Protein AF-A0A2V7W7G0-F1 (afdb_monomer)

Secondary structure (DSSP, 8-state):
--------------------EEEESSS-BTTSPEEEEEEEEEESSPPEEEEEEEETTEEEEEEE--SSS-----EEEEEEEEEEE---SEEEEEEEEEEETTEEEEEEEEEEEEBPSS-SSEEESSEEETTBEEEEEE-GGG-GGGT--EEEEEETTEEEEEEE-SSEEEEEEPP--SEEEEEEEEETTEEEEEEEEEEEE-TTSPPPTTTEEEEEE--B-EEE-GGG-EEEEEEEEEE-SSS-B--SS-SS-SSS-SSS--SB-TT-EEEGGGG--BTT-EEEEEETTTGGGEEEEEEEEESS--SS---EE---EEGGG-B-SEEEEEEEEE-TTEEEEEEEEETT-B-EEEEEEEEETTEEEEEEEEEBSBSSSSP--SSPEEEEEEHHHH-TTSPTTEEEEEEEE--TTS-EEEEEEEEETTT--EEEE---

Structure (mmCIF, N/CA/C/O backbone):
data_AF-A0A2V7W7G0-F1
#
_entry.id   AF-A0A2V7W7G0-F1
#
loop_
_atom_site.group_PDB
_atom_site.id
_atom_site.type_symbol
_atom_site.label_atom_id
_atom_site.label_alt_id
_atom_site.label_comp_id
_atom_site.label_asym_id
_atom_site.label_entity_id
_atom_site.label_seq_id
_atom_site.pdbx_PDB_ins_code
_atom_site.Cartn_x
_atom_site.Cartn_y
_atom_site.Cartn_z
_atom_site.occupancy
_atom_site.B_iso_or_equiv
_atom_site.auth_seq_id
_atom_site.auth_comp_id
_atom_site.auth_asym_id
_atom_site.auth_atom_id
_atom_site.pdbx_PDB_model_num
ATOM 1 N N . MET A 1 1 ? 55.079 32.647 17.439 1.00 38.50 1 MET A N 1
ATOM 2 C CA . MET A 1 1 ? 54.467 31.323 17.182 1.00 38.50 1 MET A CA 1
ATOM 3 C C . MET A 1 1 ? 52.983 31.401 17.526 1.00 38.50 1 MET A C 1
ATOM 5 O O . MET A 1 1 ? 52.641 31.461 18.699 1.00 38.50 1 MET A O 1
ATOM 9 N N . ARG A 1 2 ? 52.110 31.523 16.517 1.00 31.14 2 ARG A N 1
ATOM 10 C CA . ARG A 1 2 ? 50.647 31.595 16.681 1.00 31.14 2 ARG A CA 1
ATOM 11 C C . ARG A 1 2 ? 50.096 30.170 16.798 1.00 31.14 2 ARG A C 1
ATOM 13 O O . ARG A 1 2 ? 50.265 29.386 15.872 1.00 31.14 2 ARG A O 1
ATOM 20 N N . ARG A 1 3 ? 49.473 29.836 17.931 1.00 30.95 3 ARG A N 1
ATOM 21 C CA . ARG A 1 3 ? 48.762 28.565 18.133 1.00 30.95 3 ARG A CA 1
ATOM 22 C C . ARG A 1 3 ? 47.400 28.648 17.444 1.00 30.95 3 ARG A C 1
ATOM 24 O O . ARG A 1 3 ? 46.551 29.426 17.863 1.00 30.95 3 ARG A O 1
ATOM 31 N N . ILE A 1 4 ? 47.225 27.867 16.383 1.00 33.62 4 ILE A N 1
ATOM 32 C CA . ILE A 1 4 ? 45.930 27.620 15.745 1.00 33.62 4 ILE A CA 1
ATOM 33 C C . ILE A 1 4 ? 45.250 26.515 16.554 1.00 33.62 4 ILE A C 1
ATOM 35 O O . ILE A 1 4 ? 45.747 25.392 16.616 1.00 33.62 4 ILE A O 1
ATOM 39 N N . VAL A 1 5 ? 44.150 26.856 17.220 1.00 32.59 5 VAL A N 1
ATOM 40 C CA . VAL A 1 5 ? 43.263 25.898 17.888 1.00 32.59 5 VAL A CA 1
ATOM 41 C C . VAL A 1 5 ? 42.301 25.373 16.825 1.00 32.59 5 VAL A C 1
ATOM 43 O O . VAL A 1 5 ? 41.437 26.108 16.357 1.00 32.59 5 VAL A O 1
ATOM 46 N N . PHE A 1 6 ? 42.475 24.117 16.413 1.00 31.56 6 PHE A N 1
ATOM 47 C CA . PHE A 1 6 ? 41.486 23.405 15.606 1.00 31.56 6 PHE A CA 1
ATOM 48 C C . PHE A 1 6 ? 40.332 22.983 16.520 1.00 31.56 6 PHE A C 1
ATOM 50 O O . PHE A 1 6 ? 40.460 22.048 17.309 1.00 31.56 6 PHE A O 1
ATOM 57 N N . LEU A 1 7 ? 39.212 23.699 16.429 1.00 32.50 7 LEU A N 1
ATOM 58 C CA . LEU A 1 7 ? 37.943 23.274 17.007 1.00 32.50 7 LEU A CA 1
ATOM 59 C C . LEU A 1 7 ? 37.385 22.150 16.116 1.00 32.50 7 LEU A C 1
ATOM 61 O O . LEU A 1 7 ? 36.916 22.406 15.008 1.00 32.50 7 LEU A O 1
ATOM 65 N N . PHE A 1 8 ? 37.468 20.902 16.574 1.00 30.00 8 PHE A N 1
ATOM 66 C CA . PHE A 1 8 ? 36.739 19.792 15.962 1.00 30.00 8 PHE A CA 1
ATOM 67 C C . PHE A 1 8 ? 35.247 19.968 16.270 1.00 30.00 8 PHE A C 1
ATOM 69 O O . PHE A 1 8 ? 34.786 19.644 17.364 1.00 30.00 8 PHE A O 1
ATOM 76 N N . LEU A 1 9 ? 34.489 20.503 15.310 1.00 30.80 9 LEU A N 1
ATOM 77 C CA . LEU A 1 9 ? 33.036 20.362 15.297 1.00 30.80 9 LEU A CA 1
ATOM 78 C C . LEU A 1 9 ? 32.722 18.882 15.045 1.00 30.80 9 LEU A C 1
ATOM 80 O O . LEU A 1 9 ? 32.871 18.380 13.932 1.00 30.80 9 LEU A O 1
ATOM 84 N N . VAL A 1 10 ? 32.305 18.180 16.094 1.00 31.09 10 VAL A N 1
ATOM 85 C CA . VAL A 1 10 ? 31.677 16.864 15.979 1.00 31.09 10 VAL A CA 1
ATOM 86 C C . VAL A 1 10 ? 30.317 17.085 15.317 1.00 31.09 10 VAL A C 1
ATOM 88 O O . VAL A 1 10 ? 29.359 17.485 15.975 1.00 31.09 10 VAL A O 1
ATOM 91 N N . LEU A 1 11 ? 30.233 16.864 14.002 1.00 31.89 11 LEU A N 1
ATOM 92 C CA . LEU A 1 11 ? 28.949 16.629 13.349 1.00 31.89 11 LEU A CA 1
ATOM 93 C C . LEU A 1 11 ? 28.388 15.326 13.929 1.00 31.89 11 LEU A C 1
ATOM 95 O O . LEU A 1 11 ? 28.813 14.235 13.553 1.00 31.89 11 LEU A O 1
ATOM 99 N N . ALA A 1 12 ? 27.432 15.439 14.847 1.00 30.94 12 ALA A N 1
ATOM 100 C CA . ALA A 1 12 ? 26.504 14.356 15.118 1.00 30.94 12 ALA A CA 1
ATOM 101 C C . ALA A 1 12 ? 25.674 14.161 13.844 1.00 30.94 12 ALA A C 1
ATOM 103 O O . ALA A 1 12 ? 24.690 14.860 13.611 1.00 30.94 12 ALA A O 1
ATOM 104 N N . ALA A 1 13 ? 26.122 13.256 12.973 1.00 30.23 13 ALA A N 1
ATOM 105 C CA . ALA A 1 13 ? 25.287 12.745 11.905 1.00 30.23 13 ALA A CA 1
ATOM 106 C C . ALA A 1 13 ? 24.082 12.084 12.580 1.00 30.23 13 ALA A C 1
ATOM 108 O O . ALA A 1 13 ? 24.214 11.033 13.208 1.00 30.23 13 ALA A O 1
ATOM 109 N N . ALA A 1 14 ? 22.914 12.722 12.496 1.00 29.91 14 ALA A N 1
ATOM 110 C CA . ALA A 1 14 ? 21.660 12.019 12.676 1.00 29.91 14 ALA A CA 1
ATOM 111 C C . ALA A 1 14 ? 21.649 10.934 11.597 1.00 29.91 14 ALA A C 1
ATOM 113 O O . ALA A 1 14 ? 21.429 11.226 10.422 1.00 29.91 14 ALA A O 1
ATOM 114 N N . ALA A 1 15 ? 22.007 9.707 11.976 1.00 31.14 15 ALA A N 1
ATOM 115 C CA . ALA A 1 15 ? 21.819 8.558 11.119 1.00 31.14 15 ALA A CA 1
ATOM 116 C C . ALA A 1 15 ? 20.330 8.539 10.781 1.00 31.14 15 ALA A C 1
ATOM 118 O O . ALA A 1 15 ? 19.487 8.382 11.666 1.00 31.14 15 ALA A O 1
ATOM 119 N N . SER A 1 16 ? 20.009 8.788 9.516 1.00 35.06 16 SER A N 1
ATOM 120 C CA . SER A 1 16 ? 18.706 8.478 8.961 1.00 35.06 16 SER A CA 1
ATOM 121 C C . SER A 1 16 ? 18.456 7.009 9.282 1.00 35.06 16 SER A C 1
ATOM 123 O O . SER A 1 16 ? 19.148 6.129 8.771 1.00 35.06 16 SER A O 1
ATOM 125 N N . TYR A 1 17 ? 17.543 6.743 10.217 1.00 41.12 17 TYR A N 1
ATOM 126 C CA . TYR A 1 17 ? 17.147 5.382 10.540 1.00 41.12 17 TYR A CA 1
ATOM 127 C C . TYR A 1 17 ? 16.478 4.825 9.286 1.00 41.12 17 TYR A C 1
ATOM 129 O O . TYR A 1 17 ? 15.318 5.113 9.002 1.00 41.12 17 TYR A O 1
ATOM 137 N N . ALA A 1 18 ? 17.233 4.064 8.496 1.00 56.03 18 ALA A N 1
ATOM 138 C CA . ALA A 1 18 ? 16.622 3.076 7.633 1.00 56.03 18 ALA A CA 1
ATOM 139 C C . ALA A 1 18 ? 15.778 2.174 8.540 1.00 56.03 18 ALA A C 1
ATOM 141 O O . ALA A 1 18 ? 16.247 1.778 9.614 1.00 56.03 18 ALA A O 1
ATOM 142 N N . ASP A 1 19 ? 14.541 1.883 8.137 1.00 71.19 19 ASP A N 1
ATOM 143 C CA . ASP A 1 19 ? 13.752 0.866 8.822 1.00 71.19 19 ASP A CA 1
ATOM 144 C C . ASP A 1 19 ? 14.605 -0.399 8.909 1.00 71.19 19 ASP A C 1
ATOM 146 O O . ASP A 1 19 ? 15.112 -0.879 7.901 1.00 71.19 19 ASP A O 1
ATOM 150 N N . VAL A 1 20 ? 14.818 -0.890 10.127 1.00 84.06 20 VAL A N 1
ATOM 151 C CA . VAL A 1 20 ? 15.585 -2.114 10.425 1.00 84.06 20 VAL A CA 1
ATOM 152 C C . VAL A 1 20 ? 14.692 -3.350 10.514 1.00 84.06 20 VAL A C 1
ATOM 154 O O . VAL A 1 20 ? 15.179 -4.481 10.554 1.00 84.06 20 VAL A O 1
ATOM 157 N N . PHE A 1 21 ? 13.373 -3.147 10.558 1.00 91.69 21 PHE A N 1
ATOM 158 C CA . PHE A 1 21 ? 12.394 -4.220 10.529 1.00 91.69 21 PHE A CA 1
ATOM 159 C C . PHE A 1 21 ? 11.052 -3.753 9.968 1.00 91.69 21 PHE A C 1
ATOM 161 O O . PHE A 1 21 ? 10.730 -2.565 9.975 1.00 91.69 21 PHE A O 1
ATOM 168 N N . ARG A 1 22 ? 10.235 -4.719 9.550 1.00 90.75 22 ARG A N 1
ATOM 169 C CA . ARG A 1 22 ? 8.821 -4.519 9.217 1.00 90.75 22 ARG A CA 1
ATOM 170 C C . ARG A 1 22 ? 7.925 -5.481 9.988 1.00 90.75 22 ARG A C 1
ATOM 172 O O . ARG A 1 22 ? 8.392 -6.468 10.558 1.00 90.75 22 ARG A O 1
ATOM 179 N N . ILE A 1 23 ? 6.631 -5.191 9.959 1.00 92.81 23 ILE A N 1
ATOM 180 C CA . ILE A 1 23 ? 5.585 -5.992 10.593 1.00 92.81 23 ILE A CA 1
ATOM 181 C C . ILE A 1 23 ? 4.785 -6.696 9.501 1.00 92.81 23 ILE A C 1
ATOM 183 O O . ILE A 1 23 ? 4.487 -6.102 8.466 1.00 92.81 23 ILE A O 1
ATOM 187 N N . GLU A 1 24 ? 4.477 -7.970 9.721 1.00 93.31 24 GLU A N 1
ATOM 188 C CA . GLU A 1 24 ? 3.710 -8.808 8.803 1.00 93.31 24 GLU A CA 1
ATOM 189 C C . GLU A 1 24 ? 2.512 -9.433 9.551 1.00 93.31 24 GLU A C 1
ATOM 191 O O . GLU A 1 24 ? 2.734 -10.081 10.576 1.00 93.31 24 GLU A O 1
ATOM 196 N N . PRO A 1 25 ? 1.265 -9.297 9.059 1.00 93.19 25 PRO A N 1
ATOM 197 C CA . PRO A 1 25 ? 0.854 -8.445 7.936 1.00 93.19 25 PRO A CA 1
ATOM 198 C C . PRO A 1 25 ? 0.934 -6.946 8.289 1.00 93.19 25 PRO A C 1
ATOM 200 O O . PRO A 1 25 ? 1.017 -6.586 9.459 1.00 93.19 25 PRO A O 1
ATOM 203 N N . VAL A 1 26 ? 0.887 -6.071 7.277 1.00 89.75 26 VAL A N 1
ATOM 204 C CA . VAL A 1 26 ? 0.975 -4.603 7.451 1.00 89.75 26 VAL A CA 1
ATOM 205 C C . VAL A 1 26 ? -0.196 -4.042 8.273 1.00 89.75 26 VAL A C 1
ATOM 207 O O . VAL A 1 26 ? -0.009 -3.126 9.069 1.00 89.75 26 VAL A O 1
ATOM 210 N N . ALA A 1 27 ? -1.385 -4.632 8.125 1.00 91.31 27 ALA A N 1
ATOM 211 C CA . ALA A 1 27 ? -2.588 -4.306 8.888 1.00 91.31 27 ALA A CA 1
ATOM 212 C C . ALA A 1 27 ? -3.045 -5.531 9.701 1.00 91.31 27 ALA A C 1
ATOM 214 O O . ALA A 1 27 ? -3.914 -6.280 9.250 1.00 91.31 27 ALA A O 1
ATOM 215 N N . PRO A 1 28 ? -2.424 -5.807 10.860 1.00 94.31 28 PRO A N 1
ATOM 216 C CA . PRO A 1 28 ? -2.793 -6.959 11.665 1.00 94.31 28 PRO A CA 1
ATOM 217 C C . PRO A 1 28 ? -4.175 -6.781 12.300 1.00 94.31 28 PRO A C 1
ATOM 219 O O . PRO A 1 28 ? -4.559 -5.694 12.733 1.00 94.31 28 PRO A O 1
ATOM 222 N N . THR A 1 29 ? -4.901 -7.888 12.405 1.00 94.56 29 THR A N 1
ATOM 223 C CA . THR A 1 29 ? -6.132 -8.002 13.194 1.00 94.56 29 THR A CA 1
ATOM 224 C C . THR A 1 29 ? -5.942 -8.981 14.347 1.00 94.56 29 THR A C 1
ATOM 226 O O . THR A 1 29 ? -4.999 -9.781 14.340 1.00 94.56 29 THR A O 1
ATOM 229 N N . SER A 1 30 ? -6.867 -8.977 15.307 1.00 95.38 30 SER A N 1
ATOM 230 C CA . SER A 1 30 ? -6.875 -9.919 16.433 1.00 95.38 30 SER A CA 1
ATOM 231 C C . SER A 1 30 ? -6.982 -11.391 16.017 1.00 95.38 30 SER A C 1
ATOM 233 O O . SER A 1 30 ? -6.621 -12.278 16.790 1.00 95.38 30 SER A O 1
ATOM 235 N N . ALA A 1 31 ? -7.412 -11.660 14.780 1.00 94.44 31 ALA A N 1
ATOM 236 C CA . ALA A 1 31 ? -7.457 -12.995 14.188 1.00 94.44 31 ALA A CA 1
ATOM 237 C C . ALA A 1 31 ? -6.160 -13.390 13.452 1.00 94.44 31 ALA A C 1
ATOM 239 O O . ALA A 1 31 ? -5.959 -14.563 13.137 1.00 94.44 31 ALA A O 1
ATOM 240 N N . SER A 1 32 ? -5.281 -12.430 13.152 1.00 93.69 32 SER A N 1
ATOM 241 C CA . SER A 1 32 ? -4.050 -12.665 12.393 1.00 93.69 32 SER A CA 1
ATOM 242 C C . SER A 1 32 ? -2.856 -12.980 13.299 1.00 93.69 32 SER A C 1
ATOM 244 O O . SER A 1 32 ? -2.718 -12.438 14.396 1.00 93.69 32 SER A O 1
ATOM 246 N N . GLY A 1 33 ? -1.951 -13.842 12.827 1.00 95.50 33 GLY A N 1
ATOM 247 C CA . GLY A 1 33 ? -0.626 -13.975 13.432 1.00 95.50 33 GLY A CA 1
ATOM 248 C C . GLY A 1 33 ? 0.253 -12.786 13.045 1.00 95.50 33 GLY A C 1
ATOM 249 O O . GLY A 1 33 ? 0.382 -12.492 11.858 1.00 95.50 33 GLY A O 1
ATOM 250 N N . VAL A 1 34 ? 0.867 -12.131 14.031 1.00 97.19 34 VAL A N 1
ATOM 251 C CA . VAL A 1 34 ? 1.758 -10.984 13.823 1.00 97.19 34 VAL A CA 1
ATOM 252 C C . VAL A 1 34 ? 3.210 -11.447 13.847 1.00 97.19 34 VAL A C 1
ATOM 254 O O . VAL A 1 34 ? 3.614 -12.210 14.724 1.00 97.19 34 VAL A O 1
ATOM 257 N N . PHE A 1 35 ? 4.014 -10.976 12.899 1.00 97.12 35 PHE A N 1
ATOM 258 C CA . PHE A 1 35 ? 5.433 -11.297 12.787 1.00 97.12 35 PHE A CA 1
ATOM 259 C C . PHE A 1 35 ? 6.269 -10.031 12.626 1.00 97.12 35 PHE A C 1
ATOM 261 O O . PHE A 1 35 ? 5.858 -9.071 11.978 1.00 97.12 35 PHE A O 1
ATOM 268 N N . VAL A 1 36 ? 7.476 -10.061 13.180 1.00 96.19 36 VAL A N 1
ATOM 269 C CA . VAL A 1 36 ? 8.528 -9.073 12.940 1.00 96.19 36 VAL A CA 1
ATOM 270 C C . VAL A 1 36 ? 9.516 -9.679 11.955 1.00 96.19 36 VAL A C 1
ATOM 272 O O . VAL A 1 36 ? 10.065 -10.750 12.217 1.00 96.19 36 VAL A O 1
ATOM 275 N N . ARG A 1 37 ? 9.763 -8.995 10.837 1.00 95.00 37 ARG A N 1
ATOM 276 C CA . ARG A 1 37 ? 10.826 -9.343 9.889 1.00 95.00 37 ARG A CA 1
ATOM 277 C C . ARG A 1 37 ? 11.961 -8.342 10.030 1.00 95.00 37 ARG A C 1
ATOM 279 O O . ARG A 1 37 ? 11.772 -7.171 9.715 1.00 95.00 37 ARG A O 1
ATOM 286 N N . VAL A 1 38 ? 13.117 -8.813 10.479 1.00 94.00 38 VAL A N 1
ATOM 287 C CA . VAL A 1 38 ? 14.355 -8.032 10.572 1.00 94.00 38 VAL A CA 1
ATOM 288 C C . VAL A 1 38 ? 15.195 -8.290 9.335 1.00 94.00 38 VAL A C 1
ATOM 290 O O . VAL A 1 38 ? 15.273 -9.427 8.858 1.00 94.00 38 VAL A O 1
ATOM 293 N N . ASP A 1 39 ? 15.820 -7.240 8.818 1.00 90.38 39 ASP A N 1
ATOM 294 C CA . ASP A 1 39 ? 16.812 -7.354 7.757 1.00 90.38 39 ASP A CA 1
ATOM 295 C C . ASP A 1 39 ? 17.767 -6.156 7.830 1.00 90.38 39 ASP A C 1
ATOM 297 O O . ASP A 1 39 ? 17.383 -5.014 7.586 1.00 90.38 39 ASP A O 1
ATOM 301 N N . THR A 1 40 ? 18.991 -6.396 8.289 1.00 89.12 40 THR A N 1
ATOM 302 C CA . THR A 1 40 ? 19.976 -5.337 8.532 1.00 89.12 40 THR A CA 1
ATOM 303 C C . THR A 1 40 ? 21.402 -5.882 8.465 1.00 89.12 40 THR A C 1
ATOM 305 O O . THR A 1 40 ? 21.625 -7.088 8.353 1.00 89.12 40 THR A O 1
ATOM 308 N N . LEU A 1 41 ? 22.393 -4.997 8.538 1.00 88.00 41 LEU A N 1
ATOM 309 C CA . LEU A 1 41 ? 23.788 -5.380 8.723 1.00 88.00 41 LEU A CA 1
ATOM 310 C C . LEU A 1 41 ? 24.108 -5.451 10.215 1.00 88.00 41 LEU A C 1
ATOM 312 O O . LEU A 1 41 ? 23.782 -4.545 10.980 1.00 88.00 41 LEU A O 1
ATOM 316 N N . TRP A 1 42 ? 24.803 -6.507 10.620 1.00 89.19 42 TRP A N 1
ATOM 317 C CA . TRP A 1 42 ? 25.252 -6.694 11.992 1.00 89.19 42 TRP A CA 1
ATOM 318 C C . TRP A 1 42 ? 26.770 -6.818 12.055 1.00 89.19 42 TRP A C 1
ATOM 320 O O . TRP A 1 42 ? 27.365 -7.508 11.233 1.00 89.19 42 TRP A O 1
ATOM 330 N N . ASN A 1 43 ? 27.405 -6.164 13.028 1.00 87.94 43 ASN A N 1
ATOM 331 C CA . ASN A 1 43 ? 28.849 -6.262 13.225 1.00 87.94 43 ASN A CA 1
ATOM 332 C C . ASN A 1 43 ? 29.184 -7.362 14.241 1.00 87.94 43 ASN A C 1
ATOM 334 O O . ASN A 1 43 ? 28.862 -7.241 15.423 1.00 87.94 43 ASN A O 1
ATOM 338 N N . GLY A 1 44 ? 29.872 -8.409 13.789 1.00 85.69 44 GLY A N 1
ATOM 339 C CA . GLY A 1 44 ? 30.305 -9.520 14.637 1.00 85.69 44 GLY A CA 1
ATOM 340 C C . GLY A 1 44 ? 29.393 -10.739 14.528 1.00 85.69 44 GLY A C 1
ATOM 341 O O . GLY A 1 44 ? 28.817 -11.005 13.479 1.00 85.69 44 GLY A O 1
ATOM 342 N N . CYS A 1 45 ? 29.284 -11.531 15.598 1.00 88.38 45 CYS A N 1
ATOM 343 C CA . CYS A 1 45 ? 28.468 -12.744 15.567 1.00 88.38 45 CYS A CA 1
ATOM 344 C C . CYS A 1 45 ? 26.976 -12.424 15.424 1.00 88.38 45 CYS A C 1
ATOM 346 O O . CYS A 1 45 ? 26.456 -11.563 16.132 1.00 88.38 45 CYS A O 1
ATOM 348 N N . LEU A 1 46 ? 26.300 -13.158 14.532 1.00 91.06 46 LEU A N 1
ATOM 349 C CA . LEU A 1 46 ? 24.873 -12.978 14.269 1.00 91.06 46 LEU A CA 1
ATOM 350 C C . LEU A 1 46 ? 24.045 -13.157 15.551 1.00 91.06 46 LEU A C 1
ATOM 352 O O . LEU A 1 46 ? 24.254 -14.155 16.251 1.00 91.06 46 LEU A O 1
ATOM 356 N N . PRO A 1 47 ? 23.090 -12.252 15.829 1.00 93.56 47 PRO A N 1
ATOM 357 C CA . PRO A 1 47 ? 22.109 -12.443 16.887 1.00 93.56 47 PRO A CA 1
ATOM 358 C C . PRO A 1 47 ? 21.258 -13.692 16.623 1.00 93.56 47 PRO A C 1
ATOM 360 O O . PRO A 1 47 ? 20.913 -13.996 15.479 1.00 93.56 47 PRO A O 1
ATOM 363 N N . ARG A 1 48 ? 20.939 -14.437 17.684 1.00 92.81 48 ARG A N 1
ATOM 364 C CA . ARG A 1 48 ? 20.154 -15.682 17.641 1.00 92.81 48 ARG A CA 1
ATOM 365 C C . ARG A 1 48 ? 19.182 -15.745 18.817 1.00 92.81 48 ARG A C 1
ATOM 367 O O . ARG A 1 48 ? 19.179 -14.860 19.672 1.00 92.81 48 ARG A O 1
ATOM 374 N N . ASP A 1 49 ? 18.381 -16.808 18.842 1.00 93.19 49 ASP A N 1
ATOM 375 C CA . ASP A 1 49 ? 17.537 -17.192 19.977 1.00 93.19 49 ASP A CA 1
ATOM 376 C C . ASP A 1 49 ? 16.569 -16.084 20.409 1.00 93.19 49 ASP A C 1
ATOM 378 O O . ASP A 1 49 ? 16.512 -15.703 21.579 1.00 93.19 49 ASP A O 1
ATOM 382 N N . ALA A 1 50 ? 15.813 -15.556 19.441 1.00 96.69 50 ALA A N 1
ATOM 383 C CA . ALA A 1 50 ? 14.833 -14.506 19.675 1.00 96.69 50 ALA A CA 1
ATOM 384 C C . ALA A 1 50 ? 13.839 -14.892 20.781 1.00 96.69 50 ALA A C 1
ATOM 386 O O . ALA A 1 50 ? 13.186 -15.938 20.719 1.00 96.69 50 ALA A O 1
ATOM 387 N N . LYS A 1 51 ? 13.674 -14.014 21.768 1.00 97.50 51 LYS A N 1
ATOM 388 C CA . LYS A 1 51 ? 12.681 -14.136 22.835 1.00 97.50 51 LYS A CA 1
ATOM 389 C C . LYS A 1 51 ? 11.727 -12.959 22.780 1.00 97.50 51 LYS A C 1
ATOM 391 O O . LYS A 1 51 ? 12.154 -11.809 22.800 1.00 97.50 51 LYS A O 1
ATOM 396 N N . VAL A 1 52 ? 10.434 -13.260 22.747 1.00 97.94 52 VAL A N 1
ATOM 397 C CA . VAL A 1 52 ? 9.376 -12.249 22.790 1.00 97.94 52 VAL A CA 1
ATOM 398 C C . VAL A 1 52 ? 8.858 -12.145 24.216 1.00 97.94 52 VAL A C 1
ATOM 400 O O . VAL A 1 52 ? 8.409 -13.136 24.789 1.00 97.94 52 VAL A O 1
ATOM 403 N N . THR A 1 53 ? 8.889 -10.942 24.779 1.00 97.31 53 THR A N 1
ATOM 404 C CA . THR A 1 53 ? 8.234 -10.629 26.052 1.00 97.31 53 THR A CA 1
ATOM 405 C C . THR A 1 53 ? 7.153 -9.583 25.826 1.00 97.31 53 THR A C 1
ATOM 407 O O . THR A 1 53 ? 7.283 -8.713 24.966 1.00 97.31 53 THR A O 1
ATOM 410 N N . ARG A 1 54 ? 6.047 -9.701 26.561 1.00 95.62 54 ARG A N 1
ATOM 411 C CA . ARG A 1 54 ? 4.911 -8.782 26.458 1.00 95.62 54 ARG A CA 1
ATOM 412 C C . ARG A 1 54 ? 4.574 -8.248 27.837 1.00 95.62 54 ARG A C 1
ATOM 414 O O . ARG A 1 54 ? 4.411 -9.033 28.769 1.00 95.62 54 ARG A O 1
ATOM 421 N N . ASN A 1 55 ? 4.435 -6.935 27.942 1.00 94.31 55 ASN A N 1
ATOM 422 C CA . ASN A 1 55 ? 3.967 -6.259 29.139 1.00 94.31 55 ASN A CA 1
ATOM 423 C C . ASN A 1 55 ? 2.889 -5.244 28.743 1.00 94.31 55 ASN A C 1
ATOM 425 O O . ASN A 1 55 ? 3.187 -4.116 28.358 1.00 94.31 55 ASN A O 1
ATOM 429 N N . GLY A 1 56 ? 1.627 -5.675 28.765 1.00 92.94 56 GLY A N 1
ATOM 430 C CA . GLY A 1 56 ? 0.517 -4.864 28.266 1.00 92.94 56 GLY A CA 1
ATOM 431 C C . GLY A 1 56 ? 0.677 -4.534 26.778 1.00 92.94 56 GLY A C 1
ATOM 432 O O . GLY A 1 56 ? 0.654 -5.435 25.939 1.00 92.94 56 GLY A O 1
ATOM 433 N N . GLN A 1 57 ? 0.821 -3.244 26.469 1.00 95.69 57 GLN A N 1
ATOM 434 C CA . GLN A 1 57 ? 1.000 -2.721 25.108 1.00 95.69 57 GLN A CA 1
ATOM 435 C C . GLN A 1 57 ? 2.472 -2.662 24.662 1.00 95.69 57 GLN A C 1
ATOM 437 O O . GLN A 1 57 ? 2.745 -2.387 23.495 1.00 95.69 57 GLN A O 1
ATOM 442 N N . ASP A 1 58 ? 3.426 -2.957 25.546 1.00 97.44 58 ASP A N 1
ATOM 443 C CA . ASP A 1 58 ? 4.839 -3.053 25.187 1.00 97.44 58 ASP A CA 1
ATOM 444 C C . ASP A 1 58 ? 5.194 -4.492 24.792 1.00 97.44 58 ASP A C 1
ATOM 446 O O . ASP A 1 58 ? 4.985 -5.444 25.551 1.00 97.44 58 ASP A O 1
ATOM 450 N N . VAL A 1 59 ? 5.760 -4.651 23.596 1.00 97.81 59 VAL A N 1
ATOM 451 C CA . VAL A 1 59 ? 6.283 -5.921 23.084 1.00 97.81 59 VAL A CA 1
ATOM 452 C C . VAL A 1 59 ? 7.778 -5.763 22.854 1.00 97.81 59 VAL A C 1
ATOM 454 O O . VAL A 1 59 ? 8.197 -4.923 22.061 1.00 97.81 59 VAL A O 1
ATOM 457 N N . ASP A 1 60 ? 8.585 -6.576 23.526 1.00 97.88 60 ASP A N 1
ATOM 458 C CA . ASP A 1 60 ? 10.034 -6.587 23.347 1.00 97.88 60 ASP A CA 1
ATOM 459 C C . ASP A 1 60 ? 10.477 -7.882 22.673 1.00 97.88 60 ASP A C 1
ATOM 461 O O . ASP A 1 60 ? 10.116 -8.976 23.116 1.00 97.88 60 ASP A O 1
ATOM 465 N N . VAL A 1 61 ? 11.262 -7.751 21.607 1.00 98.12 61 VAL A N 1
ATOM 466 C CA . VAL A 1 61 ? 11.902 -8.869 20.914 1.00 98.12 61 VAL A CA 1
ATOM 467 C C . VAL A 1 61 ? 13.397 -8.786 21.173 1.00 98.12 61 VAL A C 1
ATOM 469 O O . VAL A 1 61 ? 14.068 -7.882 20.679 1.00 98.12 61 VAL A O 1
ATOM 472 N N . LEU A 1 62 ? 13.905 -9.725 21.964 1.00 98.00 62 LEU A N 1
ATOM 473 C CA . LEU A 1 62 ? 15.293 -9.770 22.395 1.00 98.00 62 LEU A CA 1
ATOM 474 C C . LEU A 1 62 ? 16.026 -10.925 21.718 1.00 98.00 62 LEU A C 1
ATOM 476 O O . LEU A 1 62 ? 15.689 -12.085 21.943 1.00 98.00 62 LEU A O 1
ATOM 480 N N . TRP A 1 63 ? 17.069 -10.616 20.958 1.00 97.31 63 TRP A N 1
ATOM 481 C CA . TRP A 1 63 ? 18.053 -11.602 20.514 1.00 97.31 63 TRP A CA 1
ATOM 482 C C . TRP A 1 63 ? 19.279 -11.576 21.416 1.00 97.31 63 TRP A C 1
ATOM 484 O O . TRP A 1 63 ? 19.599 -10.555 22.024 1.00 97.31 63 TRP A O 1
ATOM 494 N N . THR A 1 64 ? 20.010 -12.686 21.452 1.00 95.44 64 THR A N 1
ATOM 495 C CA . THR A 1 64 ? 21.295 -12.778 22.150 1.00 95.44 64 THR A CA 1
ATOM 496 C C . THR A 1 64 ? 22.418 -13.089 21.174 1.00 95.44 64 THR A C 1
ATOM 498 O O . THR A 1 64 ? 22.257 -13.904 20.264 1.00 95.44 64 THR A O 1
ATOM 501 N N . VAL A 1 65 ? 23.574 -12.459 21.369 1.00 91.69 65 VAL A N 1
ATOM 502 C CA . VA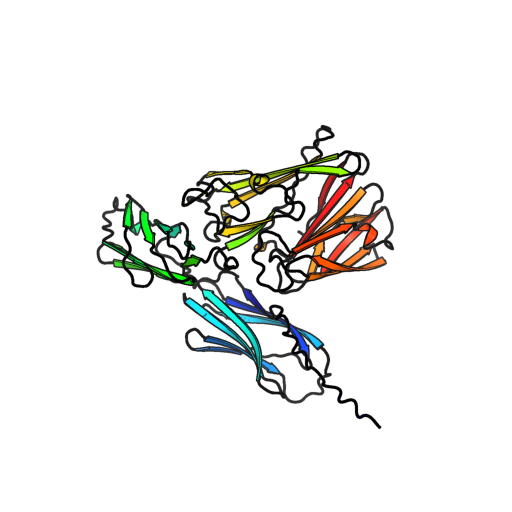L A 1 65 ? 24.815 -12.829 20.681 1.00 91.69 65 VAL A CA 1
ATOM 503 C C . VAL A 1 65 ? 25.610 -13.775 21.591 1.00 91.69 65 VAL A C 1
ATOM 505 O O . VAL A 1 65 ? 25.847 -13.428 22.753 1.00 91.69 65 VAL A O 1
ATOM 508 N N . PRO A 1 66 ? 26.048 -14.953 21.104 1.00 84.25 66 PRO A N 1
ATOM 509 C CA . PRO A 1 66 ? 26.833 -15.891 21.902 1.00 84.25 66 PRO A CA 1
ATOM 510 C C . PRO A 1 66 ? 28.071 -15.239 22.536 1.00 84.25 66 PRO A C 1
ATOM 512 O O . PRO A 1 66 ? 28.844 -14.553 21.863 1.00 84.25 66 PRO A O 1
ATOM 515 N N . ARG A 1 67 ? 28.274 -15.468 23.840 1.00 82.25 67 ARG A N 1
ATOM 516 C CA . ARG A 1 67 ? 29.473 -15.025 24.566 1.00 82.25 67 ARG A CA 1
ATOM 517 C C . ARG A 1 67 ? 30.541 -16.115 24.460 1.00 82.25 67 ARG A C 1
ATOM 519 O O . ARG A 1 67 ? 30.362 -17.199 25.002 1.00 82.25 67 ARG A O 1
ATOM 526 N N . GLY A 1 68 ? 31.646 -15.813 23.784 1.00 67.12 68 GLY A N 1
ATOM 527 C CA . GLY A 1 68 ? 32.743 -16.758 23.559 1.00 67.12 68 GLY A CA 1
ATOM 528 C C . GLY A 1 68 ? 32.698 -17.376 22.160 1.00 67.12 68 GLY A C 1
ATOM 529 O O . GLY A 1 68 ? 31.718 -17.994 21.761 1.00 67.12 68 GLY A O 1
ATOM 530 N N . GLY A 1 69 ? 33.778 -17.167 21.411 1.00 63.12 69 GLY A N 1
ATOM 531 C CA . GLY A 1 69 ? 33.900 -17.492 19.991 1.00 63.12 69 GLY A CA 1
ATOM 532 C C . GLY A 1 69 ? 34.601 -16.339 19.277 1.00 63.12 69 GLY A C 1
ATOM 533 O O . GLY A 1 69 ? 34.247 -15.183 19.489 1.00 63.12 69 GLY A O 1
ATOM 534 N N . GLY A 1 70 ? 35.639 -16.631 18.492 1.00 65.06 70 GLY A N 1
ATOM 535 C CA . GLY A 1 70 ? 36.416 -15.633 17.749 1.00 65.06 70 GLY A CA 1
ATOM 536 C C . GLY A 1 70 ? 35.612 -15.035 16.597 1.00 65.06 70 GLY A C 1
ATOM 537 O O . GLY A 1 70 ? 35.881 -15.331 15.437 1.00 65.06 70 GLY A O 1
ATOM 538 N N . CYS A 1 71 ? 34.589 -14.242 16.914 1.00 70.06 71 CYS A N 1
ATOM 539 C CA . CYS A 1 71 ? 33.791 -13.546 15.918 1.00 70.06 71 CYS A CA 1
ATOM 540 C C . CYS A 1 71 ? 34.703 -12.591 15.150 1.00 70.06 71 CYS A C 1
ATOM 542 O O . CYS A 1 71 ? 35.370 -11.743 15.746 1.00 70.06 71 CYS A O 1
ATOM 544 N N . VAL A 1 72 ? 34.709 -12.702 13.826 1.00 70.12 72 VAL A N 1
ATOM 545 C CA . VAL A 1 72 ? 35.345 -11.691 12.986 1.00 70.12 72 VAL A CA 1
ATOM 546 C C . VAL A 1 72 ? 34.485 -10.433 13.062 1.00 70.12 72 VAL A C 1
ATOM 548 O O . VAL A 1 72 ? 33.278 -10.491 12.827 1.00 70.12 72 VAL A O 1
ATOM 551 N N . THR A 1 73 ? 35.089 -9.299 13.412 1.00 76.75 73 THR A N 1
ATOM 552 C CA . THR A 1 73 ? 34.432 -7.989 13.362 1.00 76.75 73 THR A CA 1
ATOM 553 C C . THR A 1 73 ? 34.261 -7.582 11.904 1.00 76.75 73 THR A C 1
ATOM 555 O O . THR A 1 73 ? 35.134 -6.951 11.307 1.00 76.75 73 THR A O 1
ATOM 558 N N . ALA A 1 74 ? 33.156 -8.015 11.314 1.00 81.31 74 ALA A N 1
ATOM 559 C CA . ALA A 1 74 ? 32.738 -7.664 9.973 1.00 81.31 74 ALA A CA 1
ATOM 560 C C . ALA A 1 74 ? 31.231 -7.415 9.979 1.00 81.31 74 ALA A C 1
ATOM 562 O O . ALA A 1 74 ? 30.487 -8.099 10.685 1.00 81.31 74 ALA A O 1
ATOM 563 N N . PHE A 1 75 ? 30.793 -6.445 9.177 1.00 83.50 75 PHE A N 1
ATOM 564 C CA . PHE A 1 75 ? 29.377 -6.247 8.905 1.00 83.50 75 PHE A CA 1
ATOM 565 C C . PHE A 1 75 ? 28.882 -7.374 8.006 1.00 83.50 75 PHE A C 1
ATOM 567 O O . PHE A 1 75 ? 29.280 -7.477 6.846 1.00 83.50 75 PHE A O 1
ATOM 574 N N . ILE A 1 76 ? 28.025 -8.221 8.560 1.00 86.06 76 ILE A N 1
ATOM 575 C CA . ILE A 1 76 ? 27.408 -9.346 7.869 1.00 86.06 76 ILE A CA 1
ATOM 576 C C . ILE A 1 76 ? 25.890 -9.143 7.800 1.00 86.06 76 ILE A C 1
ATOM 578 O O . ILE A 1 76 ? 25.298 -8.663 8.770 1.00 86.06 76 ILE A O 1
ATOM 582 N N . PRO A 1 77 ? 25.240 -9.485 6.673 1.00 87.81 77 PRO A N 1
ATOM 583 C CA . PRO A 1 77 ? 23.788 -9.458 6.580 1.00 87.81 77 PRO A CA 1
ATOM 584 C C . PRO A 1 77 ? 23.146 -10.378 7.618 1.00 87.81 77 PRO A C 1
ATOM 586 O O . PRO A 1 77 ? 23.525 -11.543 7.757 1.00 87.81 77 PRO A O 1
ATOM 589 N N . TRP A 1 78 ? 22.151 -9.852 8.319 1.00 90.81 78 TRP A N 1
ATOM 590 C CA . TRP A 1 78 ? 21.349 -10.566 9.294 1.00 90.81 78 TRP A CA 1
ATOM 591 C C . TRP A 1 78 ? 19.871 -10.381 8.963 1.00 90.81 78 TRP A C 1
ATOM 593 O O . TRP A 1 78 ? 19.379 -9.257 8.882 1.00 90.81 78 TRP A O 1
ATOM 603 N N . SER A 1 79 ? 19.160 -11.494 8.793 1.00 92.06 79 SER A N 1
ATOM 604 C CA . SER A 1 79 ? 17.706 -11.501 8.666 1.00 92.06 79 SER A CA 1
ATOM 605 C C . SER A 1 79 ? 17.113 -12.556 9.583 1.00 92.06 79 SER A C 1
ATOM 607 O O . SER A 1 79 ? 17.662 -13.651 9.715 1.00 92.06 79 SER A O 1
ATOM 609 N N . ASP A 1 80 ? 15.984 -12.219 10.198 1.00 95.25 80 ASP A N 1
ATOM 610 C CA . ASP A 1 80 ? 15.203 -13.138 11.015 1.00 95.25 80 ASP A CA 1
ATOM 611 C C . ASP A 1 80 ? 13.708 -12.807 10.909 1.00 95.25 80 ASP A C 1
ATOM 613 O O . ASP A 1 80 ? 13.325 -11.675 10.590 1.00 95.25 80 ASP A O 1
ATOM 617 N N . ARG A 1 81 ? 12.851 -13.797 11.160 1.00 95.94 81 ARG A N 1
ATOM 618 C CA . ARG A 1 81 ? 11.393 -13.651 11.178 1.00 95.94 81 ARG A CA 1
ATOM 619 C C . ARG A 1 81 ? 10.840 -14.228 12.472 1.00 95.94 81 ARG A C 1
ATOM 621 O O . ARG A 1 81 ? 10.723 -15.441 12.621 1.00 95.94 81 ARG A O 1
ATOM 628 N N . VAL A 1 82 ? 10.437 -13.349 13.382 1.00 97.62 82 VAL A N 1
ATOM 629 C CA . VAL A 1 82 ? 10.003 -13.721 14.731 1.00 97.62 82 VAL A CA 1
ATOM 630 C C . VAL A 1 82 ? 8.495 -13.579 14.856 1.00 97.62 82 VAL A C 1
ATOM 632 O O . VAL A 1 82 ? 7.930 -12.536 14.534 1.00 97.62 82 VAL A O 1
ATOM 635 N N . SER A 1 83 ? 7.832 -14.633 15.331 1.00 97.56 83 SER A N 1
ATOM 636 C CA . SER A 1 83 ? 6.397 -14.596 15.613 1.00 97.56 83 SER A CA 1
ATOM 637 C C . SER A 1 83 ? 6.129 -13.834 16.905 1.00 97.56 83 SER A C 1
ATOM 639 O O . SER A 1 83 ? 6.598 -14.221 17.974 1.00 97.56 83 SER A O 1
ATOM 641 N N . LEU A 1 84 ? 5.320 -12.784 16.807 1.00 97.12 84 LEU A N 1
ATOM 642 C CA . LEU A 1 84 ? 4.687 -12.140 17.948 1.00 97.12 84 LEU A CA 1
ATOM 643 C C . LEU A 1 84 ? 3.367 -12.817 18.314 1.00 97.12 84 LEU A C 1
ATOM 645 O O . LEU A 1 84 ? 2.748 -12.368 19.264 1.00 97.12 84 LEU A O 1
ATOM 649 N N . GLY A 1 85 ? 2.926 -13.869 17.613 1.00 95.12 85 GLY A N 1
ATOM 650 C CA . GLY A 1 85 ? 1.632 -14.530 17.822 1.00 95.12 85 GLY A CA 1
ATOM 651 C C . GLY A 1 85 ? 0.427 -13.627 17.522 1.00 95.12 85 GLY A C 1
ATOM 652 O O . GLY A 1 85 ? 0.564 -12.580 16.895 1.00 95.12 85 GLY A O 1
ATOM 653 N N . ALA A 1 86 ? -0.762 -14.036 17.967 1.00 94.19 86 ALA A N 1
ATOM 654 C CA . ALA A 1 86 ? -1.936 -13.166 17.941 1.00 94.19 86 ALA A CA 1
ATOM 655 C C . ALA A 1 86 ? -1.837 -12.106 19.050 1.00 94.19 86 ALA A C 1
ATOM 657 O O . ALA A 1 86 ? -1.353 -12.376 20.163 1.00 94.19 86 ALA A O 1
ATOM 658 N N . LEU A 1 87 ? -2.307 -10.904 18.733 1.00 95.56 87 LEU A N 1
ATOM 659 C CA . LEU A 1 87 ? -2.390 -9.767 19.640 1.00 95.56 87 LEU A CA 1
ATOM 660 C C . LEU A 1 87 ? -3.861 -9.344 19.754 1.00 95.56 87 LEU A C 1
ATOM 662 O O . LEU A 1 87 ? -4.549 -9.310 18.737 1.00 95.56 87 LEU A O 1
ATOM 666 N N . PRO A 1 88 ? -4.374 -9.043 20.958 1.00 95.31 88 PRO A N 1
ATOM 667 C CA . PRO A 1 88 ? -5.675 -8.399 21.095 1.00 95.31 88 PRO A CA 1
ATOM 668 C C . PRO A 1 88 ? -5.749 -7.073 20.316 1.00 95.31 88 PRO A C 1
ATOM 670 O O . PRO A 1 88 ? -4.708 -6.489 20.011 1.00 95.31 88 PRO A O 1
ATOM 673 N N . PRO A 1 89 ? -6.956 -6.565 20.016 1.00 95.19 89 PRO A N 1
ATOM 674 C CA . PRO A 1 89 ? -7.101 -5.244 19.424 1.00 95.19 89 PRO A CA 1
ATOM 675 C C . PRO A 1 89 ? -6.488 -4.167 20.324 1.00 95.19 89 PRO A C 1
ATOM 677 O O . PRO A 1 89 ? -6.683 -4.184 21.543 1.00 95.19 89 PRO A O 1
ATOM 680 N N . GLY A 1 90 ? -5.759 -3.233 19.723 1.00 93.62 90 GLY A N 1
ATOM 681 C CA . GLY A 1 90 ? -5.103 -2.142 20.434 1.00 93.62 90 GLY A CA 1
ATOM 682 C C . GLY A 1 90 ? -3.845 -1.638 19.738 1.00 93.62 90 GLY A C 1
ATOM 683 O O . GLY A 1 90 ? -3.429 -2.142 18.695 1.00 93.62 90 GLY A O 1
ATOM 684 N N . THR A 1 91 ? -3.216 -0.635 20.342 1.00 93.56 91 THR A N 1
ATOM 685 C CA . THR A 1 91 ? -1.950 -0.066 19.871 1.00 93.56 91 THR A CA 1
ATOM 686 C C . THR A 1 91 ? -0.797 -0.606 20.709 1.00 93.56 91 THR A C 1
ATOM 688 O O . THR A 1 91 ? -0.857 -0.567 21.934 1.00 93.56 91 THR A O 1
ATOM 691 N N . TYR A 1 92 ? 0.251 -1.103 20.052 1.00 95.25 92 TYR A N 1
ATOM 692 C CA . TYR A 1 92 ? 1.411 -1.728 20.681 1.00 95.25 92 TYR A CA 1
ATOM 693 C C . TYR A 1 92 ? 2.702 -1.036 20.269 1.00 95.25 92 TYR A C 1
ATOM 695 O O . TYR A 1 92 ? 2.908 -0.734 19.093 1.00 95.25 92 TYR A O 1
ATOM 703 N N . LYS A 1 93 ? 3.613 -0.860 21.224 1.00 96.62 93 LYS A N 1
ATOM 704 C CA . LYS A 1 93 ? 4.990 -0.449 20.964 1.00 96.62 93 LYS A CA 1
ATOM 705 C C . LYS A 1 93 ? 5.864 -1.694 20.861 1.00 96.62 93 LYS A C 1
ATOM 707 O O . LYS A 1 93 ? 6.101 -2.379 21.852 1.00 96.62 93 LYS A O 1
ATOM 712 N N . VAL A 1 94 ? 6.363 -1.975 19.663 1.00 96.94 94 VAL A N 1
ATOM 713 C CA . VAL A 1 94 ? 7.270 -3.095 19.400 1.00 96.94 94 VAL A CA 1
ATOM 714 C C . VAL A 1 94 ? 8.703 -2.582 19.426 1.00 96.94 94 VAL A C 1
ATOM 716 O O . VAL A 1 94 ? 9.077 -1.741 18.609 1.00 96.94 94 VAL A O 1
ATOM 719 N N . THR A 1 95 ? 9.504 -3.080 20.364 1.00 97.12 95 THR A N 1
ATOM 720 C CA . THR A 1 95 ? 10.924 -2.746 20.507 1.00 97.12 95 THR A CA 1
ATOM 721 C C . THR A 1 95 ? 11.770 -3.970 20.183 1.00 97.12 95 THR A C 1
ATOM 723 O O . THR A 1 95 ? 11.486 -5.070 20.646 1.00 97.12 95 THR A O 1
ATOM 726 N N . LEU A 1 96 ? 12.798 -3.793 19.356 1.00 96.94 96 LEU A N 1
ATOM 727 C CA . LEU A 1 96 ? 13.747 -4.846 19.008 1.00 96.94 96 LEU A CA 1
ATOM 728 C C . LEU A 1 96 ? 15.078 -4.552 19.685 1.00 96.94 96 LEU A C 1
ATOM 730 O O . LEU A 1 96 ? 15.620 -3.447 19.550 1.00 96.94 96 LEU A O 1
ATOM 734 N N . ARG A 1 97 ? 15.625 -5.548 20.378 1.00 96.56 97 ARG A N 1
ATOM 735 C CA . ARG A 1 97 ? 16.870 -5.428 21.131 1.00 96.56 97 ARG A CA 1
ATOM 736 C C . ARG A 1 97 ? 17.798 -6.603 20.898 1.00 96.56 97 ARG A C 1
ATOM 738 O O . ARG A 1 97 ? 17.364 -7.730 20.698 1.00 96.56 97 ARG A O 1
ATOM 745 N N . VAL A 1 98 ? 19.091 -6.339 20.992 1.00 96.00 98 VAL A N 1
ATOM 746 C CA . VAL A 1 98 ? 20.129 -7.364 20.965 1.00 96.00 98 VAL A CA 1
ATOM 747 C C . VAL A 1 98 ? 20.963 -7.243 22.232 1.00 96.00 98 VAL A C 1
ATOM 749 O O . VAL A 1 98 ? 21.562 -6.196 22.477 1.00 96.00 98 VAL A O 1
ATOM 752 N N . ASP A 1 99 ? 21.004 -8.302 23.040 1.00 95.06 99 ASP A N 1
ATOM 753 C CA . ASP A 1 99 ? 21.972 -8.441 24.130 1.00 95.06 99 ASP A CA 1
ATOM 754 C C . ASP A 1 99 ? 23.271 -9.023 23.571 1.00 95.06 99 ASP A C 1
ATOM 756 O O . ASP A 1 99 ? 23.325 -10.155 23.079 1.00 95.06 99 ASP A O 1
ATOM 760 N N . SER A 1 100 ? 24.323 -8.216 23.618 1.00 90.88 100 SER A N 1
ATOM 761 C CA . SER A 1 100 ? 25.641 -8.537 23.085 1.00 90.88 100 SER A CA 1
ATOM 762 C C . SER A 1 100 ? 26.706 -8.439 24.182 1.00 90.88 100 SER A C 1
ATOM 764 O O . SER A 1 100 ? 26.465 -7.833 25.226 1.00 90.88 100 SER A O 1
ATOM 766 N N . PRO A 1 101 ? 27.928 -8.961 23.967 1.00 86.75 101 PRO A N 1
ATOM 767 C CA . PRO A 1 101 ? 29.038 -8.733 24.895 1.00 86.75 101 PRO A CA 1
ATOM 768 C C . PRO A 1 101 ? 29.332 -7.248 25.172 1.00 86.75 101 PRO A C 1
ATOM 770 O O . PRO A 1 101 ? 29.863 -6.922 26.229 1.00 86.75 101 PRO A O 1
ATOM 773 N N . THR A 1 102 ? 28.979 -6.350 24.245 1.00 85.56 102 THR A N 1
ATOM 774 C CA . THR A 1 102 ? 29.115 -4.892 24.396 1.00 85.56 102 THR A CA 1
ATOM 775 C C . THR A 1 102 ? 27.938 -4.232 25.123 1.00 85.56 102 THR A C 1
ATOM 777 O O . THR A 1 102 ? 27.974 -3.031 25.370 1.00 85.56 102 THR A O 1
ATOM 780 N N . GLY A 1 103 ? 26.911 -5.004 25.485 1.00 90.44 103 GLY A N 1
ATOM 781 C CA . GLY A 1 103 ? 25.715 -4.549 26.186 1.00 90.44 103 GLY A CA 1
ATOM 782 C C . GLY A 1 103 ? 24.430 -4.725 25.378 1.00 90.44 103 GLY A C 1
ATOM 783 O O . GLY A 1 103 ? 24.428 -5.235 24.253 1.00 90.44 103 GLY A O 1
ATOM 784 N N . LEU A 1 104 ? 23.329 -4.285 25.986 1.00 94.88 104 LEU A N 1
ATOM 785 C CA . LEU A 1 104 ? 21.997 -4.301 25.394 1.00 94.88 104 LEU A CA 1
ATOM 786 C C . LEU A 1 104 ? 21.829 -3.116 24.437 1.00 94.88 104 LEU A C 1
ATOM 788 O O . LEU A 1 104 ? 21.877 -1.960 24.855 1.00 94.88 104 LEU A O 1
ATOM 792 N N . GLN A 1 105 ? 21.582 -3.404 23.165 1.00 93.50 105 GLN A N 1
ATOM 793 C CA . GLN A 1 105 ? 21.351 -2.402 22.131 1.00 93.50 105 GLN A CA 1
ATOM 794 C C . GLN A 1 105 ? 19.901 -2.463 21.654 1.00 93.50 105 GLN A C 1
ATOM 796 O O . GLN A 1 105 ? 19.411 -3.532 21.304 1.00 93.50 105 GLN A O 1
ATOM 801 N N . THR A 1 106 ? 19.222 -1.316 21.585 1.00 94.75 106 THR A N 1
ATOM 802 C CA . THR A 1 106 ? 17.955 -1.209 20.844 1.00 94.75 106 THR A CA 1
ATOM 803 C C . THR A 1 106 ? 18.278 -0.978 19.376 1.00 94.75 106 THR A C 1
ATOM 805 O O . THR A 1 106 ? 18.973 -0.020 19.048 1.00 94.75 106 THR A O 1
ATOM 808 N N . ILE A 1 107 ? 17.796 -1.863 18.507 1.00 93.00 107 ILE A N 1
ATOM 809 C CA . ILE A 1 107 ? 18.035 -1.767 17.062 1.00 93.00 107 ILE A CA 1
ATOM 810 C C . ILE A 1 107 ? 16.877 -1.086 16.338 1.00 93.00 107 ILE A C 1
ATOM 812 O O . ILE A 1 107 ? 17.097 -0.485 15.296 1.00 93.00 107 ILE A O 1
ATOM 816 N N . GLY A 1 108 ? 15.663 -1.129 16.897 1.00 91.69 108 GLY A N 1
ATOM 817 C CA . GLY A 1 108 ? 14.504 -0.466 16.311 1.00 91.69 108 GLY A CA 1
ATOM 818 C C . GLY A 1 108 ? 13.311 -0.397 17.255 1.00 91.69 108 GLY A C 1
ATOM 819 O O . GLY A 1 108 ? 13.200 -1.153 18.221 1.00 91.69 108 GLY A O 1
ATOM 820 N N . THR A 1 109 ? 12.401 0.531 16.977 1.00 93.75 109 THR A N 1
ATOM 821 C CA . THR A 1 109 ? 11.115 0.653 17.670 1.00 93.75 109 THR A CA 1
ATOM 822 C C . THR A 1 109 ? 10.052 1.100 16.676 1.00 93.75 109 THR A C 1
ATOM 824 O O . THR A 1 109 ? 10.282 2.050 15.935 1.00 93.75 109 THR A O 1
ATOM 827 N N . LYS A 1 110 ? 8.891 0.438 16.665 1.00 90.44 110 LYS A N 1
ATOM 828 C CA . LYS A 1 110 ? 7.743 0.804 15.823 1.00 90.44 110 LYS A CA 1
ATOM 829 C C . LYS A 1 110 ? 6.454 0.646 16.619 1.00 90.44 110 LYS A C 1
ATOM 831 O O . LYS A 1 110 ? 6.305 -0.307 17.382 1.00 90.44 110 LYS A O 1
ATOM 836 N N . THR A 1 111 ? 5.527 1.574 16.429 1.00 91.38 111 THR A N 1
ATOM 837 C CA . THR A 1 111 ? 4.159 1.438 16.931 1.00 91.38 111 THR A CA 1
ATOM 838 C C . THR A 1 111 ? 3.320 0.718 15.884 1.00 91.38 111 THR A C 1
ATOM 840 O O . THR A 1 111 ? 3.388 1.054 14.703 1.00 91.38 111 THR A O 1
ATOM 843 N N . ILE A 1 112 ? 2.535 -0.267 16.310 1.00 92.31 112 ILE A N 1
ATOM 844 C CA . ILE A 1 112 ? 1.564 -0.965 15.467 1.00 92.31 112 ILE A CA 1
ATOM 845 C C . ILE A 1 112 ? 0.177 -0.852 16.072 1.00 92.31 112 ILE A C 1
ATOM 847 O O . ILE A 1 112 ? 0.032 -0.801 17.290 1.00 92.31 112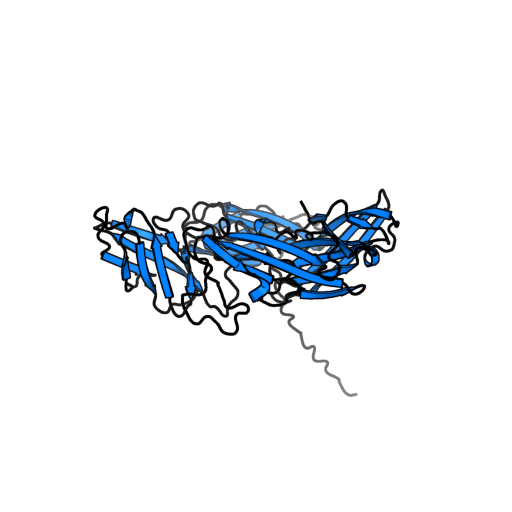 ILE A O 1
ATOM 851 N N . THR A 1 113 ? -0.845 -0.883 15.230 1.00 92.75 113 THR A N 1
ATOM 852 C CA . THR A 1 113 ? -2.224 -1.038 15.683 1.00 92.75 113 THR A CA 1
ATOM 853 C C . THR A 1 113 ? -2.768 -2.354 15.172 1.00 92.75 113 THR A C 1
ATOM 855 O O . THR A 1 113 ? -2.668 -2.647 13.983 1.00 92.75 113 THR A O 1
ATOM 858 N N . VAL A 1 114 ? -3.381 -3.106 16.073 1.00 95.00 114 VAL A N 1
ATOM 859 C CA . VAL A 1 114 ? -4.085 -4.347 15.794 1.00 95.00 114 VAL A CA 1
ATOM 860 C C . VAL A 1 114 ? -5.578 -4.048 15.839 1.00 95.00 114 VAL A C 1
ATOM 862 O O . VAL A 1 114 ? -6.083 -3.586 16.861 1.00 95.00 114 VAL A O 1
ATOM 865 N N . ALA A 1 115 ? -6.275 -4.258 14.725 1.00 93.69 115 ALA A N 1
ATOM 866 C CA . ALA A 1 115 ? -7.720 -4.046 14.638 1.00 93.69 115 ALA A CA 1
ATOM 867 C C . ALA A 1 115 ? -8.505 -5.278 15.122 1.00 93.69 115 ALA A C 1
ATOM 869 O O . ALA A 1 115 ? -7.954 -6.371 15.273 1.00 93.69 115 ALA A O 1
ATOM 870 N N . GLU A 1 116 ? -9.809 -5.123 15.340 1.00 94.12 116 GLU A N 1
ATOM 871 C CA . GLU A 1 116 ? -10.696 -6.256 15.603 1.00 94.12 116 GLU A CA 1
ATOM 872 C C . GLU A 1 116 ? -10.795 -7.166 14.367 1.00 94.12 116 GLU A C 1
ATOM 874 O O . GLU A 1 116 ? -11.021 -6.702 13.253 1.00 94.12 116 GLU A O 1
ATOM 879 N N . GLY A 1 117 ? -10.602 -8.474 14.552 1.00 89.31 117 GLY A N 1
ATOM 880 C CA . GLY A 1 117 ? -10.683 -9.462 13.474 1.00 89.31 117 GLY A CA 1
ATOM 881 C C . GLY A 1 117 ? -12.100 -9.961 13.189 1.00 89.31 117 GLY A C 1
ATOM 882 O O . GLY A 1 117 ? -12.355 -10.457 12.095 1.00 89.31 117 GLY A O 1
ATOM 883 N N . ALA A 1 118 ? -13.015 -9.834 14.153 1.00 88.00 118 ALA A N 1
ATOM 884 C CA . ALA A 1 118 ? -14.404 -10.272 14.043 1.00 88.00 118 ALA A CA 1
ATOM 885 C C . ALA A 1 118 ? -15.355 -9.181 14.556 1.00 88.00 118 ALA A C 1
ATOM 887 O O . ALA A 1 118 ? -15.814 -9.203 15.697 1.00 88.00 118 ALA A O 1
ATOM 888 N N . SER A 1 119 ? -15.632 -8.200 13.703 1.00 87.50 119 SER A N 1
ATOM 889 C CA . SER A 1 119 ? -16.491 -7.065 14.037 1.00 87.50 119 SER A CA 1
ATOM 890 C C . SER A 1 119 ? -17.975 -7.437 13.971 1.00 87.50 119 SER A C 1
ATOM 892 O O . SER A 1 119 ? -18.432 -8.056 13.012 1.00 87.50 119 SER A O 1
ATOM 894 N N . ALA A 1 120 ? -18.755 -7.007 14.968 1.00 88.12 120 ALA A N 1
ATOM 895 C CA . ALA A 1 120 ? -20.212 -7.188 14.985 1.00 88.12 120 ALA A CA 1
ATOM 896 C C . ALA A 1 120 ? -20.944 -6.336 13.928 1.00 88.12 120 ALA A C 1
ATOM 898 O O . ALA A 1 120 ? -22.079 -6.635 13.555 1.00 88.12 120 ALA A O 1
ATOM 899 N N . PHE A 1 121 ? -20.296 -5.269 13.461 1.00 91.12 121 PHE A N 1
ATOM 900 C CA . PHE A 1 121 ? -20.770 -4.393 12.399 1.00 91.12 121 PHE A CA 1
ATOM 901 C C . PHE A 1 121 ? -19.598 -3.841 11.592 1.00 91.12 121 PHE A C 1
ATOM 903 O O . PHE A 1 121 ? -18.470 -3.763 12.082 1.00 91.12 121 PHE A O 1
ATOM 910 N N . GLN A 1 122 ? -19.875 -3.477 10.345 1.00 90.19 122 GLN A N 1
ATOM 911 C CA . GLN A 1 122 ? -18.918 -2.823 9.461 1.00 90.19 122 GLN A CA 1
ATOM 912 C C . GLN A 1 122 ? -18.969 -1.308 9.655 1.00 90.19 122 GLN A C 1
ATOM 914 O O . GLN A 1 122 ? -20.016 -0.755 9.984 1.00 90.19 122 GLN A O 1
ATOM 919 N N . LEU A 1 123 ? -17.830 -0.657 9.437 1.00 91.56 123 LEU A N 1
ATOM 920 C CA . LEU A 1 123 ? -17.676 0.794 9.462 1.00 91.56 123 LEU A CA 1
ATOM 921 C C . LEU A 1 123 ? -17.351 1.265 8.050 1.00 91.56 123 LEU A C 1
ATOM 923 O O . LEU A 1 123 ? -16.391 0.777 7.446 1.00 91.56 123 LEU A O 1
ATOM 927 N N . ASN A 1 124 ? -18.133 2.205 7.535 1.00 88.19 124 ASN A N 1
ATOM 928 C CA . ASN A 1 124 ? -17.955 2.727 6.193 1.00 88.19 124 ASN A CA 1
ATOM 929 C C . ASN A 1 124 ? -18.074 4.264 6.148 1.00 88.19 124 ASN A C 1
ATOM 931 O O . ASN A 1 124 ? -19.162 4.793 6.366 1.00 88.19 124 ASN A O 1
ATOM 935 N N . PRO A 1 125 ? -16.987 4.989 5.833 1.00 87.31 125 PRO A N 1
ATOM 936 C CA . PRO A 1 125 ? -15.599 4.511 5.834 1.00 87.31 125 PRO A CA 1
ATOM 937 C C . PRO A 1 125 ? -15.159 4.022 7.229 1.00 87.31 125 PRO A C 1
ATOM 939 O O . PRO A 1 125 ? -15.697 4.439 8.251 1.00 87.31 125 PRO A O 1
ATOM 942 N N . ALA A 1 126 ? -14.108 3.201 7.303 1.00 90.19 126 ALA A N 1
ATOM 943 C CA . ALA A 1 126 ? -13.459 2.851 8.576 1.00 90.19 126 ALA A CA 1
ATOM 944 C C . ALA A 1 126 ? -12.461 3.926 9.063 1.00 90.19 126 ALA A C 1
ATOM 946 O O . ALA A 1 126 ? -11.579 3.656 9.878 1.00 90.19 126 ALA A O 1
ATOM 947 N N . PHE A 1 127 ? -12.575 5.158 8.564 1.00 90.56 127 PHE A N 1
ATOM 948 C CA . PHE A 1 127 ? -11.733 6.282 8.955 1.00 90.56 127 PHE A CA 1
ATOM 949 C C . PHE A 1 127 ? -12.447 7.621 8.755 1.00 90.56 127 PHE A C 1
ATOM 951 O O . PHE A 1 127 ? -13.324 7.743 7.909 1.00 90.56 127 PHE A O 1
ATOM 958 N N . VAL A 1 128 ? -12.021 8.646 9.487 1.00 89.56 128 VAL A N 1
ATOM 959 C CA . VAL A 1 128 ? -12.453 10.044 9.328 1.00 89.56 128 VAL A CA 1
ATOM 960 C C . VAL A 1 128 ? -11.263 10.989 9.489 1.00 89.56 128 VAL A C 1
ATOM 962 O O . VAL A 1 128 ? -10.182 10.577 9.905 1.00 89.56 128 VAL A O 1
ATOM 965 N N . SER A 1 129 ? -11.433 12.269 9.152 1.00 87.94 129 SER A N 1
ATOM 966 C CA . SER A 1 129 ? -10.410 13.279 9.444 1.00 87.94 129 SER A CA 1
ATOM 967 C C . SER A 1 129 ? -10.397 13.622 10.936 1.00 87.94 129 SER A C 1
ATOM 969 O O . SER A 1 129 ? -11.422 13.507 11.601 1.00 87.94 129 SER A O 1
ATOM 971 N N . THR A 1 130 ? -9.272 14.111 11.463 1.00 90.69 130 THR A N 1
ATOM 972 C CA . THR A 1 130 ? -9.171 14.688 12.820 1.00 90.69 130 THR A CA 1
ATOM 973 C C . THR A 1 130 ? -10.150 15.835 13.091 1.00 90.69 130 THR A C 1
ATOM 975 O O . THR A 1 130 ? -10.438 16.134 14.246 1.00 90.69 130 THR A O 1
ATOM 978 N N . THR A 1 131 ? -10.715 16.458 12.054 1.00 90.19 131 THR A N 1
ATOM 979 C CA . THR A 1 131 ? -11.786 17.462 12.175 1.00 90.19 131 THR A CA 1
ATOM 980 C C . THR A 1 131 ? -13.187 16.860 12.335 1.00 90.19 131 THR A C 1
ATOM 982 O O . THR A 1 131 ? -14.151 17.607 12.493 1.00 90.19 131 THR A O 1
ATOM 985 N N . GLY A 1 132 ? -13.312 15.532 12.322 1.00 90.12 132 GLY A N 1
ATOM 986 C CA . GLY A 1 132 ? -14.580 14.814 12.374 1.00 90.12 132 GLY A CA 1
ATOM 987 C C . GLY A 1 132 ? -15.040 14.311 11.006 1.00 90.12 132 GLY A C 1
ATOM 988 O O . GLY A 1 132 ? -14.316 14.356 10.006 1.00 90.12 132 GLY A O 1
ATOM 989 N N . GLY A 1 133 ? -16.263 13.789 10.966 1.00 89.06 133 GLY A N 1
ATOM 990 C CA . GLY A 1 133 ? -16.844 13.239 9.746 1.00 89.06 133 GLY A CA 1
ATOM 991 C C . GLY A 1 133 ? -18.115 12.439 9.992 1.00 89.06 133 GLY A C 1
ATOM 992 O O . GLY A 1 133 ? -18.714 12.502 11.064 1.00 89.06 133 GLY A O 1
ATOM 993 N N . MET A 1 134 ? -18.526 11.684 8.981 1.00 90.62 134 MET A N 1
ATOM 994 C CA . MET A 1 134 ? -19.650 10.757 9.075 1.00 90.62 134 MET A CA 1
ATOM 995 C C . MET A 1 134 ? -19.150 9.342 8.829 1.00 90.62 134 MET A C 1
ATOM 997 O O . MET A 1 134 ? -18.323 9.128 7.943 1.00 90.62 134 MET A O 1
ATOM 1001 N N . VAL A 1 135 ? -19.657 8.397 9.613 1.00 91.62 135 VAL A N 1
ATOM 1002 C CA . VAL A 1 135 ? -19.399 6.969 9.432 1.00 91.62 135 VAL A CA 1
ATOM 1003 C C . VAL A 1 135 ? -20.721 6.235 9.477 1.00 91.62 135 VAL A C 1
ATOM 1005 O O . VAL A 1 135 ? -21.506 6.410 10.406 1.00 91.62 135 VAL A O 1
ATOM 1008 N N . GLU A 1 136 ? -20.951 5.395 8.482 1.00 91.88 136 GLU A N 1
ATOM 1009 C CA . GLU A 1 136 ? -22.067 4.471 8.461 1.00 91.88 136 GLU A CA 1
ATOM 1010 C C . GLU A 1 136 ? -21.677 3.165 9.164 1.00 91.88 136 GLU A C 1
ATOM 1012 O O . GLU A 1 136 ? -20.654 2.547 8.856 1.00 91.88 136 GLU A O 1
ATOM 1017 N N . LEU A 1 137 ? -22.497 2.747 10.125 1.00 93.88 137 LEU A N 1
ATOM 1018 C CA . LEU A 1 137 ? -22.420 1.448 10.778 1.00 93.88 137 LEU A CA 1
ATOM 1019 C C . LEU A 1 137 ? -23.408 0.511 10.085 1.00 93.88 137 LEU A C 1
ATOM 1021 O O . LEU A 1 137 ? -24.611 0.779 10.075 1.00 93.88 137 LEU A O 1
ATOM 1025 N N . ILE A 1 138 ? -22.913 -0.599 9.540 1.00 90.12 138 ILE A N 1
ATOM 1026 C CA . ILE A 1 138 ? -23.709 -1.526 8.727 1.00 90.12 138 ILE A CA 1
ATOM 1027 C C . ILE A 1 138 ? -23.693 -2.913 9.370 1.00 90.12 138 ILE A C 1
ATOM 1029 O O . ILE A 1 138 ? -22.639 -3.542 9.494 1.00 90.12 138 ILE A O 1
ATOM 1033 N N . ALA A 1 139 ? -24.865 -3.412 9.773 1.00 86.88 139 ALA A N 1
ATOM 1034 C CA . ALA A 1 139 ? -25.041 -4.788 10.234 1.00 86.88 139 ALA A CA 1
ATOM 1035 C C . ALA A 1 139 ? -26.508 -5.210 10.282 1.00 86.88 139 ALA A C 1
ATOM 1037 O O . ALA A 1 139 ? -27.397 -4.406 10.546 1.00 86.88 139 ALA A O 1
ATOM 1038 N N . ARG A 1 140 ? -26.753 -6.524 10.183 1.00 82.00 140 ARG A N 1
ATOM 1039 C CA . ARG A 1 140 ? -28.096 -7.100 10.384 1.00 82.00 140 ARG A CA 1
ATOM 1040 C C . ARG A 1 140 ? -28.691 -6.784 11.755 1.00 82.00 140 ARG A C 1
ATOM 1042 O O . ARG A 1 140 ? -29.902 -6.626 11.860 1.00 82.00 140 ARG A O 1
ATOM 1049 N N . VAL A 1 141 ? -27.855 -6.701 12.792 1.00 82.62 141 VAL A N 1
ATOM 1050 C CA . VAL A 1 141 ? -28.300 -6.384 14.159 1.00 82.62 141 VAL A CA 1
ATOM 1051 C C . VAL A 1 141 ? -28.797 -4.944 14.296 1.00 82.62 141 VAL A C 1
ATOM 1053 O O . VAL A 1 141 ? -29.564 -4.652 15.204 1.00 82.62 141 VAL A O 1
ATOM 1056 N N . LEU A 1 142 ? -28.422 -4.058 13.370 1.00 83.81 142 LEU A N 1
ATOM 1057 C CA . LEU A 1 142 ? -28.868 -2.664 13.333 1.00 83.81 142 LEU A CA 1
ATOM 1058 C C . LEU A 1 142 ? -30.175 -2.482 12.549 1.00 83.81 142 LEU A C 1
ATOM 1060 O O . LEU A 1 142 ? -30.704 -1.379 12.502 1.00 83.81 142 LEU A O 1
ATOM 1064 N N . CYS A 1 143 ? -30.715 -3.545 11.944 1.00 84.75 143 CYS A N 1
ATOM 1065 C CA . CYS A 1 143 ? -31.929 -3.448 11.145 1.00 84.75 143 CYS A CA 1
ATOM 1066 C C . CYS A 1 143 ? -33.182 -3.250 12.001 1.00 84.75 143 CYS A C 1
ATOM 1068 O O . CYS A 1 143 ? -33.690 -4.199 12.599 1.00 84.75 143 CYS A O 1
ATOM 1070 N N . VAL A 1 144 ? -33.742 -2.040 11.973 1.00 77.56 144 VAL A N 1
ATOM 1071 C CA . VAL A 1 144 ? -34.991 -1.678 12.666 1.00 77.56 144 VAL A CA 1
ATOM 1072 C C . VAL A 1 144 ? -36.167 -2.526 12.176 1.00 77.56 144 VAL A C 1
ATOM 1074 O O . VAL A 1 144 ? -37.032 -2.906 12.962 1.00 77.56 144 VAL A O 1
ATOM 1077 N N . ALA A 1 145 ? -36.160 -2.928 10.899 1.00 74.69 145 ALA A N 1
ATOM 1078 C CA . ALA A 1 145 ? -37.146 -3.859 10.343 1.00 74.69 145 ALA A CA 1
ATOM 1079 C C . ALA A 1 145 ? -37.176 -5.228 11.060 1.00 74.69 145 ALA A C 1
ATOM 1081 O O . ALA A 1 145 ? -38.181 -5.931 10.991 1.00 74.69 145 ALA A O 1
ATOM 1082 N N . ASN A 1 146 ? -36.107 -5.588 11.780 1.00 76.50 146 ASN A N 1
ATOM 1083 C CA . ASN A 1 146 ? -36.018 -6.800 12.598 1.00 76.50 146 ASN A CA 1
ATOM 1084 C C . ASN A 1 146 ? -36.369 -6.555 14.082 1.00 76.50 146 ASN A C 1
ATOM 1086 O O . ASN A 1 146 ? -36.118 -7.424 14.914 1.00 76.50 146 ASN A O 1
ATOM 1090 N N . GLY A 1 147 ? -36.926 -5.388 14.430 1.00 77.25 147 GLY A N 1
A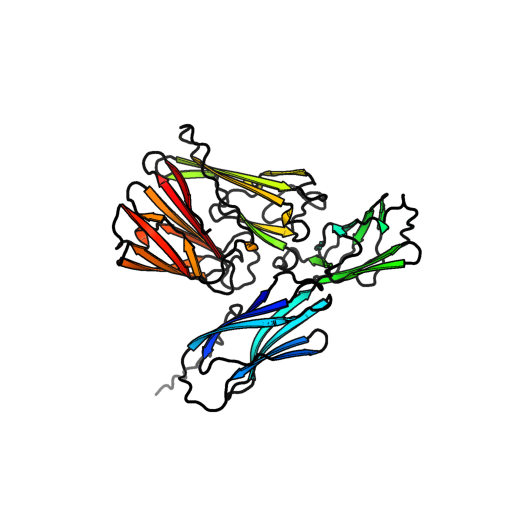TOM 1091 C CA . GLY A 1 147 ? -37.269 -5.019 15.808 1.00 77.25 147 GLY A CA 1
ATOM 1092 C C . GLY A 1 147 ? -36.096 -4.478 16.633 1.00 77.25 147 GLY A C 1
ATOM 1093 O O . GLY A 1 147 ? -36.172 -4.471 17.859 1.00 77.25 147 GLY A O 1
ATOM 1094 N N . SER A 1 148 ? -35.006 -4.056 15.986 1.00 84.56 148 SER A N 1
ATOM 1095 C CA . SER A 1 148 ? -33.869 -3.419 16.656 1.00 84.56 148 SER A CA 1
ATOM 1096 C C . SER A 1 148 ? -34.163 -1.959 17.013 1.00 84.56 148 SER A C 1
ATOM 1098 O O . SER A 1 148 ? -34.502 -1.169 16.135 1.00 84.56 148 SER A O 1
ATOM 1100 N N . ASP A 1 149 ? -33.958 -1.591 18.277 1.00 89.62 149 ASP A N 1
ATOM 1101 C CA . ASP A 1 149 ? -33.981 -0.210 18.770 1.00 89.62 149 ASP A CA 1
ATOM 1102 C C . ASP A 1 149 ? -32.549 0.271 19.051 1.00 89.62 149 ASP A C 1
ATOM 1104 O O . ASP A 1 149 ? -31.919 -0.133 20.034 1.00 89.62 149 ASP A O 1
ATOM 1108 N N . VAL A 1 150 ? -31.994 1.091 18.155 1.00 92.00 150 VAL A N 1
ATOM 1109 C CA . VAL A 1 150 ? -30.654 1.674 18.324 1.00 92.00 150 VAL A CA 1
ATOM 1110 C C . VAL A 1 150 ? -30.756 2.864 19.273 1.00 92.00 150 VAL A C 1
ATOM 1112 O O . VAL A 1 150 ? -31.220 3.935 18.889 1.00 92.00 150 VAL A O 1
ATOM 1115 N N . LYS A 1 151 ? -30.276 2.694 20.507 1.00 92.31 151 LYS A N 1
ATOM 1116 C CA . LYS A 1 151 ? -30.401 3.712 21.561 1.00 92.31 151 LYS A CA 1
ATOM 1117 C C . LYS A 1 151 ? -29.332 4.795 21.461 1.00 92.31 151 LYS A C 1
ATOM 1119 O O . LYS A 1 151 ? -29.635 5.969 21.638 1.00 92.31 151 LYS A O 1
ATOM 1124 N N . LYS A 1 152 ? -28.076 4.401 21.219 1.00 95.12 152 LYS A N 1
ATOM 1125 C CA . LYS A 1 152 ? -26.940 5.328 21.099 1.00 95.12 152 LYS A CA 1
ATOM 1126 C C . LYS A 1 152 ? -25.712 4.697 20.455 1.00 95.12 152 LYS A C 1
ATOM 1128 O O . LYS A 1 152 ? -25.537 3.476 20.487 1.00 95.12 152 LYS A O 1
ATOM 1133 N N . VAL A 1 153 ? -24.827 5.557 19.958 1.00 97.00 153 VAL A N 1
ATOM 1134 C CA . VAL A 1 153 ? -23.469 5.211 19.527 1.00 97.00 153 VAL A CA 1
ATOM 1135 C C . VAL A 1 153 ? -22.467 5.993 20.370 1.00 97.00 153 VAL A C 1
ATOM 1137 O O . VAL A 1 153 ? -22.647 7.181 20.629 1.00 97.00 153 VAL A O 1
ATOM 1140 N N . VAL A 1 154 ? -21.415 5.308 20.808 1.00 97.06 154 VAL A N 1
ATOM 1141 C CA . VAL A 1 154 ? -20.319 5.853 21.608 1.00 97.06 154 VAL A CA 1
ATOM 1142 C C . VAL A 1 154 ? -19.013 5.644 20.850 1.00 97.06 154 VAL A C 1
ATOM 1144 O O . VAL A 1 154 ? -18.712 4.522 20.441 1.00 97.06 154 VAL A O 1
ATOM 1147 N N . VAL A 1 155 ? -18.234 6.708 20.682 1.00 96.69 155 VAL A N 1
ATOM 1148 C CA . VAL A 1 155 ? -16.907 6.694 20.058 1.00 96.69 155 VAL A CA 1
ATOM 1149 C C . VAL A 1 155 ? -15.896 7.163 21.095 1.00 96.69 155 VAL A C 1
ATOM 1151 O O . VAL A 1 155 ? -16.034 8.257 21.633 1.00 96.69 155 VAL A O 1
ATOM 1154 N N . ASP A 1 156 ? -14.927 6.306 21.416 1.00 92.56 156 ASP A N 1
ATOM 1155 C CA . ASP A 1 156 ? -13.910 6.538 22.457 1.00 92.56 156 ASP A CA 1
ATOM 1156 C C . ASP A 1 156 ? -14.480 7.047 23.801 1.00 92.56 156 ASP A C 1
ATOM 1158 O O . ASP A 1 156 ? -13.980 7.967 24.441 1.00 92.56 156 ASP A O 1
ATOM 1162 N N . GLY A 1 157 ? -15.612 6.472 24.218 1.00 91.94 157 GLY A N 1
ATOM 1163 C CA . GLY A 1 157 ? -16.292 6.832 25.466 1.00 91.94 157 GLY A CA 1
ATOM 1164 C C . GLY A 1 157 ? -17.225 8.049 25.389 1.00 91.94 157 GLY A C 1
ATOM 1165 O O . GLY A 1 157 ? -17.986 8.265 26.332 1.00 91.94 157 GLY A O 1
ATOM 1166 N N . ALA A 1 158 ? -17.250 8.793 24.279 1.00 94.94 158 ALA A N 1
ATOM 1167 C CA . ALA A 1 158 ? -18.164 9.915 24.065 1.00 94.94 158 ALA A CA 1
ATOM 1168 C C . ALA A 1 158 ? -19.377 9.519 23.208 1.00 94.94 158 ALA A C 1
ATOM 1170 O O . ALA A 1 158 ? -19.237 8.900 22.155 1.00 94.94 158 ALA A O 1
ATOM 1171 N N . GLU A 1 159 ? -20.584 9.885 23.644 1.00 97.25 159 GLU A N 1
ATOM 1172 C CA . GLU A 1 159 ? -21.798 9.699 22.843 1.00 97.25 159 GLU A CA 1
ATOM 1173 C C . GLU A 1 159 ? -21.807 10.658 21.648 1.00 97.25 159 GLU A C 1
ATOM 1175 O O . GLU A 1 159 ? -21.486 11.841 21.784 1.00 97.25 159 GLU A O 1
ATOM 1180 N N . VAL A 1 160 ? -22.172 10.145 20.474 1.00 97.56 160 VAL A N 1
ATOM 1181 C CA . VAL A 1 160 ? -22.214 10.917 19.227 1.00 97.56 160 VAL A CA 1
ATOM 1182 C C . VAL A 1 160 ? -23.637 11.041 18.706 1.00 97.56 160 VAL A C 1
ATOM 1184 O O . VAL A 1 160 ? -24.495 10.196 18.963 1.00 97.56 160 VAL A O 1
ATOM 1187 N N . ARG A 1 161 ? -23.891 12.093 17.922 1.00 96.94 161 ARG A N 1
ATOM 1188 C CA . ARG A 1 161 ? -25.168 12.235 17.219 1.00 96.94 161 ARG A CA 1
ATOM 1189 C C . ARG A 1 161 ? -25.298 11.122 16.180 1.00 96.94 161 ARG A C 1
ATOM 1191 O O . ARG A 1 161 ? -24.326 10.817 15.488 1.00 96.94 161 ARG A O 1
ATOM 1198 N N . ILE A 1 162 ? -26.502 10.573 16.038 1.00 96.38 162 ILE A N 1
ATOM 1199 C CA . ILE A 1 162 ? -26.811 9.530 15.058 1.00 96.38 162 ILE A CA 1
ATOM 1200 C C . ILE A 1 162 ? -28.062 9.859 14.249 1.00 96.38 162 ILE A C 1
ATOM 1202 O O . ILE A 1 162 ? -28.977 10.508 14.753 1.00 96.38 162 ILE A O 1
ATOM 1206 N N . ASN A 1 163 ? -28.099 9.364 13.017 1.00 94.44 163 ASN A N 1
ATOM 1207 C CA . ASN A 1 163 ? -29.323 9.138 12.259 1.00 94.44 163 ASN A CA 1
ATOM 1208 C C . ASN A 1 163 ? -29.467 7.625 12.063 1.00 94.44 163 ASN A C 1
ATOM 1210 O O . ASN A 1 163 ? -28.496 6.958 11.706 1.00 94.44 163 ASN A O 1
ATOM 1214 N N . VAL A 1 164 ? -30.655 7.083 12.317 1.00 91.50 164 VAL A N 1
ATOM 1215 C CA . VAL A 1 164 ? -30.928 5.649 12.169 1.00 91.50 164 VAL A CA 1
ATOM 1216 C C . VAL A 1 164 ? -31.685 5.428 10.868 1.00 91.50 164 VAL A C 1
ATOM 1218 O O . VAL A 1 164 ? -32.783 5.954 10.695 1.00 91.50 164 VAL A O 1
ATOM 1221 N N . ASP A 1 165 ? -31.097 4.629 9.987 1.00 87.81 165 ASP A N 1
ATOM 1222 C CA . ASP A 1 165 ? -31.706 4.146 8.755 1.00 87.81 165 ASP A CA 1
ATOM 1223 C C . ASP A 1 165 ? -32.221 2.707 8.956 1.00 87.81 165 ASP A C 1
ATOM 1225 O O . ASP A 1 165 ? -31.877 2.048 9.942 1.00 87.81 165 ASP A O 1
ATOM 1229 N N . PRO A 1 166 ? -33.059 2.159 8.052 1.00 86.62 166 PRO A N 1
ATOM 1230 C CA . PRO A 1 166 ? -33.707 0.865 8.278 1.00 86.62 166 PRO A CA 1
ATOM 1231 C C . PRO A 1 166 ? -32.765 -0.311 8.570 1.00 86.62 166 PRO A C 1
ATOM 1233 O O . PRO A 1 166 ? -33.203 -1.264 9.213 1.00 86.62 166 PRO A O 1
ATOM 1236 N N . CYS A 1 167 ? -31.516 -0.263 8.092 1.00 86.56 167 CYS A N 1
ATOM 1237 C CA . CYS A 1 167 ? -30.488 -1.298 8.277 1.00 86.56 167 CYS A CA 1
ATOM 1238 C C . CYS A 1 167 ? -29.065 -0.755 8.488 1.00 86.56 167 CYS A C 1
ATOM 1240 O O . CYS A 1 167 ? -28.096 -1.514 8.395 1.00 86.56 167 CYS A O 1
ATOM 1242 N N . SER A 1 168 ? -28.932 0.532 8.796 1.00 91.06 168 SER A N 1
ATOM 1243 C CA . SER A 1 168 ? -27.649 1.160 9.101 1.00 91.06 168 SER A CA 1
ATOM 1244 C C . SER A 1 168 ? -27.825 2.337 10.055 1.00 91.06 168 SER A C 1
ATOM 1246 O O . SER A 1 168 ? -28.935 2.789 10.329 1.00 91.06 168 SER A O 1
ATOM 1248 N N . VAL A 1 169 ? -26.719 2.800 10.631 1.00 93.62 169 VAL A N 1
ATOM 1249 C CA . VAL A 1 169 ? -26.701 3.965 11.520 1.00 93.62 169 VAL A CA 1
ATOM 1250 C C . VAL A 1 169 ? -25.622 4.913 11.036 1.00 93.62 169 VAL A C 1
ATOM 1252 O O . VAL A 1 169 ? -24.451 4.547 11.002 1.00 93.62 169 VAL A O 1
ATOM 1255 N N . ILE A 1 170 ? -25.997 6.141 10.700 1.00 93.69 170 ILE A N 1
ATOM 1256 C CA . ILE A 1 170 ? -25.052 7.198 10.350 1.00 93.69 170 ILE A CA 1
ATOM 1257 C C . ILE A 1 170 ? -24.650 7.913 11.636 1.00 93.69 170 ILE A C 1
ATOM 1259 O O . ILE A 1 170 ? -25.457 8.614 12.246 1.00 93.69 170 ILE A O 1
ATOM 1263 N N . ALA A 1 171 ? -23.398 7.748 12.048 1.00 95.69 171 ALA A N 1
ATOM 1264 C CA . ALA A 1 171 ? -22.811 8.431 13.192 1.00 95.69 171 ALA A CA 1
ATOM 1265 C C . ALA A 1 171 ? -22.068 9.701 12.751 1.00 95.69 171 ALA A C 1
ATOM 1267 O O . ALA A 1 171 ? -21.288 9.679 11.798 1.00 95.69 171 ALA A O 1
ATOM 1268 N N . PHE A 1 172 ? -22.283 10.804 13.470 1.00 95.19 172 PHE A N 1
ATOM 1269 C CA . PHE A 1 172 ? -21.635 12.093 13.222 1.00 95.19 172 PHE A CA 1
ATOM 1270 C C . PHE A 1 172 ? -20.527 12.318 14.245 1.00 95.19 172 PHE A C 1
ATOM 1272 O O . PHE A 1 172 ? -20.778 12.635 15.409 1.00 95.19 172 PHE A O 1
ATOM 1279 N N . LEU A 1 173 ? -19.297 12.130 13.790 1.00 95.12 173 LEU A N 1
ATOM 1280 C CA . LEU A 1 173 ? -18.103 12.100 14.614 1.00 95.12 173 LEU A CA 1
ATOM 1281 C C . LEU A 1 173 ? -17.555 13.523 14.801 1.00 95.12 173 LEU A C 1
ATOM 1283 O O . LEU A 1 173 ? -17.307 14.202 13.799 1.00 95.12 173 LEU A O 1
ATOM 1287 N N . PRO A 1 174 ? -17.369 13.990 16.050 1.00 94.31 174 PRO A N 1
ATOM 1288 C CA . PRO A 1 174 ? -16.762 15.288 16.326 1.00 94.31 174 PRO A CA 1
ATOM 1289 C C . PRO A 1 174 ? -15.247 15.272 16.045 1.00 94.31 174 PRO A C 1
ATOM 1291 O O . PRO A 1 174 ? -14.673 14.207 15.818 1.00 94.31 174 PRO A O 1
ATOM 1294 N N . PRO A 1 175 ? -14.569 16.434 16.082 1.00 94.62 175 PRO A N 1
ATOM 1295 C CA . PRO A 1 175 ? -13.112 16.483 16.053 1.00 94.62 175 PRO A CA 1
ATOM 1296 C C . PRO A 1 175 ? -12.477 15.617 17.146 1.00 94.62 175 PRO A C 1
ATOM 1298 O O . PRO A 1 175 ? -12.933 15.613 18.290 1.00 94.62 175 PRO A O 1
ATOM 1301 N N . HIS A 1 176 ? -11.396 14.923 16.800 1.00 94.75 176 HIS A N 1
ATOM 1302 C CA . HIS A 1 176 ? -10.666 14.032 17.698 1.00 94.75 176 HIS A CA 1
ATOM 1303 C C . HIS A 1 176 ? -9.189 13.952 17.292 1.00 94.75 176 HIS A C 1
ATOM 1305 O O . HIS A 1 176 ? -8.830 14.173 16.132 1.00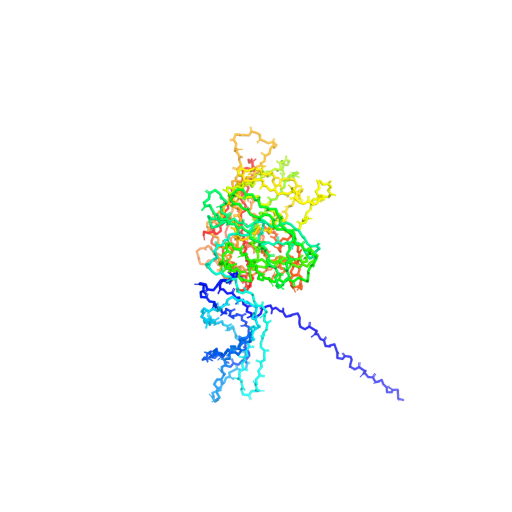 94.75 176 HIS A O 1
ATOM 1311 N N . ALA A 1 177 ? -8.318 13.620 18.247 1.00 94.00 177 ALA A N 1
ATOM 1312 C CA . ALA A 1 177 ? -6.904 13.387 17.969 1.00 94.00 177 ALA A CA 1
ATOM 1313 C C . ALA A 1 177 ? -6.709 12.210 16.995 1.00 94.00 177 ALA A C 1
ATOM 1315 O O . ALA A 1 177 ? -7.516 11.279 16.959 1.00 94.00 177 ALA A O 1
ATOM 1316 N N . ALA A 1 178 ? -5.630 12.241 16.210 1.00 91.06 178 ALA A N 1
ATOM 1317 C CA . ALA A 1 178 ? -5.325 11.160 15.278 1.00 91.06 178 ALA A CA 1
ATOM 1318 C C . ALA A 1 178 ? -5.055 9.843 16.022 1.00 91.06 178 ALA A C 1
ATOM 1320 O O . ALA A 1 178 ? -4.382 9.830 17.054 1.00 91.06 178 ALA A O 1
ATOM 1321 N N . GLY A 1 179 ? -5.546 8.736 15.469 1.00 91.75 179 GLY A N 1
ATOM 1322 C CA . GLY A 1 179 ? -5.351 7.404 16.029 1.00 91.75 179 GLY A CA 1
ATOM 1323 C C . GLY A 1 179 ? -6.570 6.491 15.901 1.00 91.75 179 GLY A C 1
ATOM 1324 O O . GLY A 1 179 ? -7.636 6.914 15.442 1.00 91.75 179 GLY A O 1
ATOM 1325 N N . PRO A 1 180 ? -6.404 5.213 16.273 1.00 93.19 180 PRO A N 1
ATOM 1326 C CA . PRO A 1 180 ? -7.499 4.258 16.327 1.00 93.19 180 PRO A CA 1
ATOM 1327 C C . PRO A 1 180 ? -8.415 4.541 17.521 1.00 93.19 180 PRO A C 1
ATOM 1329 O O . PRO A 1 180 ? -7.943 4.928 18.588 1.00 93.19 180 PRO A O 1
ATOM 1332 N N . VAL A 1 181 ? -9.710 4.290 17.347 1.00 95.25 181 VAL A N 1
ATOM 1333 C CA . VAL A 1 181 ? -10.724 4.426 18.397 1.00 95.25 181 VAL A CA 1
ATOM 1334 C C . VAL A 1 181 ? -11.655 3.217 18.423 1.00 95.25 181 VAL A C 1
ATOM 1336 O O . VAL A 1 181 ? -11.829 2.507 17.423 1.00 95.25 181 VAL A O 1
ATOM 1339 N N . ASP A 1 182 ? -12.276 3.006 19.578 1.00 95.56 182 ASP A N 1
ATOM 1340 C CA . ASP A 1 182 ? -13.322 2.008 19.756 1.00 95.56 182 ASP A CA 1
ATOM 1341 C C . ASP A 1 182 ? -14.691 2.626 19.443 1.00 95.56 182 ASP A C 1
ATOM 1343 O O . ASP A 1 182 ? -14.994 3.754 19.842 1.00 95.56 182 ASP A O 1
ATOM 1347 N N . VAL A 1 183 ? -15.534 1.865 18.745 1.00 96.69 183 VAL A N 1
ATOM 1348 C CA . VAL A 1 183 ? -16.915 2.248 18.430 1.00 96.69 183 VAL A CA 1
ATOM 1349 C C . VAL A 1 183 ? -17.847 1.256 19.093 1.00 96.69 183 VAL A C 1
ATOM 1351 O O . VAL A 1 183 ? -17.726 0.051 18.880 1.00 96.69 183 VAL A O 1
ATOM 1354 N N . SER A 1 184 ? -18.787 1.751 19.888 1.00 96.38 184 SER A N 1
ATOM 1355 C CA . SER A 1 184 ? -19.814 0.935 20.529 1.00 96.38 184 SER A CA 1
ATOM 1356 C C . SER A 1 184 ? -21.202 1.396 20.120 1.00 96.38 184 SER A C 1
ATOM 1358 O O . SER A 1 184 ? -21.481 2.590 20.108 1.00 96.38 184 SER A O 1
ATOM 1360 N N . VAL A 1 185 ? -22.087 0.451 19.829 1.00 95.62 185 VAL A N 1
ATOM 1361 C CA . VAL A 1 185 ? -23.501 0.705 19.550 1.00 95.62 185 VAL A CA 1
ATOM 1362 C C . VAL A 1 185 ? -24.357 -0.065 20.542 1.00 95.62 185 VAL A C 1
ATOM 1364 O O . VAL A 1 185 ? -24.158 -1.263 20.757 1.00 95.62 185 VAL A O 1
ATOM 1367 N N . GLN A 1 186 ? -25.296 0.637 21.169 1.00 95.31 186 GLN A N 1
ATOM 1368 C CA . GLN A 1 186 ? -26.290 0.030 22.040 1.00 95.31 186 GLN A CA 1
ATOM 1369 C C . GLN A 1 186 ? -27.558 -0.238 21.232 1.00 95.31 186 GLN A C 1
ATOM 1371 O O . GLN A 1 186 ? -28.188 0.696 20.734 1.00 95.31 186 GLN A O 1
ATOM 1376 N N . VAL A 1 187 ? -27.925 -1.512 21.122 1.00 93.00 187 VAL A N 1
ATOM 1377 C CA . VAL A 1 187 ? -29.134 -1.972 20.434 1.00 93.00 187 VAL A CA 1
ATOM 1378 C C . VAL A 1 187 ? -29.967 -2.767 21.423 1.00 93.00 187 VAL A C 1
ATOM 1380 O O . VAL A 1 187 ? -29.497 -3.771 21.964 1.00 93.00 187 VAL A O 1
ATOM 1383 N N . ASN A 1 188 ? -31.201 -2.333 21.663 1.00 91.06 188 ASN A N 1
ATOM 1384 C CA . ASN A 1 188 ? -32.041 -2.847 22.740 1.00 91.06 188 ASN A CA 1
ATOM 1385 C C . ASN A 1 188 ? -31.275 -2.762 24.079 1.00 91.06 188 ASN A C 1
ATOM 1387 O O . ASN A 1 188 ? -30.910 -1.668 24.518 1.00 91.06 188 ASN A O 1
ATOM 1391 N N . ASP A 1 189 ? -30.987 -3.900 24.712 1.00 90.50 189 ASP A N 1
ATOM 1392 C CA . ASP A 1 189 ? -30.226 -3.981 25.967 1.00 90.50 189 ASP A CA 1
ATOM 1393 C C . ASP A 1 189 ? -28.814 -4.565 25.782 1.00 90.50 189 ASP A C 1
ATOM 1395 O O . ASP A 1 189 ? -28.096 -4.786 26.756 1.00 90.50 189 ASP A O 1
ATOM 1399 N N . ALA A 1 190 ? -28.394 -4.792 24.533 1.00 93.31 190 ALA A N 1
ATOM 1400 C CA . ALA A 1 190 ? -27.071 -5.299 24.191 1.00 93.31 190 ALA A CA 1
ATOM 1401 C C . ALA A 1 190 ? -26.155 -4.177 23.682 1.00 93.31 190 ALA A C 1
ATOM 1403 O O . ALA A 1 190 ? -26.582 -3.279 22.954 1.00 93.31 190 ALA A O 1
ATOM 1404 N N . THR A 1 191 ? -24.870 -4.271 24.020 1.00 94.94 191 THR A N 1
ATOM 1405 C CA . THR A 1 191 ? -23.824 -3.389 23.491 1.00 94.94 191 THR A CA 1
ATOM 1406 C C . THR A 1 191 ? -22.903 -4.193 22.593 1.00 94.94 191 THR A C 1
ATOM 1408 O O . THR A 1 191 ? -22.351 -5.210 23.010 1.00 94.94 191 THR A O 1
ATOM 1411 N N . TYR A 1 192 ? -22.710 -3.706 21.373 1.00 94.56 192 TYR A N 1
ATOM 1412 C CA . TYR A 1 192 ? -21.761 -4.258 20.418 1.00 94.56 192 TYR A CA 1
ATOM 1413 C C . TYR A 1 192 ? -20.609 -3.278 20.269 1.00 94.56 192 TYR A C 1
ATOM 1415 O O . TYR A 1 192 ? -20.842 -2.102 19.998 1.00 94.56 192 TYR A O 1
ATOM 1423 N N . THR A 1 193 ? -19.377 -3.754 20.425 1.00 94.62 193 THR A N 1
ATOM 1424 C CA . THR A 1 193 ? -18.174 -2.923 20.323 1.00 94.62 193 THR A CA 1
ATOM 1425 C C . THR A 1 193 ? -17.266 -3.462 19.233 1.00 94.62 193 THR A C 1
ATOM 1427 O O . THR A 1 193 ? -17.008 -4.662 19.168 1.00 94.62 193 THR A O 1
ATOM 1430 N N . VAL A 1 194 ? -16.755 -2.561 18.405 1.00 94.19 194 VAL A N 1
ATOM 1431 C CA . VAL A 1 194 ? -15.682 -2.820 17.451 1.00 94.19 194 VAL A CA 1
ATOM 1432 C C . VAL A 1 194 ? -14.469 -2.024 17.904 1.00 94.19 194 VAL A C 1
ATOM 1434 O O . VAL A 1 194 ? -14.536 -0.801 18.036 1.00 94.19 194 VAL A O 1
ATOM 1437 N N . LYS A 1 195 ? -13.366 -2.726 18.169 1.00 94.50 195 LYS A N 1
ATOM 1438 C CA . LYS A 1 195 ? -12.173 -2.133 18.771 1.00 94.50 195 LYS A CA 1
ATOM 1439 C C . LYS A 1 195 ? -11.122 -1.756 17.743 1.00 94.50 195 LYS A C 1
ATOM 1441 O O . LYS A 1 195 ? -10.884 -2.508 16.796 1.00 94.50 195 LYS A O 1
ATOM 1446 N N . SER A 1 196 ? -10.480 -0.606 17.945 1.00 92.50 196 SER A N 1
ATOM 1447 C CA . SER A 1 196 ? -9.300 -0.146 17.191 1.00 92.50 196 SER A CA 1
ATOM 1448 C C . SER A 1 196 ? -9.413 -0.281 15.661 1.00 92.50 196 SER A C 1
ATOM 1450 O O . SER A 1 196 ? -8.424 -0.530 14.971 1.00 92.50 196 SER A O 1
ATOM 1452 N N . THR A 1 197 ? -10.633 -0.160 15.130 1.00 91.81 197 THR A N 1
ATOM 1453 C CA . THR A 1 197 ? -10.935 -0.356 13.701 1.00 91.81 197 THR A CA 1
ATOM 1454 C C . THR A 1 197 ? -11.220 0.974 13.019 1.00 91.81 197 THR A C 1
ATOM 1456 O O . THR A 1 197 ? -10.681 1.226 11.946 1.00 91.81 197 THR A O 1
ATOM 1459 N N . LEU A 1 198 ? -12.018 1.841 13.652 1.00 93.69 198 LEU A N 1
ATOM 1460 C CA . LEU A 1 198 ? -12.209 3.213 13.193 1.00 93.69 198 LEU A CA 1
ATOM 1461 C C . LEU A 1 198 ? -10.946 4.031 13.478 1.00 93.69 198 LEU A C 1
ATOM 1463 O O . LEU A 1 198 ? -10.389 3.928 14.573 1.00 93.69 198 LEU A O 1
ATOM 1467 N N . ARG A 1 199 ? -10.530 4.882 12.534 1.00 92.25 199 ARG A N 1
ATOM 1468 C CA . ARG A 1 199 ? -9.376 5.774 12.727 1.00 92.25 199 ARG A CA 1
ATOM 1469 C C . ARG A 1 199 ? -9.668 7.235 12.444 1.00 92.25 199 ARG A C 1
ATOM 1471 O O . ARG A 1 199 ? -10.226 7.570 11.405 1.00 92.25 199 ARG A O 1
ATOM 1478 N N . TYR A 1 200 ? -9.186 8.105 13.321 1.00 91.94 200 TYR A N 1
ATOM 1479 C CA . TYR A 1 200 ? -9.026 9.521 13.020 1.00 91.94 200 TYR A CA 1
ATOM 1480 C C . TYR A 1 200 ? -7.675 9.748 12.358 1.00 91.94 200 TYR A C 1
ATOM 1482 O O . TYR A 1 200 ? -6.636 9.337 12.876 1.00 91.94 200 TYR A O 1
ATOM 1490 N N . LEU A 1 201 ? -7.692 10.405 11.206 1.00 87.62 201 LEU A N 1
ATOM 1491 C CA . LEU A 1 201 ? -6.526 10.589 10.361 1.00 87.62 201 LEU A CA 1
ATOM 1492 C C . LEU A 1 201 ? -6.212 12.069 10.182 1.00 87.62 201 LEU A C 1
ATOM 1494 O O . LEU A 1 201 ? -7.078 12.878 9.831 1.00 87.62 201 LEU A O 1
ATOM 1498 N N . ASP A 1 202 ? -4.946 12.413 10.385 1.00 83.94 202 ASP A N 1
ATOM 1499 C CA . ASP A 1 202 ? -4.411 13.699 9.963 1.00 83.94 202 ASP A CA 1
ATOM 1500 C C . ASP A 1 202 ? -4.107 13.629 8.460 1.00 83.94 202 ASP A C 1
ATOM 1502 O O . ASP A 1 202 ? -3.227 12.888 8.025 1.00 83.94 202 ASP A O 1
ATOM 1506 N N . ARG A 1 203 ? -4.848 14.400 7.657 1.00 77.69 203 ARG A N 1
ATOM 1507 C CA . ARG A 1 203 ? -4.697 14.425 6.192 1.00 77.69 203 ARG A CA 1
ATOM 1508 C C . ARG A 1 203 ? -3.378 15.042 5.724 1.00 77.69 203 ARG A C 1
ATOM 1510 O O . ARG A 1 203 ? -3.035 14.894 4.555 1.00 77.69 203 ARG A O 1
ATOM 1517 N N . SER A 1 204 ? -2.677 15.752 6.606 1.00 76.50 204 SER A N 1
ATOM 1518 C CA . SER A 1 204 ? -1.350 16.310 6.341 1.00 76.50 204 SER A CA 1
ATOM 1519 C C . SER A 1 204 ? -0.214 15.356 6.726 1.00 76.50 204 SER A C 1
ATOM 1521 O O . SER A 1 204 ? 0.923 15.542 6.287 1.00 76.50 204 SER A O 1
ATOM 1523 N N . ALA A 1 205 ? -0.517 14.315 7.507 1.00 78.56 205 ALA A N 1
ATOM 1524 C CA . ALA A 1 205 ? 0.436 13.289 7.890 1.00 78.56 205 ALA A CA 1
ATOM 1525 C C . ALA A 1 205 ? 0.571 12.209 6.808 1.00 78.56 205 ALA A C 1
ATOM 1527 O O . ALA A 1 205 ? -0.245 12.086 5.890 1.00 78.56 205 ALA A O 1
ATOM 1528 N N . THR A 1 206 ? 1.612 11.388 6.932 1.00 77.88 206 THR A N 1
ATOM 1529 C CA . THR A 1 206 ? 1.763 10.191 6.104 1.00 77.88 206 THR A CA 1
ATOM 1530 C C . THR A 1 206 ? 0.535 9.282 6.257 1.00 77.88 206 THR A C 1
ATOM 1532 O O . THR A 1 206 ? 0.131 9.012 7.391 1.00 77.88 206 THR A O 1
ATOM 1535 N N . PRO A 1 207 ? -0.023 8.762 5.146 1.00 80.00 207 PRO A N 1
ATOM 1536 C CA . PRO A 1 207 ? -1.071 7.749 5.184 1.00 80.00 207 PRO A CA 1
ATOM 1537 C C . PRO A 1 207 ? -0.705 6.562 6.083 1.00 80.00 207 PRO A C 1
ATOM 1539 O O . PRO A 1 207 ? 0.369 5.973 5.945 1.00 80.00 207 PRO A O 1
ATOM 1542 N N . ASP A 1 208 ? -1.618 6.199 6.985 1.00 81.62 208 ASP A N 1
ATOM 1543 C CA . ASP A 1 208 ? -1.459 5.043 7.868 1.00 81.62 208 ASP A CA 1
ATOM 1544 C C . ASP A 1 208 ? -1.494 3.742 7.057 1.00 81.62 208 ASP A C 1
ATOM 1546 O O . ASP A 1 208 ? -2.514 3.388 6.457 1.00 81.62 208 ASP A O 1
ATOM 1550 N N . GLU A 1 209 ? -0.386 3.004 7.075 1.00 83.12 209 GLU A N 1
ATOM 1551 C CA . GLU A 1 209 ? -0.236 1.745 6.342 1.00 83.12 209 GLU A CA 1
ATOM 1552 C C . GLU A 1 209 ? -1.227 0.684 6.820 1.00 83.12 209 GLU A C 1
ATOM 1554 O O . GLU A 1 209 ? -1.615 -0.177 6.037 1.00 83.12 209 GLU A O 1
ATOM 1559 N N . ALA A 1 210 ? -1.675 0.742 8.078 1.00 84.38 210 ALA A N 1
ATOM 1560 C CA . ALA A 1 210 ? -2.677 -0.188 8.588 1.00 84.38 210 ALA A CA 1
ATOM 1561 C C . ALA A 1 210 ? -4.086 0.105 8.038 1.00 84.38 210 ALA A C 1
ATOM 1563 O O . ALA A 1 210 ? -4.936 -0.783 8.034 1.00 84.38 210 ALA A O 1
ATOM 1564 N N . THR A 1 211 ? -4.334 1.326 7.557 1.00 87.56 211 THR A N 1
ATOM 1565 C CA . THR A 1 211 ? -5.644 1.753 7.039 1.00 87.56 211 THR A CA 1
ATOM 1566 C C . THR A 1 211 ? -5.719 1.667 5.522 1.00 87.56 211 THR A C 1
ATOM 1568 O O . THR A 1 211 ? -6.746 1.252 4.983 1.00 87.56 211 THR A O 1
ATOM 1571 N N . PHE A 1 212 ? -4.635 2.023 4.828 1.00 89.25 212 PHE A N 1
ATOM 1572 C CA . PHE A 1 212 ? -4.601 2.071 3.368 1.00 89.25 212 PHE A CA 1
ATOM 1573 C C . PHE A 1 212 ? -3.651 1.033 2.789 1.00 89.25 212 PHE A C 1
ATOM 1575 O O . PHE A 1 212 ? -2.512 0.883 3.227 1.00 89.25 212 PHE A O 1
ATOM 1582 N N . GLU A 1 213 ? -4.125 0.342 1.760 1.00 91.81 213 GLU A N 1
ATOM 1583 C CA . GLU A 1 213 ? -3.280 -0.361 0.812 1.00 91.81 213 GLU A CA 1
ATOM 1584 C C . GLU A 1 213 ? -2.678 0.663 -0.150 1.00 91.81 213 GLU A C 1
ATOM 1586 O O . GLU A 1 213 ? -3.380 1.542 -0.664 1.00 91.81 213 GLU A O 1
ATOM 1591 N N . ARG A 1 214 ? -1.381 0.527 -0.428 1.00 91.06 214 ARG A N 1
ATOM 1592 C CA . ARG A 1 214 ? -0.746 1.259 -1.523 1.00 91.06 214 ARG A CA 1
ATOM 1593 C C . ARG A 1 214 ? -0.949 0.516 -2.835 1.00 91.06 214 ARG A C 1
ATOM 1595 O O . ARG A 1 214 ? -0.555 -0.642 -2.966 1.00 91.06 214 ARG A O 1
ATOM 1602 N N . VAL A 1 215 ? -1.515 1.205 -3.819 1.00 94.25 215 VAL A N 1
ATOM 1603 C CA . VAL A 1 215 ? -1.701 0.691 -5.177 1.00 94.25 215 VAL A CA 1
ATOM 1604 C C . VAL A 1 215 ? -0.939 1.578 -6.151 1.00 94.25 215 VAL A C 1
ATOM 1606 O O . VAL A 1 215 ? -1.265 2.749 -6.325 1.00 94.25 215 VAL A O 1
ATOM 1609 N N . LEU A 1 216 ? 0.085 1.025 -6.793 1.00 95.50 216 LEU A N 1
ATOM 1610 C CA . LEU A 1 216 ? 0.882 1.718 -7.795 1.00 95.50 216 LEU A CA 1
ATOM 1611 C C . LEU A 1 216 ? 0.222 1.598 -9.174 1.00 95.50 216 LEU A C 1
ATOM 1613 O O . LEU A 1 216 ? 0.075 0.508 -9.727 1.00 95.50 216 LEU A O 1
ATOM 1617 N N . ILE A 1 217 ? -0.082 2.753 -9.755 1.00 96.44 217 ILE A N 1
ATOM 1618 C CA . ILE A 1 217 ? -0.373 2.967 -11.169 1.00 96.44 217 ILE A CA 1
ATOM 1619 C C . ILE A 1 217 ? 0.960 3.331 -11.844 1.00 96.44 217 ILE A C 1
ATOM 1621 O O . ILE A 1 217 ? 1.442 4.451 -11.663 1.00 96.44 217 ILE A O 1
ATOM 1625 N N . PRO A 1 218 ? 1.614 2.420 -12.589 1.00 96.31 218 PRO A N 1
ATOM 1626 C CA . PRO A 1 218 ? 3.010 2.625 -12.990 1.00 96.31 218 PRO A CA 1
ATOM 1627 C C . PRO A 1 218 ? 3.232 3.815 -13.928 1.00 96.31 218 PRO A C 1
ATOM 1629 O O . PRO A 1 218 ? 4.320 4.394 -13.964 1.00 96.31 218 PRO A O 1
ATOM 1632 N N . VAL A 1 219 ? 2.225 4.178 -14.717 1.00 95.50 219 VAL A N 1
ATOM 1633 C CA . VAL A 1 219 ? 2.313 5.281 -15.669 1.00 95.50 219 VAL A CA 1
ATOM 1634 C C . VAL A 1 219 ? 0.926 5.855 -15.934 1.00 95.50 219 VAL A C 1
ATOM 1636 O O . VAL A 1 219 ? 0.003 5.116 -16.259 1.00 95.50 219 VAL A O 1
ATOM 1639 N N . LEU A 1 220 ? 0.799 7.175 -15.812 1.00 94.38 220 LEU A N 1
ATOM 1640 C CA . LEU A 1 220 ? -0.287 7.944 -16.414 1.00 94.38 220 LEU A CA 1
ATOM 1641 C C . LEU A 1 220 ? 0.378 8.964 -17.323 1.00 94.38 220 LEU A C 1
ATOM 1643 O O . LEU A 1 220 ? 1.056 9.864 -16.837 1.00 94.38 220 LEU A O 1
ATOM 1647 N N . TYR A 1 221 ? 0.285 8.787 -18.632 1.00 94.50 221 TYR A N 1
ATOM 1648 C CA . TYR A 1 221 ? 0.996 9.632 -19.573 1.00 94.50 221 TYR A CA 1
ATOM 1649 C C . TYR A 1 221 ? 0.135 9.995 -20.768 1.00 94.50 221 TYR A C 1
ATOM 1651 O O . TYR A 1 221 ? -0.494 9.134 -21.375 1.00 94.50 221 TYR A O 1
ATOM 1659 N N . PHE A 1 222 ? 0.157 11.275 -21.114 1.00 93.12 222 PHE A N 1
ATOM 1660 C CA . PHE A 1 222 ? -0.361 11.794 -22.369 1.00 93.12 222 PHE A CA 1
ATOM 1661 C C . PHE A 1 222 ? 0.660 12.787 -22.922 1.00 93.12 222 PHE A C 1
ATOM 1663 O O . PHE A 1 222 ? 0.977 13.779 -22.257 1.00 93.12 222 PHE A O 1
ATOM 1670 N N . GLY A 1 223 ? 1.218 12.509 -24.098 1.00 93.94 223 GLY A N 1
ATOM 1671 C CA . GLY A 1 223 ? 2.193 13.404 -24.713 1.00 93.94 223 GLY A CA 1
ATOM 1672 C C . GLY A 1 223 ? 3.093 12.770 -25.775 1.00 93.94 223 GLY A C 1
ATOM 1673 O O . GLY A 1 223 ? 2.951 11.594 -26.112 1.00 93.94 223 GLY A O 1
ATOM 1674 N N . PRO A 1 224 ? 4.043 13.555 -26.310 1.00 94.06 224 PRO A N 1
ATOM 1675 C CA . PRO A 1 224 ? 4.902 13.123 -27.403 1.00 94.06 224 PRO A CA 1
ATOM 1676 C C . PRO A 1 224 ? 5.921 12.067 -26.963 1.00 94.06 224 PRO A C 1
ATOM 1678 O O . PRO A 1 224 ? 6.511 12.146 -25.887 1.00 94.06 224 PRO A O 1
ATOM 1681 N N . GLY A 1 225 ? 6.194 11.110 -27.846 1.00 89.56 225 GLY A N 1
ATOM 1682 C CA . GLY A 1 225 ? 7.277 10.143 -27.709 1.00 89.56 225 GLY A CA 1
ATOM 1683 C C . GLY A 1 225 ? 8.339 10.267 -28.798 1.00 89.56 225 GLY A C 1
ATOM 1684 O O . GLY A 1 225 ? 8.351 11.181 -29.624 1.00 89.56 225 GLY A O 1
ATOM 1685 N N . ALA A 1 226 ? 9.259 9.303 -28.813 1.00 87.25 226 ALA A N 1
ATOM 1686 C CA . ALA A 1 226 ? 10.294 9.220 -29.838 1.00 87.25 226 ALA A CA 1
ATOM 1687 C C . ALA A 1 226 ? 9.695 8.955 -31.234 1.00 87.25 226 ALA A C 1
ATOM 1689 O O . ALA A 1 226 ? 8.596 8.414 -31.364 1.00 87.25 226 ALA A O 1
ATOM 1690 N N . PHE A 1 227 ? 10.436 9.309 -32.288 1.00 88.31 227 PHE A N 1
ATOM 1691 C CA . PHE A 1 227 ? 10.049 9.061 -33.686 1.00 88.31 227 PHE A CA 1
ATOM 1692 C C . PHE A 1 227 ? 8.668 9.631 -34.062 1.00 88.31 227 PHE A C 1
ATOM 1694 O O . PHE A 1 227 ? 7.978 9.078 -34.913 1.00 88.31 227 PHE A O 1
ATOM 1701 N N . GLY A 1 228 ? 8.238 10.718 -33.415 1.00 87.44 228 GLY A N 1
ATOM 1702 C CA . GLY A 1 228 ? 6.940 11.348 -33.672 1.00 87.44 228 GLY A CA 1
ATOM 1703 C C . GLY A 1 228 ? 5.735 10.556 -33.154 1.00 87.44 228 GLY A C 1
ATOM 1704 O O . GLY A 1 228 ? 4.622 10.827 -33.588 1.00 87.44 228 GLY A O 1
ATOM 1705 N N . SER A 1 229 ? 5.941 9.571 -32.268 1.00 89.50 229 SER A N 1
ATOM 1706 C CA . SER A 1 229 ? 4.838 8.908 -31.554 1.00 89.50 229 SER A CA 1
ATOM 1707 C C . SER A 1 229 ? 4.071 9.870 -30.644 1.00 89.50 229 SER A C 1
ATOM 1709 O O . SER A 1 229 ? 4.625 10.867 -30.177 1.00 89.50 229 SER A O 1
ATOM 1711 N N . GLN A 1 230 ? 2.803 9.562 -30.380 1.00 92.12 230 GLN A N 1
ATOM 1712 C CA . GLN A 1 230 ? 1.974 10.240 -29.385 1.00 92.12 230 GLN A CA 1
ATOM 1713 C C . GLN A 1 230 ? 1.470 9.188 -28.413 1.00 92.12 230 GLN A C 1
ATOM 1715 O O . GLN A 1 230 ? 0.688 8.328 -28.785 1.00 92.12 230 GLN A O 1
ATOM 1720 N N . TRP A 1 231 ? 1.941 9.215 -27.176 1.00 92.12 231 TRP A N 1
ATOM 1721 C CA . TRP A 1 231 ? 1.582 8.207 -26.190 1.00 92.12 231 TRP A CA 1
ATOM 1722 C C . TRP A 1 231 ? 0.395 8.658 -25.363 1.00 92.12 231 TRP A C 1
ATOM 1724 O O . TRP A 1 231 ? 0.342 9.800 -24.906 1.00 92.12 231 TRP A O 1
ATOM 1734 N N . GLN A 1 232 ? -0.508 7.719 -25.119 1.00 93.00 232 GLN A N 1
ATOM 1735 C CA . GLN A 1 232 ? -1.613 7.862 -24.190 1.00 93.00 232 GLN A CA 1
ATOM 1736 C C . GLN A 1 232 ? -1.725 6.611 -23.324 1.00 93.00 232 GLN A C 1
ATOM 1738 O O . GLN A 1 232 ? -1.573 5.484 -23.802 1.00 93.00 232 GLN A O 1
ATOM 1743 N N . THR A 1 233 ? -2.022 6.817 -22.045 1.00 94.44 233 THR A N 1
ATOM 1744 C CA . THR A 1 233 ? -2.476 5.764 -21.143 1.00 94.44 233 THR A CA 1
ATOM 1745 C C . THR A 1 233 ? -3.960 5.911 -20.859 1.00 94.44 233 THR A C 1
ATOM 1747 O O . THR A 1 233 ? -4.393 6.968 -20.401 1.00 94.44 233 THR A O 1
ATOM 1750 N N . ASP A 1 234 ? -4.711 4.835 -21.045 1.00 93.56 234 ASP A N 1
ATOM 1751 C CA . ASP A 1 234 ? -6.110 4.738 -20.654 1.00 93.56 234 ASP A CA 1
ATOM 1752 C C . ASP A 1 234 ? -6.183 3.956 -19.340 1.00 93.56 234 ASP A C 1
ATOM 1754 O O . ASP A 1 234 ? -5.828 2.777 -19.281 1.00 93.56 234 ASP A O 1
ATOM 1758 N N . ALA A 1 235 ? -6.580 4.639 -18.266 1.00 94.62 235 ALA A N 1
ATOM 1759 C CA . ALA A 1 235 ? -6.495 4.131 -16.903 1.00 94.62 235 ALA A CA 1
ATOM 1760 C C . ALA A 1 235 ? -7.832 4.295 -16.177 1.00 94.62 235 ALA A C 1
ATOM 1762 O O . ALA A 1 235 ? -8.390 5.393 -16.123 1.00 94.62 235 ALA A O 1
ATOM 1763 N N . THR A 1 236 ? -8.340 3.207 -15.607 1.00 94.94 236 THR A N 1
ATOM 1764 C CA . THR A 1 236 ? -9.647 3.171 -14.943 1.00 94.94 236 THR A CA 1
ATOM 1765 C C . THR A 1 236 ? -9.570 2.463 -13.602 1.00 94.94 236 THR A C 1
ATOM 1767 O O . THR A 1 236 ? -8.763 1.555 -13.396 1.00 94.94 236 THR A O 1
ATOM 1770 N N . LEU A 1 237 ? -10.445 2.888 -12.700 1.00 94.50 237 LEU A N 1
ATOM 1771 C CA . LEU A 1 237 ? -10.727 2.261 -11.422 1.00 94.50 237 LEU A CA 1
ATOM 1772 C C . LEU A 1 237 ? -12.226 1.975 -11.364 1.00 94.50 237 LEU A C 1
ATOM 1774 O O . LEU A 1 237 ? -13.032 2.865 -11.622 1.00 94.50 237 LEU A O 1
ATOM 1778 N N . ARG A 1 238 ? -12.612 0.754 -11.009 1.00 95.94 238 ARG A N 1
ATOM 1779 C CA . ARG A 1 238 ? -14.004 0.370 -10.774 1.00 95.94 238 ARG A CA 1
ATOM 1780 C C . ARG A 1 238 ? -14.191 -0.088 -9.338 1.00 95.94 238 ARG A C 1
ATOM 1782 O O . ARG A 1 238 ? -13.480 -0.973 -8.879 1.00 95.94 238 ARG A O 1
ATOM 1789 N N . ASN A 1 239 ? -15.158 0.498 -8.649 1.00 95.12 239 ASN A N 1
ATOM 1790 C CA . ASN A 1 239 ? -15.516 0.105 -7.297 1.00 95.12 239 ASN A CA 1
ATOM 1791 C C . ASN A 1 239 ? -16.633 -0.948 -7.347 1.00 95.12 239 ASN A C 1
ATOM 1793 O O . ASN A 1 239 ? -17.753 -0.630 -7.741 1.00 95.12 239 ASN A O 1
ATOM 1797 N N . LEU A 1 240 ? -16.335 -2.195 -6.979 1.00 96.50 240 LEU A N 1
ATOM 1798 C CA . LEU A 1 240 ? -17.333 -3.263 -6.843 1.00 96.50 240 LEU A CA 1
ATOM 1799 C C . LEU A 1 240 ? -17.765 -3.492 -5.391 1.00 96.50 240 LEU A C 1
ATOM 1801 O O . LEU A 1 240 ? -18.634 -4.331 -5.154 1.00 96.50 240 LEU A O 1
ATOM 1805 N N . ALA A 1 241 ? -17.211 -2.742 -4.435 1.00 92.06 241 ALA A N 1
ATOM 1806 C CA . ALA A 1 241 ? -17.632 -2.823 -3.047 1.00 92.06 241 ALA A CA 1
ATOM 1807 C C . ALA A 1 241 ? -19.096 -2.392 -2.921 1.00 92.06 241 ALA A C 1
ATOM 1809 O O . ALA A 1 241 ? -19.597 -1.578 -3.703 1.00 92.06 241 ALA A O 1
ATOM 1810 N N . SER A 1 242 ? -19.782 -2.875 -1.887 1.00 88.06 242 SER A N 1
ATOM 1811 C CA . SER A 1 242 ? -21.144 -2.435 -1.552 1.00 88.06 242 SER A CA 1
ATOM 1812 C C . SER A 1 242 ? -21.203 -1.001 -1.020 1.00 88.06 242 SER A C 1
ATOM 1814 O O . SER A 1 242 ? -22.283 -0.490 -0.741 1.00 88.06 242 SER A O 1
ATOM 1816 N N . THR A 1 243 ? -20.052 -0.353 -0.857 1.00 85.94 243 THR A N 1
ATOM 1817 C CA . THR A 1 243 ? -19.912 0.978 -0.280 1.00 85.94 243 THR A CA 1
ATOM 1818 C C . THR A 1 243 ? -19.080 1.894 -1.173 1.00 85.94 243 THR A C 1
ATOM 1820 O O . THR A 1 243 ? -18.392 1.445 -2.089 1.00 85.94 243 THR A O 1
ATOM 1823 N N . GLN A 1 244 ? -19.158 3.205 -0.943 1.00 85.44 244 GLN A N 1
ATOM 1824 C CA . GLN A 1 244 ? -18.370 4.191 -1.683 1.00 85.44 244 GLN A CA 1
ATOM 1825 C C . GLN A 1 244 ? -16.883 4.120 -1.300 1.00 85.44 244 GLN A C 1
ATOM 1827 O O . GLN A 1 244 ? -16.528 4.137 -0.123 1.00 85.44 244 GLN A O 1
ATOM 1832 N N . LEU A 1 245 ? -16.002 4.124 -2.302 1.00 87.06 245 LEU A N 1
ATOM 1833 C CA . LEU A 1 245 ? -14.567 4.305 -2.109 1.00 87.06 245 LEU A CA 1
ATOM 1834 C C . LEU A 1 245 ? -14.275 5.759 -1.759 1.00 87.06 245 LEU A C 1
ATOM 1836 O O . LEU A 1 245 ? -14.390 6.614 -2.631 1.00 87.06 245 LEU A O 1
ATOM 1840 N N . GLN A 1 246 ? -13.846 6.033 -0.531 1.00 81.81 246 GLN A N 1
ATOM 1841 C CA . GLN A 1 246 ? -13.404 7.367 -0.123 1.00 81.81 246 GLN A CA 1
ATOM 1842 C C . GLN A 1 246 ? -11.880 7.515 -0.196 1.00 81.81 246 GLN A C 1
ATOM 1844 O O . GLN A 1 246 ? -11.136 6.615 0.194 1.00 81.81 246 GLN A O 1
ATOM 1849 N N . TRP A 1 247 ? -11.411 8.673 -0.666 1.00 76.69 247 TRP A N 1
ATOM 1850 C CA . TRP A 1 247 ? -9.982 8.990 -0.731 1.00 76.69 247 TRP A CA 1
ATOM 1851 C C . TRP A 1 247 ? -9.431 9.438 0.630 1.00 76.69 247 TRP A C 1
ATOM 1853 O O . TRP A 1 247 ? -10.074 10.204 1.348 1.00 76.69 247 TRP A O 1
ATOM 1863 N N . PHE A 1 248 ? -8.206 9.006 0.957 1.00 69.44 248 PHE A N 1
ATOM 1864 C CA . PHE A 1 248 ? -7.477 9.421 2.166 1.00 69.44 248 PHE A CA 1
ATOM 1865 C C . PHE A 1 248 ? -7.223 10.936 2.213 1.00 69.44 248 PHE A C 1
ATOM 1867 O O . PHE A 1 248 ? -7.536 11.614 3.193 1.00 69.44 248 PHE A O 1
ATOM 1874 N N . SER A 1 249 ? -6.651 11.465 1.134 1.00 63.50 249 SER A N 1
ATOM 1875 C CA . SER A 1 249 ? -6.320 12.875 0.972 1.00 63.50 249 SER A CA 1
ATOM 1876 C C . SER A 1 249 ? -6.524 13.290 -0.482 1.00 63.50 249 SER A C 1
ATOM 1878 O O . SER A 1 249 ? -6.604 12.456 -1.387 1.00 63.50 249 SER A O 1
ATOM 1880 N N . SER A 1 250 ? -6.642 14.596 -0.712 1.00 49.88 250 SER A N 1
ATOM 1881 C CA . SER A 1 250 ? -6.763 15.214 -2.031 1.00 49.88 250 SER A CA 1
ATOM 1882 C C . SER A 1 250 ? -5.423 15.148 -2.766 1.00 49.88 250 SER A C 1
ATOM 1884 O O . SER A 1 250 ? -4.802 16.172 -3.028 1.00 49.88 250 SER A O 1
ATOM 1886 N N . VAL A 1 251 ? -4.934 13.945 -3.081 1.00 47.44 251 VAL A N 1
ATOM 1887 C CA . VAL A 1 251 ? -3.561 13.768 -3.577 1.00 47.44 251 VAL A CA 1
ATOM 1888 C C .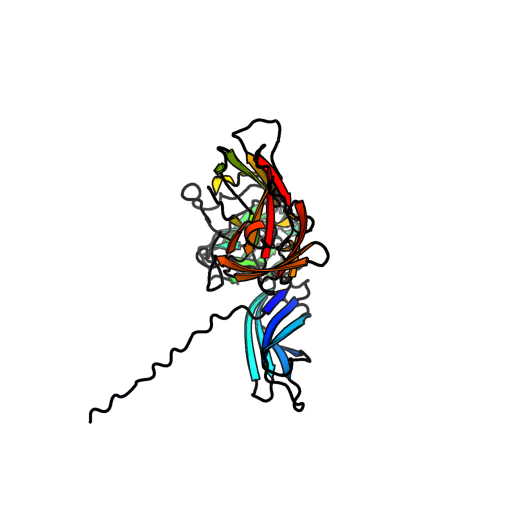 VAL A 1 251 ? -3.280 14.480 -4.908 1.00 47.44 251 VAL A C 1
ATOM 1890 O O . VAL A 1 251 ? -2.118 14.580 -5.285 1.00 47.44 251 VAL A O 1
ATOM 1893 N N . ALA A 1 252 ? -4.302 15.018 -5.589 1.00 45.16 252 ALA A N 1
ATOM 1894 C CA . ALA A 1 252 ? -4.184 16.083 -6.593 1.00 45.16 252 ALA A CA 1
ATOM 1895 C C . ALA A 1 252 ? -5.550 16.521 -7.161 1.00 45.16 252 ALA A C 1
ATOM 1897 O O . ALA A 1 252 ? -5.677 16.647 -8.372 1.00 45.16 252 ALA A O 1
ATOM 1898 N N . PHE A 1 253 ? -6.585 16.738 -6.344 1.00 47.84 253 PHE A N 1
ATOM 1899 C CA . PHE A 1 253 ? -7.815 17.376 -6.846 1.00 47.84 253 PHE A CA 1
ATOM 1900 C C . PHE A 1 253 ? -7.764 18.866 -6.512 1.00 47.84 253 PHE A C 1
ATOM 1902 O O . PHE A 1 253 ? -7.955 19.201 -5.344 1.00 47.84 253 PHE A O 1
ATOM 1909 N N . PRO A 1 254 ? -7.504 19.775 -7.472 1.00 37.97 254 PRO A N 1
ATOM 1910 C CA . PRO A 1 254 ? -7.369 21.181 -7.128 1.00 37.97 254 PRO A CA 1
ATOM 1911 C C . PRO A 1 254 ? -8.709 21.872 -6.846 1.00 37.97 254 PRO A C 1
ATOM 1913 O O . PRO A 1 254 ? -8.672 22.966 -6.298 1.00 37.97 254 PRO A O 1
ATOM 1916 N N . THR A 1 255 ? -9.878 21.319 -7.217 1.00 44.97 255 THR A N 1
ATOM 1917 C CA . THR A 1 255 ? -11.076 22.187 -7.306 1.00 44.97 255 THR A CA 1
ATOM 1918 C C . THR A 1 255 ? -12.480 21.581 -7.177 1.00 44.97 255 THR A C 1
ATOM 1920 O O . THR A 1 255 ? -13.422 22.366 -7.186 1.00 44.97 255 THR A O 1
ATOM 1923 N N . LEU A 1 256 ? -12.705 20.265 -7.057 1.00 42.59 256 LEU A N 1
ATOM 1924 C CA . LEU A 1 256 ? -14.084 19.739 -7.195 1.00 42.59 256 LEU A CA 1
ATOM 1925 C C . LEU A 1 256 ? -14.796 19.309 -5.907 1.00 42.59 256 LEU A C 1
ATOM 1927 O O . LEU A 1 256 ? -15.968 18.950 -5.975 1.00 42.59 256 LEU A O 1
ATOM 1931 N N . CYS A 1 257 ? -14.128 19.317 -4.752 1.00 48.38 257 CYS A N 1
ATOM 1932 C CA . CYS A 1 257 ? -14.530 18.407 -3.684 1.00 48.38 257 CYS A CA 1
ATOM 1933 C C . CYS A 1 257 ? -14.184 18.866 -2.265 1.00 48.38 257 CYS A C 1
ATOM 1935 O O . CYS A 1 257 ? -13.316 18.283 -1.611 1.00 48.38 257 CYS A O 1
ATOM 1937 N N . ASP A 1 258 ? -14.898 19.872 -1.768 1.00 38.44 258 ASP A N 1
ATOM 1938 C CA . ASP A 1 258 ? -14.985 20.135 -0.333 1.00 38.44 258 ASP A CA 1
ATOM 1939 C C . ASP A 1 258 ? -16.082 19.242 0.273 1.00 38.44 258 ASP A C 1
ATOM 1941 O O . ASP A 1 258 ? -17.266 19.432 0.025 1.00 38.44 258 ASP A O 1
ATOM 1945 N N . VAL A 1 259 ? -15.661 18.299 1.123 1.00 39.12 259 VAL A N 1
ATOM 1946 C CA . VAL A 1 259 ? -16.477 17.501 2.064 1.00 39.12 259 VAL A CA 1
ATOM 1947 C C . VAL A 1 259 ? -17.365 16.381 1.465 1.00 39.12 259 VAL A C 1
ATOM 1949 O O . VAL A 1 259 ? -18.261 16.606 0.668 1.00 39.12 259 VAL A O 1
ATOM 1952 N N . GLY A 1 260 ? -17.164 15.143 1.939 1.00 46.09 260 GLY A N 1
ATOM 1953 C CA . GLY A 1 260 ? -18.185 14.077 1.958 1.00 46.09 260 GLY A CA 1
ATOM 1954 C C . GLY A 1 260 ? -18.443 13.273 0.676 1.00 46.09 260 GLY A C 1
ATOM 1955 O O . GLY A 1 260 ? -18.502 12.051 0.763 1.00 46.09 260 GLY A O 1
ATOM 1956 N N . ASP A 1 261 ? -18.540 13.911 -0.493 1.00 51.88 261 ASP A N 1
ATOM 1957 C CA . ASP A 1 261 ? -19.139 13.274 -1.688 1.00 51.88 261 ASP A CA 1
ATOM 1958 C C . ASP A 1 261 ? -18.145 12.728 -2.724 1.00 51.88 261 ASP A C 1
ATOM 1960 O O . ASP A 1 261 ? -18.522 12.065 -3.690 1.00 51.88 261 ASP A O 1
ATOM 1964 N N . CYS A 1 262 ? -16.851 12.957 -2.531 1.00 65.12 262 CYS A N 1
ATOM 1965 C CA . CYS A 1 262 ? -15.861 12.757 -3.588 1.00 65.12 262 CYS A CA 1
ATOM 1966 C C . CYS A 1 262 ? -15.178 11.405 -3.563 1.00 65.12 262 CYS A C 1
ATOM 1968 O O . CYS A 1 262 ? -13.959 11.301 -3.635 1.00 65.12 262 CYS A O 1
ATOM 1970 N N . GLY A 1 263 ? -15.984 10.363 -3.456 1.00 77.38 263 GLY A N 1
ATOM 1971 C CA . GLY A 1 263 ? -15.551 8.989 -3.615 1.00 77.38 263 GLY A CA 1
ATOM 1972 C C . GLY A 1 263 ? -16.068 8.363 -4.902 1.00 77.38 263 GLY A C 1
ATOM 1973 O O . GLY A 1 263 ? -16.930 8.923 -5.573 1.00 77.38 263 GLY A O 1
ATOM 1974 N N . VAL A 1 264 ? -15.600 7.162 -5.223 1.00 86.88 264 VAL A N 1
ATOM 1975 C CA . VAL A 1 264 ? -16.177 6.366 -6.316 1.00 86.88 264 VAL A CA 1
ATOM 1976 C C . VAL A 1 264 ? -17.362 5.584 -5.744 1.00 86.88 264 VAL A C 1
ATOM 1978 O O . VAL A 1 264 ? -17.130 4.727 -4.887 1.00 86.88 264 VAL A O 1
ATOM 1981 N N . PRO A 1 265 ? -18.622 5.860 -6.142 1.00 89.44 265 PRO A N 1
ATOM 1982 C CA . PRO A 1 265 ? -19.791 5.161 -5.600 1.00 89.44 265 PRO A CA 1
ATOM 1983 C C . PRO A 1 265 ? -19.703 3.645 -5.787 1.00 89.44 265 PRO A C 1
ATOM 1985 O O . PRO A 1 265 ? -18.952 3.167 -6.639 1.00 89.44 265 PRO A O 1
ATOM 1988 N N . SER A 1 266 ? -20.491 2.888 -5.022 1.00 91.19 266 SER A N 1
ATOM 1989 C CA . SER A 1 266 ? -20.649 1.447 -5.257 1.00 91.19 266 SER A CA 1
ATOM 1990 C C . SER A 1 266 ? -21.096 1.189 -6.703 1.00 91.19 266 SER A C 1
ATOM 1992 O O . SER A 1 266 ? -21.981 1.870 -7.222 1.00 91.19 266 SER A O 1
ATOM 1994 N N . GLY A 1 267 ? -20.431 0.257 -7.388 1.00 93.44 267 GLY A N 1
ATOM 1995 C CA . GLY A 1 267 ? -20.630 -0.025 -8.814 1.00 93.44 267 GLY A CA 1
ATOM 1996 C C . GLY A 1 267 ? -20.049 1.027 -9.771 1.00 93.44 267 GLY A C 1
ATOM 1997 O O . GLY A 1 267 ? -20.045 0.807 -10.986 1.00 93.44 267 GLY A O 1
ATOM 1998 N N . GLY A 1 268 ? -19.550 2.150 -9.248 1.00 92.25 268 GLY A N 1
ATOM 1999 C CA . GLY A 1 268 ? -19.030 3.280 -10.009 1.00 92.25 268 GLY A CA 1
ATOM 2000 C C . GLY A 1 268 ? -17.696 2.991 -10.695 1.00 92.25 268 GLY A C 1
ATOM 2001 O O . GLY A 1 268 ? -16.921 2.128 -10.281 1.00 92.25 268 GLY A O 1
ATOM 2002 N N . THR A 1 269 ? -17.418 3.743 -11.760 1.00 92.81 269 THR A N 1
ATOM 2003 C CA . THR A 1 269 ? -16.137 3.726 -12.481 1.00 92.81 269 THR A CA 1
ATOM 2004 C C . THR A 1 269 ? -15.556 5.134 -12.506 1.00 92.81 269 THR A C 1
ATOM 2006 O O . THR A 1 269 ? -16.290 6.105 -12.665 1.00 92.81 269 THR A O 1
ATOM 2009 N N . PHE A 1 270 ? -14.242 5.236 -12.351 1.00 89.56 270 PHE A N 1
ATOM 2010 C CA . PHE A 1 270 ? -13.494 6.479 -12.284 1.00 89.56 270 PHE A CA 1
ATOM 2011 C C . PHE A 1 270 ? -12.294 6.432 -13.237 1.00 89.56 270 PHE A C 1
ATOM 2013 O O . PHE A 1 270 ? -11.552 5.447 -13.264 1.00 89.56 270 PHE A O 1
ATOM 2020 N N . GLY A 1 271 ? -12.106 7.485 -14.032 1.00 90.38 271 GLY A N 1
ATOM 2021 C CA . GLY A 1 271 ? -10.963 7.625 -14.932 1.00 90.38 271 GLY A CA 1
ATOM 2022 C C . GLY A 1 271 ? -9.758 8.201 -14.195 1.00 90.38 271 GLY A C 1
ATOM 2023 O O . GLY A 1 271 ? -9.817 9.305 -13.671 1.00 90.38 271 GLY A O 1
ATOM 2024 N N . LEU A 1 272 ? -8.635 7.483 -14.167 1.00 88.44 272 LEU A N 1
ATOM 2025 C CA . LEU A 1 272 ? -7.453 7.918 -13.410 1.00 88.44 272 LEU A CA 1
ATOM 2026 C C . LEU A 1 272 ? -6.682 9.066 -14.088 1.00 88.44 272 LEU A C 1
ATOM 2028 O O . LEU A 1 272 ? -5.796 9.648 -13.470 1.00 88.44 272 LEU A O 1
ATOM 2032 N N . PHE A 1 273 ? -7.026 9.430 -15.327 1.00 82.31 273 PHE A N 1
ATOM 2033 C CA . PHE A 1 273 ? -6.458 10.596 -16.016 1.00 82.31 273 PHE A CA 1
ATOM 2034 C C . PHE A 1 273 ? -6.793 11.927 -15.319 1.00 82.31 273 PHE A C 1
ATOM 2036 O O . PHE A 1 273 ? -6.069 12.904 -15.500 1.00 82.31 273 PHE A O 1
ATOM 2043 N N . GLU A 1 274 ? -7.831 11.953 -14.477 1.00 82.56 274 GLU A N 1
ATOM 2044 C CA . GLU A 1 274 ? -8.189 13.095 -13.624 1.00 82.56 274 GLU A CA 1
ATOM 2045 C C . GLU A 1 274 ? -7.057 13.483 -12.651 1.00 82.56 274 GLU A C 1
ATOM 2047 O O . GLU A 1 274 ? -6.958 14.631 -12.229 1.00 82.56 274 GLU A O 1
ATOM 2052 N N . PHE A 1 275 ? -6.134 12.559 -12.341 1.00 81.38 275 PHE A N 1
ATOM 2053 C CA . PHE A 1 275 ? -4.932 12.840 -11.539 1.00 81.38 275 PHE A CA 1
ATOM 2054 C C . PHE A 1 275 ? -3.800 13.528 -12.323 1.00 81.38 275 PHE A C 1
ATOM 2056 O O . PHE A 1 275 ? -2.704 13.756 -11.786 1.00 81.38 275 PHE A O 1
ATOM 2063 N N . GLY A 1 276 ? -4.061 13.868 -13.586 1.00 86.44 276 GLY A N 1
ATOM 2064 C CA . GLY A 1 276 ? -3.140 14.543 -14.483 1.00 86.44 276 GLY A CA 1
ATOM 2065 C C . GLY A 1 276 ? -2.026 13.643 -15.015 1.00 86.44 276 GLY A C 1
ATOM 2066 O O . GLY A 1 276 ? -2.002 12.424 -14.840 1.00 86.44 276 GLY A O 1
ATOM 2067 N N . ASN A 1 277 ? -1.072 14.276 -15.697 1.00 91.06 277 ASN A N 1
ATOM 2068 C CA . ASN A 1 277 ? 0.071 13.591 -16.287 1.00 91.06 277 ASN A CA 1
ATOM 2069 C C . ASN A 1 277 ? 1.077 13.177 -15.193 1.00 91.06 277 ASN A C 1
ATOM 2071 O O . ASN A 1 277 ? 1.692 14.029 -14.551 1.00 91.06 277 ASN A O 1
ATOM 2075 N N . ARG A 1 278 ? 1.263 11.869 -14.996 1.00 92.81 278 ARG A N 1
ATOM 2076 C CA . ARG A 1 278 ? 2.171 11.245 -14.017 1.00 92.81 278 ARG A CA 1
ATOM 2077 C C . ARG A 1 278 ? 3.118 10.257 -14.719 1.00 92.81 278 ARG A C 1
ATOM 2079 O O . ARG A 1 278 ? 2.984 9.037 -14.568 1.00 92.81 278 ARG A O 1
ATOM 2086 N N . PRO A 1 279 ? 4.127 10.745 -15.470 1.00 93.06 279 PRO A N 1
ATOM 2087 C CA . PRO A 1 279 ? 5.060 9.882 -16.202 1.00 93.06 279 PRO A CA 1
ATOM 2088 C C . PRO A 1 279 ? 5.885 8.955 -15.295 1.00 93.06 279 PRO A C 1
ATOM 2090 O O . PRO A 1 279 ? 6.327 7.903 -15.761 1.00 93.06 279 PRO A O 1
ATOM 2093 N N . LYS A 1 280 ? 6.080 9.340 -14.023 1.00 93.12 280 LYS A N 1
ATOM 2094 C CA . LYS A 1 280 ? 6.776 8.564 -12.980 1.00 93.12 280 LYS A CA 1
ATOM 2095 C C . LYS A 1 280 ? 5.859 7.579 -12.231 1.00 93.12 280 LYS A C 1
ATOM 2097 O O . LYS A 1 280 ? 6.342 6.846 -11.379 1.00 93.12 280 LYS A O 1
ATOM 2102 N N . GLY A 1 281 ? 4.566 7.544 -12.558 1.00 93.44 281 GLY A N 1
ATOM 2103 C CA . GLY A 1 281 ? 3.553 6.753 -11.860 1.00 93.44 281 GLY A CA 1
ATOM 2104 C C . GLY A 1 281 ? 2.847 7.510 -10.733 1.00 93.44 281 GLY A C 1
ATOM 2105 O O . GLY A 1 281 ? 3.188 8.648 -10.420 1.00 93.44 281 GLY A O 1
ATOM 2106 N N . LEU A 1 282 ? 1.833 6.864 -10.160 1.00 91.56 282 LEU A N 1
ATOM 2107 C CA . LEU A 1 282 ? 0.973 7.369 -9.090 1.00 91.56 282 LEU A CA 1
ATOM 2108 C C . LEU A 1 282 ? 0.718 6.247 -8.080 1.00 91.56 282 LEU A C 1
ATOM 2110 O O . LEU A 1 282 ? 0.352 5.144 -8.470 1.00 91.56 282 LEU A O 1
ATOM 2114 N N . VAL A 1 283 ? 0.864 6.528 -6.792 1.00 91.50 283 VAL A N 1
ATOM 2115 C CA . VAL A 1 283 ? 0.470 5.648 -5.692 1.00 91.50 283 VAL A CA 1
ATOM 2116 C C . VAL A 1 283 ? -0.867 6.132 -5.146 1.00 91.50 283 VAL A C 1
ATOM 2118 O O . VAL A 1 283 ? -0.990 7.250 -4.648 1.00 91.50 283 VAL A O 1
ATOM 2121 N N . LEU A 1 284 ? -1.876 5.274 -5.254 1.00 90.25 284 LEU A N 1
ATOM 2122 C CA . LEU A 1 284 ? -3.179 5.459 -4.635 1.00 90.25 284 LEU A CA 1
ATOM 2123 C C . LEU A 1 284 ? -3.172 4.837 -3.236 1.00 90.25 284 LEU A C 1
ATOM 2125 O O . LEU A 1 284 ? -2.648 3.741 -3.040 1.00 90.25 284 LEU A O 1
ATOM 2129 N N . PHE A 1 285 ? -3.801 5.524 -2.286 1.00 88.44 285 PHE A N 1
ATOM 2130 C CA . PHE A 1 285 ? -4.031 5.035 -0.928 1.00 88.44 285 PHE A CA 1
ATOM 2131 C C . PHE A 1 285 ? -5.485 4.594 -0.809 1.00 88.44 285 PHE A C 1
ATOM 2133 O O . PHE A 1 285 ? -6.389 5.421 -0.680 1.00 88.44 285 PHE A O 1
ATOM 2140 N N . VAL A 1 286 ? -5.707 3.288 -0.914 1.00 90.56 286 VAL A N 1
ATOM 2141 C CA . VAL A 1 286 ? -7.040 2.685 -1.023 1.00 90.56 286 VAL A CA 1
ATOM 2142 C C . VAL A 1 286 ? -7.396 2.054 0.319 1.00 90.56 286 VAL A C 1
ATOM 2144 O O . VAL A 1 286 ? -6.586 1.286 0.836 1.00 90.56 286 VAL A O 1
ATOM 2147 N N . PRO A 1 287 ? -8.560 2.351 0.923 1.00 89.31 287 PRO A N 1
ATOM 2148 C CA . PRO A 1 287 ? -8.925 1.788 2.218 1.00 89.31 287 PRO A CA 1
ATOM 2149 C C . PRO A 1 287 ? -8.912 0.259 2.166 1.00 89.31 287 PRO A C 1
ATOM 2151 O O . PRO A 1 287 ? -9.589 -0.340 1.329 1.00 89.31 287 PRO A O 1
ATOM 2154 N N . ARG A 1 288 ? -8.167 -0.380 3.075 1.00 90.25 288 ARG A N 1
ATOM 2155 C CA . ARG A 1 288 ? -8.008 -1.846 3.100 1.00 90.25 288 ARG A CA 1
ATOM 2156 C C . ARG A 1 288 ? -9.324 -2.592 3.282 1.00 90.25 288 ARG A C 1
ATOM 2158 O O . ARG A 1 288 ? -9.432 -3.737 2.871 1.00 90.25 288 ARG A O 1
ATOM 2165 N N . THR A 1 289 ? -10.327 -1.947 3.874 1.00 85.69 289 THR A N 1
ATOM 2166 C CA . THR A 1 289 ? -11.654 -2.537 4.097 1.00 85.69 289 THR A CA 1
ATOM 2167 C C . THR A 1 289 ? -12.414 -2.850 2.813 1.00 85.69 289 THR A C 1
ATOM 2169 O O . THR A 1 289 ? -13.330 -3.661 2.860 1.00 85.69 289 THR A O 1
ATOM 2172 N N . ILE A 1 290 ? -12.053 -2.223 1.691 1.00 89.12 290 ILE A N 1
ATOM 2173 C CA . ILE A 1 290 ? -12.710 -2.431 0.392 1.00 89.12 290 ILE A CA 1
ATOM 2174 C C . ILE A 1 290 ? -11.711 -2.680 -0.739 1.00 89.12 290 ILE A C 1
ATOM 2176 O O . ILE A 1 290 ? -12.104 -2.801 -1.895 1.00 89.12 290 ILE A O 1
ATOM 2180 N N . SER A 1 291 ? -10.408 -2.699 -0.452 1.00 91.62 291 SER A N 1
ATOM 2181 C CA . SER A 1 291 ? -9.388 -2.611 -1.495 1.00 91.62 291 SER A CA 1
ATOM 2182 C C . SER A 1 291 ? -9.367 -3.823 -2.426 1.00 91.62 291 SER A C 1
ATOM 2184 O O . SER A 1 291 ? -9.033 -3.663 -3.603 1.00 91.62 291 SER A O 1
ATOM 2186 N N . ASP A 1 292 ? -9.758 -5.008 -1.949 1.00 93.50 292 ASP A N 1
ATOM 2187 C CA . ASP A 1 292 ? -9.904 -6.212 -2.776 1.00 93.50 292 ASP A CA 1
ATOM 2188 C C . ASP A 1 292 ? -11.096 -6.129 -3.754 1.00 93.50 292 ASP A C 1
ATOM 2190 O O . ASP A 1 292 ? -11.033 -6.746 -4.816 1.00 93.50 292 ASP A O 1
ATOM 2194 N N . ASP A 1 293 ? -12.107 -5.297 -3.474 1.00 95.81 293 ASP A N 1
ATOM 2195 C CA . ASP A 1 293 ? -13.275 -5.063 -4.343 1.00 95.81 293 ASP A CA 1
ATOM 2196 C C . ASP A 1 293 ? -13.077 -3.886 -5.319 1.00 95.81 293 ASP A C 1
ATOM 2198 O O . ASP A 1 293 ? -13.966 -3.532 -6.100 1.00 95.81 293 ASP A O 1
ATOM 2202 N N . VAL A 1 294 ? -11.909 -3.242 -5.296 1.00 95.62 294 VAL A N 1
ATOM 2203 C CA . VAL A 1 294 ? -11.555 -2.185 -6.249 1.00 95.62 294 VAL A CA 1
ATOM 2204 C C . VAL A 1 294 ? -10.761 -2.784 -7.405 1.00 95.62 294 VAL A C 1
ATOM 2206 O O . VAL A 1 294 ? -9.691 -3.349 -7.217 1.00 95.62 294 VAL A O 1
ATOM 2209 N N . HIS A 1 295 ? -11.243 -2.637 -8.631 1.00 97.00 295 HIS A N 1
ATOM 2210 C CA . HIS A 1 295 ? -10.602 -3.181 -9.826 1.00 97.00 295 HIS A CA 1
ATOM 2211 C C . HIS A 1 295 ? -9.957 -2.081 -10.656 1.00 97.00 295 HIS A C 1
ATOM 2213 O O . HIS A 1 295 ? -10.449 -0.957 -10.696 1.00 97.00 295 HIS A O 1
ATOM 2219 N N . TYR A 1 296 ? -8.877 -2.419 -11.355 1.00 97.00 296 TYR A N 1
ATOM 2220 C CA . TYR A 1 296 ? -8.117 -1.467 -12.157 1.00 97.00 296 TYR A CA 1
ATOM 2221 C C . TYR A 1 296 ? -7.917 -1.994 -13.569 1.00 97.00 296 TYR A C 1
ATOM 2223 O O . TYR A 1 296 ? -7.748 -3.195 -13.768 1.00 97.00 296 TYR A O 1
ATOM 2231 N N . GLY A 1 297 ? -7.884 -1.079 -14.529 1.00 96.25 297 GLY A N 1
ATOM 2232 C CA . GLY A 1 297 ? -7.420 -1.339 -15.885 1.00 96.25 297 GLY A CA 1
ATOM 2233 C C . GLY A 1 297 ? -6.443 -0.252 -16.299 1.00 96.25 297 GLY A C 1
ATOM 2234 O O . GLY A 1 297 ? -6.681 0.922 -16.013 1.00 96.25 297 GLY A O 1
ATOM 2235 N N . LEU A 1 298 ? -5.349 -0.632 -16.954 1.00 97.00 298 LEU A N 1
ATOM 2236 C CA . LEU A 1 298 ? -4.365 0.308 -17.477 1.00 97.00 298 LEU A CA 1
ATOM 2237 C C . LEU A 1 298 ? -3.804 -0.209 -18.802 1.00 97.00 298 LEU A C 1
ATOM 2239 O O . LEU A 1 298 ? -3.220 -1.289 -18.867 1.00 97.00 298 LEU A O 1
ATOM 2243 N N . ILE A 1 299 ? -3.969 0.587 -19.853 1.00 95.50 299 ILE A N 1
ATOM 2244 C CA . ILE A 1 299 ? -3.458 0.315 -21.198 1.00 95.50 299 ILE A CA 1
ATOM 2245 C C . ILE A 1 299 ? -2.581 1.489 -21.624 1.00 95.50 299 ILE A C 1
ATOM 2247 O O . ILE A 1 299 ? -2.945 2.637 -21.393 1.00 95.50 299 ILE A O 1
ATOM 2251 N N . ALA A 1 300 ? -1.443 1.215 -22.259 1.00 93.44 300 ALA A N 1
ATOM 2252 C CA . ALA A 1 300 ? -0.582 2.214 -22.887 1.00 93.44 300 ALA A CA 1
ATOM 2253 C C . ALA A 1 300 ? -0.533 2.001 -24.407 1.00 93.44 300 ALA A C 1
ATOM 2255 O O . ALA A 1 300 ? -0.304 0.880 -24.867 1.00 93.44 300 ALA A O 1
ATOM 2256 N N . ARG A 1 301 ? -0.713 3.067 -25.192 1.00 90.12 301 ARG A N 1
ATOM 2257 C CA . ARG A 1 301 ? -0.728 3.003 -26.663 1.00 90.12 301 ARG A CA 1
ATOM 2258 C C . ARG A 1 301 ? -0.139 4.244 -27.326 1.00 90.12 301 ARG A C 1
ATOM 2260 O O . ARG A 1 301 ? -0.177 5.331 -26.752 1.00 90.12 301 ARG A O 1
ATOM 2267 N N . ASP A 1 302 ? 0.380 4.058 -28.537 1.00 90.38 302 ASP A N 1
ATOM 2268 C CA . ASP A 1 302 ? 0.685 5.144 -29.471 1.00 90.38 302 ASP A CA 1
ATOM 2269 C C . ASP A 1 302 ? -0.600 5.487 -30.246 1.00 90.38 302 ASP A C 1
ATOM 2271 O O . ASP A 1 302 ? -1.214 4.611 -30.843 1.00 90.38 302 ASP A O 1
ATOM 2275 N N . THR A 1 303 ? -1.031 6.745 -30.219 1.00 89.50 303 THR A N 1
ATOM 2276 C CA . THR A 1 303 ? -2.222 7.262 -30.909 1.00 89.50 303 THR A CA 1
ATOM 2277 C C . THR A 1 303 ? -1.873 7.973 -32.216 1.00 89.50 303 THR A C 1
ATOM 2279 O O . THR A 1 303 ? -2.763 8.364 -32.965 1.00 89.50 303 THR A O 1
ATOM 2282 N N . SER A 1 304 ? -0.582 8.144 -32.523 1.00 86.62 304 SER A N 1
ATOM 2283 C CA . SER A 1 304 ? -0.131 8.798 -33.763 1.00 86.62 304 SER A CA 1
ATOM 2284 C C . SER A 1 304 ? -0.202 7.892 -34.994 1.00 86.62 304 SER A C 1
ATOM 2286 O O . SER A 1 304 ? -0.142 8.374 -36.126 1.00 86.62 304 SER A O 1
ATOM 2288 N N . ARG A 1 305 ? -0.288 6.579 -34.773 1.00 76.00 305 ARG A N 1
ATOM 2289 C CA . ARG A 1 305 ? -0.304 5.536 -35.796 1.00 76.00 305 ARG A CA 1
ATOM 2290 C C . ARG A 1 305 ? -1.467 4.609 -35.482 1.00 76.00 305 ARG A C 1
ATOM 2292 O O . ARG A 1 305 ? -1.354 3.751 -34.619 1.00 76.00 305 ARG A O 1
ATOM 2299 N N . ASP A 1 306 ? -2.591 4.816 -36.155 1.00 59.31 306 ASP A N 1
ATOM 2300 C CA . ASP A 1 306 ? -3.770 3.959 -36.018 1.00 59.31 306 ASP A CA 1
ATOM 2301 C C . ASP A 1 306 ? -3.576 2.698 -36.881 1.00 59.31 306 ASP A C 1
ATOM 2303 O O . ASP A 1 306 ? -4.138 2.559 -37.965 1.00 59.31 306 ASP A O 1
ATOM 2307 N N . ASP A 1 307 ? -2.654 1.824 -36.460 1.00 61.12 307 ASP A N 1
ATOM 2308 C CA . ASP A 1 307 ? -2.257 0.611 -37.193 1.00 61.12 307 ASP A CA 1
ATOM 2309 C C . ASP A 1 307 ? -3.023 -0.652 -36.750 1.00 61.12 307 ASP A C 1
ATOM 2311 O O . ASP A 1 307 ? -2.676 -1.771 -37.134 1.00 61.12 307 ASP A O 1
ATOM 2315 N N . GLY A 1 308 ? -4.097 -0.481 -35.972 1.00 64.12 308 GLY A N 1
ATOM 2316 C CA . GLY A 1 308 ? -4.925 -1.570 -35.452 1.00 64.12 308 GLY A CA 1
ATOM 2317 C C . GLY A 1 308 ? -4.419 -2.195 -34.146 1.00 64.12 308 GLY A C 1
ATOM 2318 O O . GLY A 1 308 ? -5.057 -3.118 -33.636 1.00 64.12 308 GLY A O 1
ATOM 2319 N N . ALA A 1 309 ? -3.314 -1.712 -33.565 1.00 71.44 309 ALA A N 1
ATOM 2320 C CA . ALA A 1 309 ? -2.874 -2.136 -32.239 1.00 71.44 309 ALA A CA 1
ATOM 2321 C C . ALA A 1 309 ? -3.643 -1.400 -31.122 1.00 71.44 309 ALA A C 1
ATOM 2323 O O . ALA A 1 309 ? -3.567 -0.183 -30.983 1.00 71.44 309 ALA A O 1
ATOM 2324 N N . TRP A 1 310 ? -4.345 -2.148 -30.263 1.00 82.75 310 TRP A N 1
ATOM 2325 C CA . TRP A 1 310 ? -5.126 -1.590 -29.143 1.00 82.75 310 TRP A CA 1
ATOM 2326 C C . TRP A 1 310 ? -4.263 -0.990 -28.013 1.00 82.75 310 TRP A C 1
ATOM 2328 O O . TRP A 1 310 ? -4.745 -0.205 -27.199 1.00 82.75 310 TRP A O 1
ATOM 2338 N N . GLY A 1 311 ? -2.977 -1.345 -27.968 1.00 88.88 311 GLY A N 1
ATOM 2339 C CA . GLY A 1 311 ? -2.041 -0.984 -26.905 1.00 88.88 311 GLY A CA 1
ATOM 2340 C C . GLY A 1 311 ? -1.545 -2.195 -26.123 1.00 88.88 311 GLY A C 1
ATOM 2341 O O . GLY A 1 311 ? -1.924 -3.333 -26.399 1.00 88.88 311 GLY A O 1
ATOM 2342 N N . ALA A 1 312 ? -0.685 -1.938 -25.142 1.00 93.38 312 ALA A N 1
ATOM 2343 C CA . ALA A 1 312 ? -0.229 -2.936 -24.185 1.00 93.38 312 ALA A CA 1
ATOM 2344 C C . ALA A 1 312 ? -0.882 -2.708 -22.827 1.00 93.38 312 ALA A C 1
ATOM 2346 O O . ALA A 1 312 ? -0.877 -1.590 -22.307 1.00 93.38 312 ALA A O 1
ATOM 2347 N N . GLU A 1 313 ? -1.393 -3.782 -22.232 1.00 95.38 313 GLU A N 1
ATOM 2348 C CA . GLU A 1 313 ? -1.788 -3.771 -20.830 1.00 95.38 313 GLU A CA 1
ATOM 2349 C C . GLU A 1 313 ? -0.552 -3.552 -19.948 1.00 95.38 313 GLU A C 1
ATOM 2351 O O . GLU A 1 313 ? 0.498 -4.176 -20.131 1.00 95.38 313 GLU A O 1
ATOM 2356 N N . VAL A 1 314 ? -0.681 -2.648 -18.982 1.00 95.94 314 VAL A N 1
ATOM 2357 C CA . VAL A 1 314 ? 0.322 -2.408 -17.950 1.00 95.94 314 VAL A CA 1
ATOM 2358 C C . VAL A 1 314 ? -0.305 -2.800 -16.622 1.00 95.94 314 VAL A C 1
ATOM 2360 O O . VAL A 1 314 ? -1.323 -2.245 -16.219 1.00 95.94 314 VAL A O 1
ATOM 2363 N N . ARG A 1 315 ? 0.312 -3.739 -15.908 1.00 95.44 315 ARG A N 1
ATOM 2364 C CA . ARG A 1 315 ? -0.215 -4.197 -14.621 1.00 95.44 315 ARG A CA 1
ATOM 2365 C C . ARG A 1 315 ? -0.246 -3.056 -13.602 1.00 95.44 315 ARG A C 1
ATOM 2367 O O . ARG A 1 315 ? 0.792 -2.472 -13.298 1.00 95.44 315 ARG A O 1
ATOM 2374 N N . VAL A 1 316 ? -1.420 -2.797 -13.030 1.00 96.81 316 VAL A N 1
ATOM 2375 C CA . VAL A 1 316 ? -1.557 -2.032 -11.783 1.00 96.81 316 VAL A CA 1
ATOM 2376 C C . VAL A 1 316 ? -1.125 -2.914 -10.617 1.00 96.81 316 VAL A C 1
ATOM 2378 O O . VAL A 1 316 ? -1.480 -4.090 -10.551 1.00 96.81 316 VAL A O 1
ATOM 2381 N N . VAL A 1 317 ? -0.316 -2.359 -9.722 1.00 96.50 317 VAL A N 1
ATOM 2382 C CA . VAL A 1 317 ? 0.471 -3.136 -8.765 1.00 96.50 317 VAL A CA 1
ATOM 2383 C C . VAL A 1 317 ? -0.058 -2.886 -7.372 1.00 96.50 317 VAL A C 1
ATOM 2385 O O . VAL A 1 317 ? -0.043 -1.762 -6.875 1.00 96.50 317 VAL A O 1
ATOM 2388 N N . ARG A 1 318 ? -0.516 -3.954 -6.739 1.00 95.19 318 ARG A N 1
ATOM 2389 C CA . ARG A 1 318 ? -0.961 -3.937 -5.350 1.00 95.19 318 ARG A CA 1
ATOM 2390 C C . ARG A 1 318 ? 0.208 -4.112 -4.397 1.00 95.19 318 ARG A C 1
ATOM 2392 O O . ARG A 1 318 ? 1.255 -4.629 -4.778 1.00 95.19 318 ARG A O 1
ATOM 2399 N N . GLU A 1 319 ? 0.009 -3.775 -3.130 1.00 90.94 319 GLU A N 1
ATOM 2400 C CA . GLU A 1 319 ? 1.029 -3.983 -2.097 1.00 90.94 319 GLU A CA 1
ATOM 2401 C C . GLU A 1 319 ? 1.446 -5.461 -1.998 1.00 90.94 319 GLU A C 1
ATOM 2403 O O . GLU A 1 319 ? 2.628 -5.767 -1.869 1.00 90.94 319 GLU A O 1
ATOM 2408 N N . LYS A 1 320 ? 0.490 -6.387 -2.167 1.00 91.50 320 LYS A N 1
ATOM 2409 C CA . LYS A 1 320 ? 0.752 -7.839 -2.208 1.00 91.50 320 LYS A CA 1
ATOM 2410 C C . LYS A 1 320 ? 1.564 -8.297 -3.424 1.00 91.50 320 LYS A C 1
ATOM 2412 O O . LYS A 1 320 ? 2.171 -9.362 -3.383 1.00 91.50 320 LYS A O 1
ATOM 2417 N N . ASP A 1 321 ? 1.586 -7.491 -4.484 1.00 93.62 321 ASP A N 1
ATOM 2418 C CA . ASP A 1 321 ? 2.386 -7.731 -5.685 1.00 93.62 321 ASP A CA 1
ATOM 2419 C C . ASP A 1 321 ? 3.774 -7.084 -5.591 1.00 93.62 321 ASP A C 1
ATOM 2421 O O . ASP A 1 321 ? 4.611 -7.285 -6.471 1.00 93.62 321 ASP A O 1
ATOM 2425 N N . ALA A 1 322 ? 4.056 -6.320 -4.535 1.00 92.88 322 ALA A N 1
ATOM 2426 C CA . ALA A 1 322 ? 5.382 -5.779 -4.311 1.00 92.88 322 ALA A CA 1
ATOM 2427 C C . ALA A 1 322 ? 6.398 -6.899 -4.047 1.00 92.88 322 ALA A C 1
ATOM 2429 O O . ALA A 1 322 ? 6.084 -7.989 -3.564 1.00 92.88 322 ALA A O 1
ATOM 2430 N N . ARG A 1 323 ? 7.656 -6.624 -4.365 1.00 94.50 323 ARG A N 1
ATOM 2431 C CA . ARG A 1 323 ? 8.793 -7.502 -4.111 1.00 94.50 323 ARG A CA 1
ATOM 2432 C C . ARG A 1 323 ? 9.667 -6.883 -3.029 1.00 94.50 323 ARG A C 1
ATOM 2434 O O . ARG A 1 323 ? 9.874 -5.674 -2.989 1.00 94.50 323 ARG A O 1
ATOM 2441 N N . TYR A 1 324 ? 10.196 -7.741 -2.169 1.00 91.38 324 TYR A N 1
ATOM 2442 C CA . TYR A 1 324 ? 11.126 -7.375 -1.110 1.00 91.38 324 TYR A CA 1
ATOM 2443 C C . TYR A 1 324 ? 12.435 -8.119 -1.351 1.00 91.38 324 TYR A C 1
ATOM 2445 O O . TYR A 1 324 ? 12.430 -9.343 -1.491 1.00 91.38 324 TYR A O 1
ATOM 2453 N N . GLY A 1 325 ? 13.558 -7.405 -1.397 1.00 90.94 325 GLY A N 1
ATOM 2454 C CA . GLY A 1 325 ? 14.849 -8.031 -1.663 1.00 90.94 325 GLY A CA 1
ATOM 2455 C C . GLY A 1 325 ? 15.025 -8.392 -3.140 1.00 90.94 325 GLY A C 1
ATOM 2456 O O . GLY A 1 325 ? 14.951 -7.531 -4.018 1.00 90.94 325 GLY A O 1
ATOM 2457 N N . LYS A 1 326 ? 15.293 -9.675 -3.408 1.00 93.31 326 LYS A N 1
ATOM 2458 C CA . LYS A 1 326 ? 15.615 -10.187 -4.747 1.00 93.31 326 LYS A CA 1
ATOM 2459 C C . LYS A 1 326 ? 14.372 -10.627 -5.511 1.00 93.31 326 LYS A C 1
ATOM 2461 O O . LYS A 1 326 ? 13.553 -11.373 -4.984 1.00 93.31 326 LYS A O 1
ATOM 2466 N N . PHE A 1 327 ? 14.282 -10.234 -6.776 1.00 96.19 327 PHE A N 1
ATOM 2467 C CA . PHE A 1 327 ? 13.275 -10.714 -7.722 1.00 96.19 327 PHE A CA 1
ATOM 2468 C C . PHE A 1 327 ? 13.813 -10.675 -9.156 1.00 96.19 327 PHE A C 1
ATOM 2470 O O . PHE A 1 327 ? 14.887 -10.125 -9.407 1.00 96.19 327 PHE A O 1
ATOM 2477 N N . VAL A 1 328 ? 13.095 -11.292 -10.097 1.00 95.88 328 VAL A N 1
ATOM 2478 C CA . VAL A 1 328 ? 13.558 -11.450 -11.484 1.00 95.88 328 VAL A CA 1
ATOM 2479 C C . VAL A 1 328 ? 12.527 -10.979 -12.502 1.00 95.88 328 VAL A C 1
ATOM 2481 O O . VAL A 1 328 ? 11.322 -11.069 -12.267 1.00 95.88 328 VAL A O 1
ATOM 2484 N N . ILE A 1 329 ? 13.015 -10.505 -13.648 1.00 96.38 329 ILE A N 1
ATOM 2485 C CA . ILE A 1 329 ? 12.235 -10.320 -14.874 1.00 96.38 329 ILE A CA 1
ATOM 2486 C C . ILE A 1 329 ? 12.844 -11.224 -15.941 1.00 96.38 329 ILE A C 1
ATOM 2488 O O . ILE A 1 329 ? 13.997 -11.052 -16.339 1.00 96.38 329 ILE A O 1
ATOM 2492 N N . GLU A 1 330 ? 12.065 -12.200 -16.386 1.00 93.88 330 GLU A N 1
ATOM 2493 C CA . GLU A 1 330 ? 12.486 -13.181 -17.382 1.00 93.88 330 GLU A CA 1
ATOM 2494 C C . GLU A 1 330 ? 12.296 -12.663 -18.811 1.00 93.88 330 GLU A C 1
ATOM 2496 O O . GLU A 1 330 ? 11.454 -11.805 -19.075 1.00 93.88 330 GLU A O 1
ATOM 2501 N N . ASN A 1 331 ? 13.025 -13.258 -19.759 1.00 93.25 331 ASN A N 1
ATOM 2502 C CA . ASN A 1 331 ? 12.820 -13.070 -21.200 1.00 93.25 331 ASN A CA 1
ATOM 2503 C C . ASN A 1 331 ? 12.928 -11.619 -21.707 1.00 93.25 331 ASN A C 1
ATOM 2505 O O . ASN A 1 331 ? 12.288 -11.264 -22.699 1.00 93.25 331 ASN A O 1
ATOM 2509 N N . VAL A 1 332 ? 13.767 -10.789 -21.086 1.00 95.81 332 VAL A N 1
ATOM 2510 C CA . VAL A 1 332 ? 13.986 -9.410 -21.537 1.00 95.81 332 VAL A CA 1
ATOM 2511 C C . VAL A 1 332 ? 14.847 -9.420 -22.809 1.00 95.81 332 VAL A C 1
ATOM 2513 O O . VAL A 1 332 ? 15.970 -9.926 -22.771 1.00 95.81 332 VAL A O 1
ATOM 2516 N N . PRO A 1 333 ? 14.369 -8.897 -23.952 1.00 95.88 333 PRO A N 1
ATOM 2517 C CA . PRO A 1 333 ? 15.154 -8.887 -25.179 1.00 95.88 333 PRO A CA 1
ATOM 2518 C C . PRO A 1 333 ? 16.243 -7.809 -25.131 1.00 95.88 333 PRO A C 1
ATOM 2520 O O . PRO A 1 333 ? 15.989 -6.671 -24.756 1.00 95.88 333 PRO A O 1
ATOM 2523 N N . LEU A 1 334 ? 17.445 -8.152 -25.579 1.00 93.75 334 LEU A N 1
ATOM 2524 C CA . LEU A 1 334 ? 18.508 -7.210 -25.914 1.00 93.75 334 LEU A CA 1
ATOM 2525 C C . LEU A 1 334 ? 18.729 -7.286 -27.420 1.00 93.75 334 LEU A C 1
ATOM 2527 O O . LEU A 1 334 ? 19.552 -8.067 -27.885 1.00 93.75 334 LEU A O 1
ATOM 2531 N N . ASP A 1 335 ? 17.947 -6.526 -28.179 1.00 93.50 335 ASP A N 1
ATOM 2532 C CA . ASP A 1 335 ? 18.000 -6.493 -29.640 1.00 93.50 335 ASP A CA 1
ATOM 2533 C C . ASP A 1 335 ? 17.850 -5.048 -30.117 1.00 93.50 335 ASP A C 1
ATOM 2535 O O . ASP A 1 335 ? 16.843 -4.404 -29.832 1.00 93.50 335 ASP A O 1
ATOM 2539 N N . SER A 1 336 ? 18.845 -4.552 -30.851 1.00 92.50 336 SER A N 1
ATOM 2540 C CA . SER A 1 336 ? 18.933 -3.171 -31.351 1.00 92.50 336 SER A CA 1
ATOM 2541 C C . SER A 1 336 ? 17.745 -2.696 -32.206 1.00 92.50 336 SER A C 1
ATOM 2543 O O . SER A 1 336 ? 17.556 -1.490 -32.391 1.00 92.50 336 SER A O 1
ATOM 2545 N N . ARG A 1 337 ? 16.900 -3.607 -32.704 1.00 93.38 337 ARG A N 1
ATOM 2546 C CA . ARG A 1 337 ? 15.638 -3.265 -33.388 1.00 93.38 337 ARG A CA 1
ATOM 2547 C C . ARG A 1 337 ? 14.558 -2.748 -32.435 1.00 93.38 337 ARG A C 1
ATOM 2549 O O . ARG A 1 337 ? 13.581 -2.149 -32.891 1.00 93.38 337 ARG A O 1
ATOM 2556 N N . TYR A 1 338 ? 14.729 -2.960 -31.135 1.00 94.62 338 TYR A N 1
ATOM 2557 C CA . TYR A 1 338 ? 13.804 -2.545 -30.093 1.00 94.62 338 TYR A CA 1
ATOM 2558 C C . TYR A 1 338 ? 14.507 -1.628 -29.090 1.00 94.62 338 TYR A C 1
ATOM 2560 O O . TYR A 1 338 ? 15.691 -1.780 -28.798 1.00 94.62 338 TYR A O 1
ATOM 2568 N N . ARG A 1 339 ? 13.761 -0.679 -28.525 1.00 93.62 339 ARG A N 1
ATOM 2569 C CA . ARG A 1 339 ? 14.166 0.053 -27.321 1.00 93.62 339 ARG A CA 1
ATOM 2570 C C . ARG A 1 339 ? 13.609 -0.667 -26.112 1.00 93.62 339 ARG A C 1
ATOM 2572 O O . ARG A 1 339 ? 12.407 -0.910 -26.045 1.00 93.62 339 ARG A O 1
ATOM 2579 N N . THR A 1 340 ? 14.475 -0.983 -25.162 1.00 96.44 340 THR A N 1
ATOM 2580 C CA . THR A 1 340 ? 14.099 -1.653 -23.918 1.00 96.44 340 THR A CA 1
ATOM 2581 C C . THR A 1 340 ? 14.324 -0.724 -22.743 1.00 96.44 340 THR A C 1
ATOM 2583 O O . THR A 1 340 ? 15.466 -0.448 -22.373 1.00 96.44 340 THR A O 1
ATOM 2586 N N . THR A 1 341 ? 13.236 -0.252 -22.148 1.00 96.81 341 THR A N 1
ATOM 2587 C CA . THR A 1 341 ? 13.269 0.661 -21.007 1.00 96.81 341 THR A CA 1
ATOM 2588 C C . THR A 1 341 ? 12.784 -0.056 -19.759 1.00 96.81 341 THR A C 1
ATOM 2590 O O . THR A 1 341 ? 11.636 -0.494 -19.698 1.00 96.81 341 THR A O 1
ATOM 2593 N N . LEU A 1 342 ? 13.659 -0.147 -18.763 1.00 98.06 342 LEU A N 1
ATOM 2594 C CA . LEU A 1 342 ? 13.367 -0.622 -17.419 1.00 98.06 342 LEU A CA 1
ATOM 2595 C C . LEU A 1 342 ? 12.880 0.544 -16.561 1.00 98.06 342 LEU A C 1
ATOM 2597 O O . LEU A 1 342 ? 13.550 1.570 -16.465 1.00 98.06 342 LEU A O 1
ATOM 2601 N N . ARG A 1 343 ? 11.741 0.360 -15.900 1.00 98.00 343 ARG A N 1
ATOM 2602 C CA . ARG A 1 343 ? 11.232 1.256 -14.862 1.00 98.00 343 ARG A CA 1
ATOM 2603 C C . ARG A 1 343 ? 11.222 0.513 -13.538 1.00 98.00 343 ARG A C 1
ATOM 2605 O O . ARG A 1 343 ? 10.705 -0.601 -13.477 1.00 98.00 343 ARG A O 1
ATOM 2612 N N . ILE A 1 344 ? 11.786 1.124 -12.504 1.00 97.94 344 ILE A N 1
ATOM 2613 C CA . ILE A 1 344 ? 11.842 0.580 -11.145 1.00 97.94 344 ILE A CA 1
ATOM 2614 C C . ILE A 1 344 ? 11.116 1.547 -10.220 1.00 97.94 344 ILE A C 1
ATOM 2616 O O . ILE A 1 344 ? 11.309 2.759 -10.316 1.00 97.94 344 ILE A O 1
ATOM 2620 N N . TYR A 1 345 ? 10.304 0.987 -9.331 1.00 97.12 345 TYR A N 1
ATOM 2621 C CA . TYR A 1 345 ? 9.459 1.703 -8.395 1.00 97.12 345 TYR A CA 1
ATOM 2622 C C . TYR A 1 345 ? 9.740 1.242 -6.965 1.00 97.12 345 TYR A C 1
ATOM 2624 O O . TYR A 1 345 ? 9.814 0.038 -6.718 1.00 97.12 345 TYR A O 1
ATOM 2632 N N . ALA A 1 346 ? 9.818 2.181 -6.028 1.00 94.38 346 ALA A N 1
ATOM 2633 C CA . ALA A 1 346 ? 9.605 1.934 -4.607 1.00 94.38 346 ALA A CA 1
ATOM 2634 C C . ALA A 1 346 ? 8.209 2.457 -4.248 1.00 94.38 346 ALA A C 1
ATOM 2636 O O . ALA A 1 346 ? 7.936 3.656 -4.333 1.00 94.38 346 ALA A O 1
ATOM 2637 N N . ILE A 1 347 ? 7.298 1.543 -3.909 1.00 92.12 347 ILE A N 1
ATOM 2638 C CA . ILE A 1 347 ? 5.869 1.852 -3.714 1.00 92.12 347 ILE A CA 1
ATOM 2639 C C . ILE A 1 347 ? 5.660 2.728 -2.470 1.00 92.12 347 ILE A C 1
ATOM 2641 O O . ILE A 1 347 ? 4.693 3.479 -2.386 1.00 92.12 347 ILE A O 1
ATOM 2645 N N . ASP A 1 348 ? 6.587 2.665 -1.518 1.00 88.19 348 ASP A N 1
ATOM 2646 C CA . ASP A 1 348 ? 6.609 3.496 -0.317 1.00 88.19 348 ASP A CA 1
ATOM 2647 C C . ASP A 1 348 ? 7.129 4.925 -0.560 1.00 88.19 348 ASP A C 1
ATOM 2649 O O . ASP A 1 348 ? 7.189 5.696 0.392 1.00 88.19 348 ASP A O 1
ATOM 2653 N N . GLY A 1 349 ? 7.517 5.280 -1.794 1.00 89.75 349 GLY A N 1
ATOM 2654 C CA . GLY A 1 349 ? 8.042 6.604 -2.149 1.00 89.75 349 GLY A CA 1
ATOM 2655 C C . GLY A 1 349 ? 9.554 6.775 -1.946 1.00 89.75 349 GLY A C 1
ATOM 2656 O O . GLY A 1 349 ? 10.100 7.837 -2.252 1.00 89.75 349 GLY A O 1
ATOM 2657 N N . GLY A 1 350 ? 10.244 5.772 -1.395 1.00 88.88 350 GLY A N 1
ATOM 2658 C CA . GLY A 1 350 ? 11.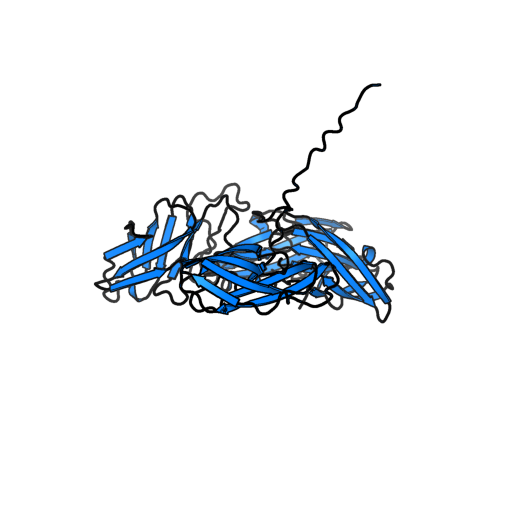619 5.910 -0.920 1.00 88.88 350 GLY A CA 1
ATOM 2659 C C . GLY A 1 350 ? 12.674 5.948 -2.018 1.00 88.88 350 GLY A C 1
ATOM 2660 O O . GLY A 1 350 ? 12.629 5.167 -2.966 1.00 88.88 350 GLY A O 1
ATOM 2661 N N . ALA A 1 351 ? 13.697 6.788 -1.846 1.00 91.69 351 ALA A N 1
ATOM 2662 C CA . ALA A 1 351 ? 14.928 6.646 -2.617 1.00 91.69 351 ALA A CA 1
ATOM 2663 C C . ALA A 1 351 ? 15.647 5.346 -2.220 1.00 91.69 351 ALA A C 1
ATOM 2665 O O . ALA A 1 351 ? 15.641 4.945 -1.053 1.00 91.69 351 ALA A O 1
ATOM 2666 N N . SER A 1 352 ? 16.269 4.662 -3.180 1.00 91.38 352 SER A N 1
ATOM 2667 C CA . SER A 1 352 ? 16.961 3.390 -2.929 1.00 91.38 352 SER A CA 1
ATOM 2668 C C . SER A 1 352 ? 18.088 3.148 -3.926 1.00 91.38 352 SER A C 1
ATOM 2670 O O . SER A 1 352 ? 18.025 3.572 -5.080 1.00 91.38 352 SER A O 1
ATOM 2672 N N . GLU A 1 353 ? 19.133 2.459 -3.476 1.00 94.00 353 GLU A N 1
ATOM 2673 C CA . GLU A 1 353 ? 20.124 1.859 -4.367 1.00 94.00 353 GLU A CA 1
ATOM 2674 C C . GLU A 1 353 ? 19.653 0.454 -4.747 1.00 94.00 353 GLU A C 1
ATOM 2676 O O . GLU A 1 353 ? 19.242 -0.326 -3.888 1.00 94.00 353 GLU A O 1
ATOM 2681 N N . VAL A 1 354 ? 19.686 0.145 -6.040 1.00 95.31 354 VAL A N 1
ATOM 2682 C CA . VAL A 1 354 ? 19.241 -1.128 -6.598 1.00 95.31 354 VAL A CA 1
ATOM 2683 C C . VAL A 1 354 ? 20.384 -1.729 -7.396 1.00 95.31 354 VAL A C 1
ATOM 2685 O O . VAL A 1 354 ? 20.893 -1.129 -8.349 1.00 95.31 354 VAL A O 1
ATOM 2688 N N . LYS A 1 355 ? 20.778 -2.940 -7.014 1.00 97.00 355 LYS A N 1
ATOM 2689 C CA . LYS A 1 355 ? 21.772 -3.720 -7.741 1.00 97.00 355 LYS A CA 1
ATOM 2690 C C . LYS A 1 355 ? 21.064 -4.635 -8.726 1.00 97.00 355 LYS A C 1
ATOM 2692 O O . LYS A 1 355 ? 20.047 -5.246 -8.415 1.00 97.00 355 LYS A O 1
ATOM 2697 N N . MET A 1 356 ? 21.612 -4.747 -9.924 1.00 96.50 356 MET A N 1
ATOM 2698 C CA . MET A 1 356 ? 21.066 -5.570 -10.988 1.00 96.50 356 MET A CA 1
ATOM 2699 C C . MET A 1 356 ? 22.147 -6.454 -11.582 1.00 96.50 356 MET A C 1
ATOM 2701 O O . MET A 1 356 ? 23.298 -6.041 -11.723 1.00 96.50 356 MET A O 1
ATOM 2705 N N . SER A 1 357 ? 21.766 -7.662 -11.973 1.00 96.06 357 SER A N 1
ATOM 2706 C CA . SER A 1 357 ? 22.626 -8.543 -12.756 1.00 96.06 357 SER A CA 1
ATOM 2707 C C . SER A 1 357 ? 21.844 -9.193 -13.884 1.00 96.06 357 SER A C 1
ATOM 2709 O O . SER A 1 357 ? 20.665 -9.500 -13.733 1.00 96.06 357 SER A O 1
ATOM 2711 N N . ALA A 1 358 ? 22.500 -9.365 -15.022 1.00 95.38 358 ALA A N 1
ATOM 2712 C CA . ALA A 1 358 ? 21.921 -9.937 -16.226 1.00 95.38 358 ALA A CA 1
ATOM 2713 C C . ALA A 1 358 ? 22.881 -10.959 -16.828 1.00 95.38 358 ALA A C 1
ATOM 2715 O O . ALA A 1 358 ? 24.097 -10.749 -16.815 1.00 95.38 358 ALA A O 1
ATOM 2716 N N . PHE A 1 359 ? 22.326 -12.044 -17.365 1.00 88.50 359 PHE A N 1
ATOM 2717 C CA . PHE A 1 359 ? 23.094 -13.168 -17.896 1.00 88.50 359 PHE A CA 1
ATOM 2718 C C . PHE A 1 359 ? 22.593 -13.586 -19.282 1.00 88.50 359 PHE A C 1
ATOM 2720 O O . PHE A 1 359 ? 21.387 -13.600 -19.531 1.00 88.50 359 PHE A O 1
ATOM 2727 N N . VAL A 1 360 ? 23.530 -13.951 -20.163 1.00 88.12 360 VAL A N 1
ATOM 2728 C CA . VAL A 1 360 ? 23.294 -14.654 -21.437 1.00 88.12 360 VAL A CA 1
ATOM 2729 C C . VAL A 1 360 ? 24.233 -15.858 -21.473 1.00 88.12 360 VAL A C 1
ATOM 2731 O O . VAL A 1 360 ? 25.433 -15.696 -21.705 1.00 88.12 360 VAL A O 1
ATOM 2734 N N . GLY A 1 361 ? 23.712 -17.063 -21.222 1.00 82.06 361 GLY A N 1
ATOM 2735 C CA . GLY A 1 361 ? 24.567 -18.234 -20.990 1.00 82.06 361 GLY A CA 1
ATOM 2736 C C . GLY A 1 361 ? 25.542 -17.965 -19.836 1.00 82.06 361 GLY A C 1
ATOM 2737 O O . GLY A 1 361 ? 25.117 -17.524 -18.771 1.00 82.06 361 GLY A O 1
ATOM 2738 N N . ASP A 1 362 ? 26.842 -18.142 -20.078 1.00 82.88 362 ASP A N 1
ATOM 2739 C CA . ASP A 1 362 ? 27.901 -17.913 -19.079 1.00 82.88 362 ASP A CA 1
ATOM 2740 C C . ASP A 1 362 ? 28.368 -16.447 -18.979 1.00 82.88 362 ASP A C 1
ATOM 2742 O O . ASP A 1 362 ? 29.195 -16.100 -18.132 1.00 82.88 362 ASP A O 1
ATOM 2746 N N . VAL A 1 363 ? 27.868 -15.555 -19.843 1.00 85.75 363 VAL A N 1
ATOM 2747 C CA . VAL A 1 363 ? 28.265 -14.141 -19.847 1.00 85.75 363 VAL A CA 1
ATOM 2748 C C . VAL A 1 363 ? 27.350 -13.350 -18.917 1.00 85.75 363 VAL A C 1
ATOM 2750 O O . VAL A 1 363 ? 26.179 -13.132 -19.227 1.00 85.75 363 VAL A O 1
ATOM 2753 N N . GLY A 1 364 ? 27.898 -1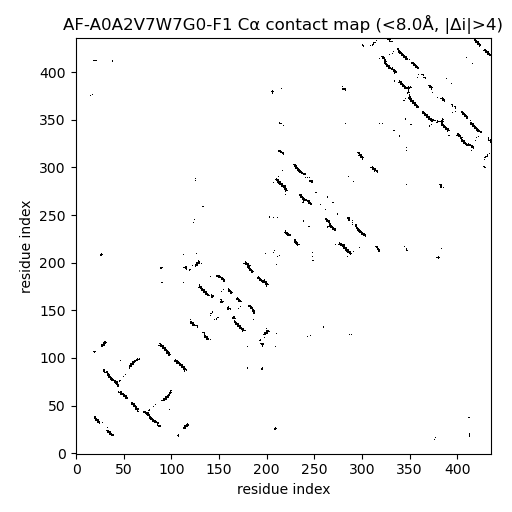2.891 -17.791 1.00 89.19 364 GLY A N 1
ATOM 2754 C CA . GLY A 1 364 ? 27.207 -12.050 -16.812 1.00 89.19 364 GLY A CA 1
ATOM 2755 C C . GLY A 1 364 ? 27.651 -10.586 -16.839 1.00 89.19 364 GLY A C 1
ATOM 2756 O O . GLY A 1 364 ? 28.806 -10.265 -17.126 1.00 89.19 364 GLY A O 1
ATOM 2757 N N . SER A 1 365 ? 26.742 -9.678 -16.494 1.00 93.69 365 SER A N 1
ATOM 2758 C CA . SER A 1 365 ? 27.032 -8.259 -16.278 1.00 93.69 365 SER A CA 1
ATOM 2759 C C . SER A 1 365 ? 26.246 -7.727 -15.080 1.00 93.69 365 SER A C 1
ATOM 2761 O O . SER A 1 365 ? 25.152 -8.208 -14.791 1.00 93.69 365 SER A O 1
ATOM 2763 N N . VAL A 1 366 ? 26.819 -6.761 -14.359 1.00 95.25 366 VAL A N 1
ATOM 2764 C CA . VAL A 1 366 ? 26.247 -6.175 -13.139 1.00 95.25 366 VAL A CA 1
ATOM 2765 C C . VAL A 1 366 ? 26.200 -4.662 -13.297 1.00 95.25 366 VAL A C 1
ATOM 2767 O O . VAL A 1 366 ? 27.158 -4.065 -13.786 1.00 95.25 366 VAL A O 1
ATOM 2770 N N . ALA A 1 367 ? 25.108 -4.058 -12.844 1.00 95.50 367 ALA A N 1
ATOM 2771 C CA . ALA A 1 367 ? 24.932 -2.617 -12.764 1.00 95.50 367 ALA A CA 1
ATOM 2772 C C . ALA A 1 367 ? 24.336 -2.249 -11.403 1.00 95.50 367 ALA A C 1
ATOM 2774 O O . ALA A 1 367 ? 23.544 -3.005 -10.845 1.00 95.50 367 ALA A O 1
ATOM 2775 N N . THR A 1 368 ? 24.688 -1.078 -10.888 1.00 96.31 368 THR A N 1
ATOM 2776 C CA . THR A 1 368 ? 24.060 -0.503 -9.696 1.00 96.31 368 THR A CA 1
ATOM 2777 C C . THR A 1 368 ? 23.498 0.852 -10.076 1.00 96.31 368 THR A C 1
ATOM 2779 O O . THR A 1 368 ? 24.188 1.654 -10.705 1.00 96.31 368 THR A O 1
ATOM 2782 N N . VAL A 1 369 ? 22.241 1.093 -9.721 1.00 95.62 369 VAL A N 1
ATOM 2783 C CA . VAL A 1 369 ? 21.548 2.350 -9.998 1.00 95.62 369 VAL A CA 1
ATOM 2784 C C . VAL A 1 369 ? 20.910 2.882 -8.731 1.00 95.62 369 VAL A C 1
ATOM 2786 O O . VAL A 1 369 ? 20.567 2.127 -7.825 1.00 95.62 369 VAL A O 1
ATOM 2789 N N . ARG A 1 370 ? 20.706 4.193 -8.689 1.00 94.75 370 ARG A N 1
ATOM 2790 C CA . ARG A 1 370 ? 19.892 4.838 -7.667 1.00 94.75 370 ARG A CA 1
ATOM 2791 C C . ARG A 1 370 ? 18.551 5.214 -8.279 1.00 94.75 370 ARG A C 1
ATOM 2793 O O . ARG A 1 370 ? 18.522 5.814 -9.351 1.00 94.75 370 ARG A O 1
ATOM 2800 N N . ILE A 1 371 ? 17.464 4.864 -7.603 1.00 94.56 371 ILE A N 1
ATOM 2801 C CA . ILE A 1 371 ? 16.140 5.416 -7.892 1.00 94.56 371 ILE A CA 1
ATOM 2802 C C . ILE A 1 371 ? 15.902 6.633 -6.995 1.00 94.56 371 ILE A C 1
ATOM 2804 O O . ILE A 1 371 ? 16.321 6.653 -5.834 1.00 94.56 371 ILE A O 1
ATOM 2808 N N . GLU A 1 372 ? 15.273 7.661 -7.553 1.00 94.12 372 GLU A N 1
ATOM 2809 C CA . GLU A 1 372 ? 14.966 8.909 -6.855 1.00 94.12 372 GLU A CA 1
ATOM 2810 C C . GLU A 1 372 ? 13.698 8.748 -6.020 1.00 94.12 372 GLU A C 1
ATOM 2812 O O . GLU A 1 372 ? 12.799 8.009 -6.398 1.00 94.12 372 GLU A O 1
ATOM 2817 N N . GLY A 1 373 ? 13.593 9.452 -4.902 1.00 90.12 373 GLY A N 1
ATOM 2818 C CA . GLY A 1 373 ? 12.435 9.391 -4.016 1.00 90.12 373 GLY A CA 1
ATOM 2819 C C . GLY A 1 373 ? 12.688 10.228 -2.772 1.00 90.12 373 GLY A C 1
ATOM 2820 O O . GLY A 1 373 ? 13.607 11.049 -2.755 1.00 90.12 373 GLY A O 1
ATOM 2821 N N . CYS A 1 374 ? 11.908 10.012 -1.717 1.00 84.75 374 CYS A N 1
ATOM 2822 C CA . CYS A 1 374 ? 12.188 10.653 -0.440 1.00 84.75 374 CYS A CA 1
ATOM 2823 C C . CYS A 1 374 ? 13.397 9.986 0.243 1.00 84.75 374 CYS A C 1
ATOM 2825 O O . CYS A 1 374 ? 13.471 8.758 0.349 1.00 84.75 374 CYS A O 1
ATOM 2827 N N . ASP A 1 375 ? 14.354 10.792 0.709 1.00 77.88 375 ASP A N 1
ATOM 2828 C CA . ASP A 1 375 ? 15.545 10.294 1.415 1.00 77.88 375 ASP A CA 1
ATOM 2829 C C . ASP A 1 375 ? 15.266 9.963 2.890 1.00 77.88 375 ASP A C 1
ATOM 2831 O O . ASP A 1 375 ? 15.963 9.144 3.490 1.00 77.88 375 ASP A O 1
ATOM 2835 N N . ALA A 1 376 ? 14.233 10.580 3.472 1.00 68.81 376 ALA A N 1
ATOM 2836 C CA . ALA A 1 376 ? 13.834 10.404 4.864 1.00 68.81 376 ALA A CA 1
ATOM 2837 C C . ALA A 1 376 ? 12.382 9.894 4.936 1.00 68.81 376 ALA A C 1
ATOM 2839 O O . ALA A 1 376 ? 11.457 10.695 4.788 1.00 68.81 376 ALA A O 1
ATOM 2840 N N . PRO A 1 377 ? 12.157 8.579 5.127 1.00 63.66 377 PRO A N 1
ATOM 2841 C CA . PRO A 1 377 ? 10.820 8.051 5.359 1.00 63.66 377 PRO A CA 1
ATOM 2842 C C . PRO A 1 377 ? 10.240 8.578 6.688 1.00 63.66 377 PRO A C 1
ATOM 2844 O O . PRO A 1 377 ? 10.995 8.968 7.581 1.00 63.66 377 PRO A O 1
ATOM 2847 N N . PRO A 1 378 ? 8.910 8.540 6.860 1.00 62.09 378 PRO A N 1
ATOM 2848 C CA . PRO A 1 378 ? 7.934 8.041 5.894 1.00 62.09 378 PRO A CA 1
ATOM 2849 C C . PRO A 1 378 ? 7.691 9.018 4.732 1.00 62.09 378 PRO A C 1
ATOM 2851 O O . PRO A 1 378 ? 7.493 10.209 4.956 1.00 62.09 378 PRO A O 1
ATOM 2854 N N . CYS A 1 379 ? 7.649 8.518 3.491 1.00 70.38 379 CYS A N 1
ATOM 2855 C CA . CYS A 1 379 ? 7.303 9.360 2.347 1.00 70.38 379 CYS A CA 1
ATOM 2856 C C . CYS A 1 379 ? 5.786 9.586 2.326 1.00 70.38 379 CYS A C 1
ATOM 2858 O O . CYS A 1 379 ? 5.002 8.637 2.337 1.00 70.38 379 CYS A O 1
ATOM 2860 N N . ASN A 1 380 ? 5.366 10.845 2.312 1.00 61.81 380 ASN A N 1
ATOM 2861 C CA . ASN A 1 380 ? 3.962 11.260 2.330 1.00 61.81 380 ASN A CA 1
ATOM 2862 C C . ASN A 1 380 ? 3.412 11.575 0.924 1.00 61.81 380 ASN A C 1
ATOM 2864 O O . ASN A 1 380 ? 2.394 12.252 0.798 1.00 61.81 380 ASN A O 1
ATOM 2868 N N . SER A 1 381 ? 4.084 11.117 -0.136 1.00 69.56 381 SER A N 1
ATOM 2869 C CA . SER A 1 381 ? 3.758 11.467 -1.518 1.00 69.56 381 SER A CA 1
ATOM 2870 C C . SER A 1 381 ? 2.929 10.394 -2.225 1.00 69.56 381 SER A C 1
ATOM 2872 O O . SER A 1 381 ? 3.155 9.197 -2.068 1.00 69.56 381 SER A O 1
ATOM 2874 N N . ALA A 1 382 ? 2.018 10.844 -3.092 1.00 81.81 382 ALA A N 1
ATOM 2875 C CA . ALA A 1 382 ? 1.460 10.028 -4.178 1.00 81.81 382 ALA A CA 1
ATOM 2876 C C . ALA A 1 382 ? 2.532 9.592 -5.188 1.00 81.81 382 ALA A C 1
ATOM 2878 O O . ALA A 1 382 ? 2.283 8.728 -6.021 1.00 81.81 382 ALA A O 1
ATOM 2879 N N . ASP A 1 383 ? 3.698 10.230 -5.178 1.00 87.44 383 ASP A N 1
ATOM 2880 C CA . ASP A 1 383 ? 4.775 9.901 -6.095 1.00 87.44 383 ASP A CA 1
ATOM 2881 C C . ASP A 1 383 ? 5.570 8.707 -5.538 1.00 87.44 383 ASP A C 1
ATOM 2883 O O . ASP A 1 383 ? 6.035 8.772 -4.393 1.00 87.44 383 ASP A O 1
ATOM 2887 N N . PRO A 1 384 ? 5.729 7.618 -6.312 1.00 92.94 384 PRO A N 1
ATOM 2888 C CA . PRO A 1 384 ? 6.589 6.509 -5.922 1.00 92.94 384 PRO A CA 1
ATOM 2889 C C . PRO A 1 384 ? 8.063 6.922 -6.004 1.00 92.94 384 PRO A C 1
ATOM 2891 O O . PRO A 1 384 ? 8.433 7.821 -6.766 1.00 92.94 384 PRO A O 1
ATOM 2894 N N . GLY A 1 385 ? 8.931 6.197 -5.295 1.00 93.88 385 GLY A N 1
ATOM 2895 C CA . GLY A 1 385 ? 10.351 6.220 -5.621 1.00 93.88 385 GLY A CA 1
ATOM 2896 C C . GLY A 1 385 ? 10.510 5.656 -7.031 1.00 93.88 385 GLY A C 1
ATOM 2897 O O . GLY A 1 385 ? 9.854 4.671 -7.360 1.00 93.88 385 GLY A O 1
ATOM 2898 N N . PHE A 1 386 ? 11.299 6.285 -7.895 1.00 96.75 386 PHE A N 1
ATOM 2899 C CA . PHE A 1 386 ? 11.275 6.019 -9.328 1.00 96.75 386 PHE A CA 1
ATOM 2900 C C . PHE A 1 386 ? 12.654 6.124 -9.977 1.00 96.75 386 PHE A C 1
ATOM 2902 O O . PHE A 1 386 ? 13.426 7.050 -9.725 1.00 96.75 386 PHE A O 1
ATOM 2909 N N . GLY A 1 387 ? 12.937 5.195 -10.886 1.00 97.25 387 GLY A N 1
ATOM 2910 C CA . GLY A 1 387 ? 14.045 5.292 -11.828 1.00 97.25 38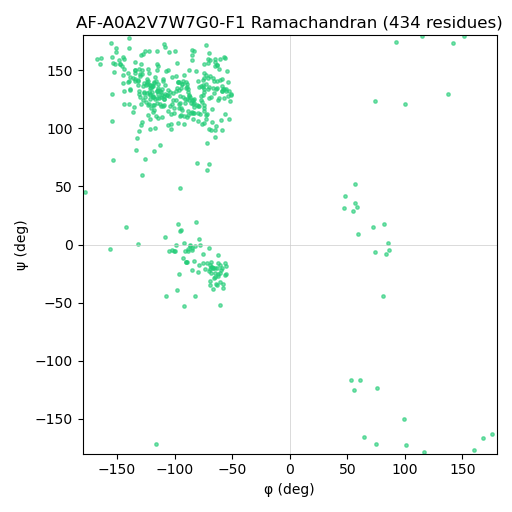7 GLY A CA 1
ATOM 2911 C C . GLY A 1 387 ? 13.677 4.686 -13.176 1.00 97.25 387 GLY A C 1
ATOM 2912 O O . GLY A 1 387 ? 12.938 3.703 -13.249 1.00 97.25 387 GLY A O 1
ATOM 2913 N N . THR A 1 388 ? 14.205 5.274 -14.248 1.00 97.31 388 THR A N 1
ATOM 2914 C CA . THR A 1 388 ? 14.025 4.799 -15.623 1.00 97.31 388 THR A CA 1
ATOM 2915 C C . THR A 1 388 ? 15.379 4.625 -16.290 1.00 97.31 388 THR A C 1
ATOM 2917 O O . THR A 1 388 ? 16.223 5.519 -16.240 1.00 97.31 388 THR A O 1
ATOM 2920 N N . PHE A 1 389 ? 15.589 3.477 -16.923 1.00 97.38 389 PHE A N 1
ATOM 2921 C CA . PHE A 1 389 ? 16.891 3.077 -17.439 1.00 97.38 389 PHE A CA 1
ATOM 2922 C C . PHE A 1 389 ? 16.750 2.384 -18.791 1.00 97.38 389 PHE A C 1
ATOM 2924 O O . PHE A 1 389 ? 15.852 1.570 -18.997 1.00 97.38 389 PHE A O 1
ATOM 2931 N N . ASP A 1 390 ? 17.661 2.674 -19.713 1.00 96.25 390 ASP A N 1
ATOM 2932 C CA . ASP A 1 390 ? 17.817 1.886 -20.932 1.00 96.25 390 ASP A CA 1
ATOM 2933 C C . ASP A 1 390 ? 18.593 0.599 -20.606 1.00 96.25 390 ASP A C 1
ATOM 2935 O O . ASP A 1 390 ? 19.730 0.648 -20.132 1.00 96.25 390 ASP A O 1
ATOM 2939 N N . VAL A 1 391 ? 17.978 -0.565 -20.836 1.00 96.44 391 VAL A N 1
ATOM 2940 C CA . VAL A 1 391 ? 18.563 -1.861 -20.437 1.00 96.44 391 VAL A CA 1
ATOM 2941 C C . VAL A 1 391 ? 19.869 -2.132 -21.189 1.00 96.44 391 VAL A C 1
ATOM 2943 O O . VAL A 1 391 ? 20.808 -2.688 -20.617 1.00 96.44 391 VAL A O 1
ATOM 2946 N N . ARG A 1 392 ? 19.981 -1.693 -22.451 1.00 94.19 392 ARG A N 1
ATOM 2947 C CA . ARG A 1 392 ? 21.201 -1.882 -23.245 1.00 94.19 392 ARG A CA 1
ATOM 2948 C C . ARG A 1 392 ? 22.369 -1.072 -22.684 1.00 94.19 392 ARG A C 1
ATOM 2950 O O . ARG A 1 392 ? 23.492 -1.572 -22.651 1.00 94.19 392 ARG A O 1
ATOM 2957 N N . SER A 1 393 ? 22.097 0.138 -22.212 1.00 94.69 393 SER A N 1
ATOM 2958 C CA . SER A 1 393 ? 23.068 1.030 -21.581 1.00 94.69 393 SER A CA 1
ATOM 2959 C C . SER A 1 393 ? 23.532 0.520 -20.214 1.00 94.69 393 SER A C 1
ATOM 2961 O O . SER A 1 393 ? 24.690 0.720 -19.857 1.00 94.69 393 SER A O 1
ATOM 2963 N N . LEU A 1 394 ? 22.670 -0.185 -19.469 1.00 95.06 394 LEU A N 1
ATOM 2964 C CA . LEU A 1 394 ? 23.054 -0.855 -18.219 1.00 95.06 394 LEU A CA 1
ATOM 2965 C C . LEU A 1 394 ? 23.984 -2.053 -18.453 1.00 95.06 394 LEU A C 1
ATOM 2967 O O . LEU A 1 394 ? 24.885 -2.295 -17.652 1.00 95.06 394 LEU A O 1
ATOM 2971 N N . PHE A 1 395 ? 23.795 -2.787 -19.554 1.00 95.12 395 PHE A N 1
ATOM 2972 C CA . PHE A 1 395 ? 24.531 -4.023 -19.839 1.00 95.12 395 PHE A CA 1
ATOM 2973 C C . PHE A 1 395 ? 25.182 -4.027 -21.236 1.00 95.12 395 PHE A C 1
ATOM 2975 O O . PHE A 1 395 ? 24.921 -4.919 -22.050 1.00 95.12 395 PHE A O 1
ATOM 2982 N N . PRO A 1 396 ? 26.090 -3.077 -21.539 1.00 92.44 396 PRO A N 1
ATOM 2983 C CA . PRO A 1 396 ? 26.610 -2.870 -22.895 1.00 92.44 396 PRO A CA 1
ATOM 2984 C C . PRO A 1 396 ? 27.488 -4.023 -23.403 1.00 92.44 396 PRO A C 1
ATOM 2986 O O . PRO A 1 396 ? 27.702 -4.152 -24.607 1.00 92.44 396 PRO A O 1
ATOM 2989 N N . ARG A 1 397 ? 28.003 -4.859 -22.491 1.00 90.88 397 ARG A N 1
ATOM 2990 C CA . ARG A 1 397 ? 28.883 -5.998 -22.798 1.00 90.88 397 ARG A CA 1
ATOM 2991 C C . ARG A 1 397 ? 28.132 -7.262 -23.213 1.00 90.88 397 ARG A C 1
ATOM 2993 O O . ARG A 1 397 ? 28.766 -8.187 -23.710 1.00 90.88 397 ARG A O 1
ATOM 3000 N N . LEU A 1 398 ? 26.818 -7.327 -22.993 1.00 92.31 398 LEU A N 1
ATOM 3001 C CA . LEU A 1 398 ? 26.040 -8.505 -23.368 1.00 92.31 398 LEU A CA 1
ATOM 3002 C C . LEU A 1 398 ? 25.835 -8.556 -24.895 1.00 92.31 398 LEU A C 1
ATOM 3004 O O . LEU A 1 398 ? 25.748 -7.498 -25.535 1.00 92.31 398 LEU A O 1
ATOM 3008 N N . PRO A 1 399 ? 25.761 -9.752 -25.509 1.00 90.75 399 PRO A N 1
ATOM 3009 C CA . PRO A 1 399 ? 25.541 -9.883 -26.949 1.00 90.75 399 PRO A CA 1
ATOM 3010 C C . PRO A 1 399 ? 24.230 -9.227 -27.406 1.00 90.75 399 PRO A C 1
ATOM 3012 O O . PRO A 1 399 ? 23.219 -9.300 -26.706 1.00 90.75 399 PRO A O 1
ATOM 3015 N N . ASP A 1 400 ? 24.240 -8.594 -28.582 1.00 90.25 400 ASP A N 1
ATOM 3016 C CA . ASP A 1 400 ? 23.005 -8.151 -29.247 1.00 90.25 400 ASP A CA 1
ATOM 3017 C C . ASP A 1 400 ? 22.203 -9.365 -29.750 1.00 90.25 400 ASP A C 1
ATOM 3019 O O . ASP A 1 400 ? 22.755 -10.451 -29.942 1.00 90.25 400 ASP A O 1
ATOM 3023 N N . LYS A 1 401 ? 20.902 -9.175 -29.979 1.00 88.38 401 LYS A N 1
ATOM 3024 C CA . LYS A 1 401 ? 19.932 -10.221 -30.350 1.00 88.38 401 LYS A CA 1
ATOM 3025 C C . LYS A 1 401 ? 19.861 -11.375 -29.343 1.00 88.38 401 LYS A C 1
ATOM 3027 O O . LYS A 1 401 ? 19.665 -12.529 -29.722 1.00 88.38 401 LYS A O 1
ATOM 3032 N N . SER A 1 402 ? 20.011 -11.065 -28.059 1.00 90.25 402 SER A N 1
ATOM 3033 C CA . SER A 1 402 ? 19.911 -12.032 -26.962 1.00 90.25 402 SER A CA 1
ATOM 3034 C C . SER A 1 402 ? 18.632 -11.835 -26.143 1.00 90.25 402 SER A C 1
ATOM 3036 O O . SER A 1 402 ? 17.899 -10.857 -26.310 1.00 90.25 402 SER A O 1
ATOM 3038 N N . ARG A 1 403 ? 18.340 -12.793 -25.260 1.00 93.31 403 ARG A N 1
ATOM 3039 C CA . ARG A 1 403 ? 17.336 -12.662 -24.199 1.00 93.31 403 ARG A CA 1
ATOM 3040 C C . ARG A 1 403 ? 18.030 -12.860 -22.863 1.00 93.31 403 ARG A C 1
ATOM 3042 O O . ARG A 1 403 ? 18.821 -13.792 -22.735 1.00 93.31 403 ARG A O 1
ATOM 3049 N N . ILE A 1 404 ? 17.732 -11.992 -21.905 1.00 94.81 404 ILE A N 1
ATOM 3050 C CA . ILE A 1 404 ? 18.322 -12.022 -20.568 1.00 94.81 404 ILE A CA 1
ATOM 3051 C C . ILE A 1 404 ? 17.260 -12.307 -19.514 1.00 94.81 404 ILE A C 1
ATOM 3053 O O . ILE A 1 404 ? 16.103 -11.893 -19.641 1.00 94.81 404 ILE A O 1
ATOM 3057 N N . THR A 1 405 ? 17.701 -12.944 -18.437 1.00 93.81 405 THR A N 1
ATOM 3058 C CA . THR A 1 405 ? 17.036 -12.861 -17.137 1.00 93.81 405 THR A CA 1
ATOM 3059 C C . THR A 1 405 ? 17.657 -11.698 -16.378 1.00 93.81 405 THR A C 1
ATOM 3061 O O . THR A 1 405 ? 18.874 -11.663 -16.170 1.00 93.81 405 THR A O 1
ATOM 3064 N N . LEU A 1 406 ? 16.832 -10.731 -15.986 1.00 95.31 406 LEU A N 1
ATOM 3065 C CA . LEU A 1 406 ? 17.247 -9.590 -15.183 1.00 95.31 406 LEU A CA 1
ATOM 3066 C C . LEU A 1 406 ? 16.964 -9.883 -13.710 1.00 95.31 406 LEU A C 1
ATOM 3068 O O . LEU A 1 406 ? 15.810 -9.915 -13.292 1.00 95.31 406 LEU A O 1
ATOM 3072 N N . TYR A 1 407 ? 18.018 -10.060 -12.923 1.00 96.81 407 TYR A N 1
ATOM 3073 C CA . TYR A 1 407 ? 17.946 -10.176 -11.471 1.00 96.81 407 TYR A CA 1
ATOM 3074 C C . TYR A 1 407 ? 18.047 -8.787 -10.858 1.00 96.81 407 TYR A C 1
ATOM 3076 O O . TYR A 1 407 ? 19.012 -8.066 -11.118 1.00 96.81 407 TYR A O 1
ATOM 3084 N N . ILE A 1 408 ? 17.074 -8.431 -10.030 1.00 96.44 408 ILE A N 1
ATOM 3085 C CA . ILE A 1 408 ? 16.986 -7.148 -9.340 1.00 96.44 408 ILE A CA 1
ATOM 3086 C C . ILE A 1 408 ? 17.097 -7.417 -7.841 1.00 96.44 408 ILE A C 1
ATOM 3088 O O . ILE A 1 408 ? 16.359 -8.230 -7.292 1.00 96.44 408 ILE A O 1
ATOM 3092 N N . GLU A 1 409 ? 18.033 -6.743 -7.184 1.00 95.12 409 GLU A N 1
ATOM 3093 C CA . GLU A 1 409 ? 18.267 -6.790 -5.744 1.00 95.12 409 GLU A CA 1
ATOM 3094 C C . GLU A 1 409 ? 18.017 -5.393 -5.171 1.00 95.12 409 GLU A C 1
ATOM 3096 O O . GLU A 1 409 ? 18.843 -4.486 -5.301 1.00 95.12 409 GLU A O 1
ATOM 3101 N N . ALA A 1 410 ? 16.834 -5.225 -4.582 1.00 91.12 410 ALA A N 1
ATOM 3102 C CA . ALA A 1 410 ? 16.394 -3.999 -3.930 1.00 91.12 410 ALA A CA 1
ATOM 3103 C C . ALA A 1 410 ? 16.450 -4.142 -2.395 1.00 91.12 410 ALA A C 1
ATOM 3105 O O . ALA A 1 410 ? 16.540 -5.267 -1.895 1.00 91.12 410 ALA A O 1
ATOM 3106 N N . PRO A 1 411 ? 16.369 -3.043 -1.620 1.00 88.12 411 PRO A N 1
ATOM 3107 C CA . PRO A 1 411 ? 16.285 -3.116 -0.165 1.00 88.12 411 PRO A CA 1
ATOM 3108 C C . PRO A 1 411 ? 15.178 -4.061 0.319 1.00 88.12 411 PRO A C 1
ATOM 3110 O O . PRO A 1 411 ? 14.017 -3.972 -0.079 1.00 88.12 411 PRO A O 1
ATOM 3113 N N . SER A 1 412 ? 15.547 -4.970 1.213 1.00 85.44 412 SER A N 1
ATOM 3114 C CA . SER A 1 412 ? 14.728 -6.074 1.728 1.00 85.44 412 SER A CA 1
ATOM 3115 C C . SER A 1 412 ? 13.534 -5.641 2.573 1.00 85.44 412 SER A C 1
ATOM 3117 O O . SER A 1 412 ? 12.589 -6.415 2.720 1.00 85.44 412 SER A O 1
ATOM 3119 N N . LEU A 1 413 ? 13.543 -4.419 3.109 1.00 86.06 413 LEU A N 1
ATOM 3120 C CA . LEU A 1 413 ? 12.486 -3.886 3.974 1.00 86.06 413 LEU A CA 1
ATOM 3121 C C . LEU A 1 413 ? 11.532 -2.924 3.270 1.00 86.06 413 LEU A C 1
ATOM 3123 O O . LEU A 1 413 ? 10.521 -2.551 3.858 1.00 86.06 413 LEU A O 1
ATOM 3127 N N . ARG A 1 414 ? 11.795 -2.590 2.004 1.00 88.19 414 ARG A N 1
ATOM 3128 C CA . ARG A 1 414 ? 10.966 -1.666 1.229 1.00 88.19 414 ARG A CA 1
ATOM 3129 C C . ARG A 1 414 ? 10.276 -2.376 0.060 1.00 88.19 414 ARG A C 1
ATOM 3131 O O . ARG A 1 414 ? 10.918 -3.188 -0.612 1.00 88.19 414 ARG A O 1
ATOM 3138 N N . PRO A 1 415 ? 8.992 -2.079 -0.202 1.00 92.25 415 PRO A N 1
ATOM 3139 C CA . PRO A 1 415 ? 8.247 -2.684 -1.297 1.00 92.25 415 PRO A CA 1
ATOM 3140 C C . PRO A 1 415 ? 8.686 -2.100 -2.643 1.00 92.25 415 PRO A C 1
ATOM 3142 O O . PRO A 1 415 ? 8.486 -0.915 -2.913 1.00 92.25 415 PRO A O 1
ATOM 3145 N N . HIS A 1 416 ? 9.240 -2.946 -3.506 1.00 95.62 416 HIS A N 1
ATOM 3146 C CA . HIS A 1 416 ? 9.680 -2.568 -4.844 1.00 95.62 416 HIS A CA 1
ATOM 3147 C C . HIS A 1 416 ? 8.875 -3.260 -5.937 1.00 95.62 416 HIS A C 1
ATOM 3149 O O . HIS A 1 416 ? 8.371 -4.368 -5.768 1.00 95.62 416 HIS A O 1
ATOM 3155 N N . TRP A 1 417 ? 8.806 -2.629 -7.100 1.00 97.56 417 TRP A N 1
ATOM 3156 C CA . TRP A 1 417 ? 8.310 -3.251 -8.317 1.00 97.56 417 TRP A CA 1
ATOM 3157 C C . TRP A 1 417 ? 9.093 -2.767 -9.527 1.00 97.56 417 TRP A C 1
ATOM 3159 O O . TRP A 1 417 ? 9.728 -1.717 -9.484 1.00 97.56 417 TRP A O 1
ATOM 3169 N N . ALA A 1 418 ? 9.059 -3.519 -10.621 1.00 97.56 418 ALA A N 1
ATOM 3170 C CA . ALA A 1 418 ? 9.659 -3.081 -11.867 1.00 97.56 418 ALA A CA 1
ATOM 3171 C C . ALA A 1 418 ? 8.906 -3.631 -13.077 1.00 97.56 418 ALA A C 1
ATOM 3173 O O . ALA A 1 418 ? 8.208 -4.640 -12.996 1.00 97.56 418 ALA A O 1
ATOM 3174 N N . LEU A 1 419 ? 9.084 -2.969 -14.213 1.00 97.62 419 LEU A N 1
ATOM 3175 C CA . LEU A 1 419 ? 8.639 -3.455 -15.513 1.00 97.62 419 LEU A CA 1
ATOM 3176 C C . LEU A 1 419 ? 9.649 -3.065 -16.585 1.00 97.62 419 LEU A C 1
ATOM 3178 O O . LEU A 1 419 ? 10.310 -2.029 -16.488 1.00 97.62 419 LEU A O 1
ATOM 3182 N N . VAL A 1 420 ? 9.733 -3.873 -17.633 1.00 98.12 420 VAL A N 1
ATOM 3183 C CA . VAL A 1 420 ? 10.444 -3.546 -18.863 1.00 98.12 420 VAL A CA 1
ATOM 3184 C C . VAL A 1 420 ? 9.419 -3.307 -19.959 1.00 98.12 420 VAL A C 1
ATOM 3186 O O . VAL A 1 420 ? 8.586 -4.160 -20.247 1.00 98.12 420 VAL A O 1
ATOM 3189 N N . SER A 1 421 ? 9.500 -2.143 -20.587 1.00 96.19 421 SER A N 1
ATOM 3190 C CA . SER A 1 421 ? 8.794 -1.852 -21.833 1.00 96.19 421 SER A CA 1
ATOM 3191 C C . SER A 1 421 ? 9.731 -2.092 -23.013 1.00 96.19 421 SER A C 1
ATOM 3193 O O . SER A 1 421 ? 10.886 -1.665 -22.990 1.00 96.19 421 SER A O 1
ATOM 3195 N N . VAL A 1 422 ? 9.242 -2.803 -24.024 1.00 96.25 422 VAL A N 1
ATOM 3196 C CA . VAL A 1 422 ? 9.953 -3.123 -25.263 1.00 96.25 422 VAL A CA 1
ATOM 3197 C C . VAL A 1 422 ? 9.206 -2.450 -26.402 1.00 96.25 422 VAL A C 1
ATOM 3199 O O . VAL A 1 422 ? 8.088 -2.845 -26.719 1.00 96.25 422 VAL A O 1
ATOM 3202 N N . THR A 1 423 ? 9.803 -1.433 -27.014 1.00 93.50 423 THR A N 1
ATOM 3203 C CA . THR A 1 423 ? 9.194 -0.677 -28.113 1.00 93.50 423 THR A CA 1
ATOM 3204 C C . THR A 1 423 ? 9.903 -0.986 -29.420 1.00 93.50 423 THR A C 1
ATOM 3206 O O . THR A 1 423 ? 11.115 -0.808 -29.530 1.00 93.50 423 THR A O 1
ATOM 3209 N N . ASN A 1 424 ? 9.161 -1.413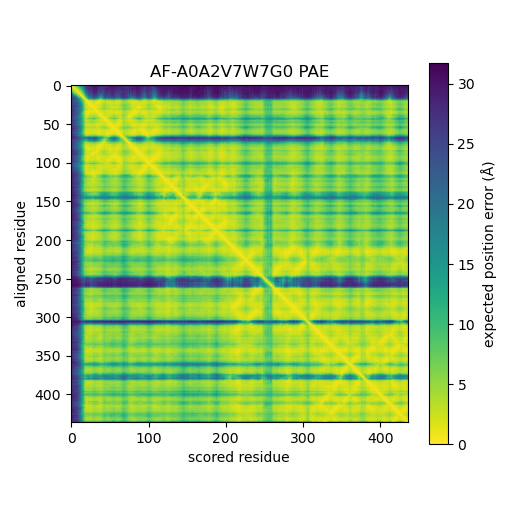 -30.437 1.00 91.75 424 ASN A N 1
ATOM 3210 C CA . ASN A 1 424 ? 9.698 -1.606 -31.780 1.00 91.75 424 ASN A CA 1
ATOM 3211 C C . ASN A 1 424 ? 10.069 -0.252 -32.410 1.00 91.75 424 ASN A C 1
ATOM 3213 O O . ASN A 1 424 ? 9.242 0.656 -32.480 1.00 91.75 424 ASN A O 1
ATOM 3217 N N . ASN A 1 425 ? 11.308 -0.113 -32.893 1.00 89.69 425 ASN A N 1
ATOM 3218 C CA . ASN A 1 425 ? 11.797 1.152 -33.448 1.00 89.69 425 ASN A CA 1
ATOM 3219 C C . ASN A 1 425 ? 11.075 1.588 -34.728 1.00 89.69 425 ASN A C 1
ATOM 3221 O O . ASN A 1 425 ? 11.041 2.783 -35.014 1.00 89.69 425 ASN A O 1
ATOM 3225 N N . THR A 1 426 ? 10.501 0.645 -35.474 1.00 87.38 426 THR A N 1
ATOM 3226 C CA . THR A 1 426 ? 9.794 0.896 -36.732 1.00 87.38 426 THR A CA 1
ATOM 3227 C C . THR A 1 426 ? 8.306 1.126 -36.502 1.00 87.38 426 THR A C 1
ATOM 3229 O O . THR A 1 426 ? 7.784 2.148 -36.935 1.00 87.38 426 THR A O 1
ATOM 3232 N N . THR A 1 427 ? 7.628 0.214 -35.800 1.00 87.12 427 THR A N 1
ATOM 3233 C CA . THR A 1 427 ? 6.162 0.272 -35.651 1.00 87.12 427 THR A CA 1
ATOM 3234 C C . THR A 1 427 ? 5.698 1.069 -34.434 1.00 87.12 427 THR A C 1
ATOM 3236 O O . THR A 1 427 ? 4.530 1.406 -34.349 1.00 87.12 427 THR A O 1
ATOM 3239 N N . GLN A 1 428 ? 6.586 1.363 -33.478 1.00 87.75 428 GLN A N 1
ATOM 3240 C CA . GLN A 1 428 ? 6.237 1.878 -32.142 1.00 87.75 428 GLN A CA 1
ATOM 3241 C C . GLN A 1 428 ? 5.317 0.964 -31.323 1.00 87.75 428 GLN A C 1
ATOM 3243 O O . GLN A 1 428 ? 4.911 1.333 -30.223 1.00 87.75 428 GLN A O 1
ATOM 3248 N N . HIS A 1 429 ? 5.066 -0.263 -31.788 1.00 89.19 429 HIS A N 1
ATOM 3249 C CA . HIS A 1 429 ? 4.372 -1.262 -30.994 1.00 89.19 429 HIS A CA 1
ATOM 3250 C C . HIS A 1 429 ? 5.144 -1.520 -29.697 1.00 89.19 429 HIS A C 1
ATOM 3252 O O . HIS A 1 429 ? 6.366 -1.719 -29.724 1.00 89.19 429 HIS A O 1
ATOM 3258 N N . VAL A 1 430 ? 4.428 -1.515 -28.574 1.00 91.19 430 VAL A N 1
ATOM 3259 C CA . VAL A 1 430 ? 4.990 -1.736 -27.244 1.00 91.19 430 VAL A CA 1
ATOM 3260 C C . VAL A 1 430 ? 4.539 -3.078 -26.686 1.00 91.19 430 VAL A C 1
ATOM 3262 O O . VAL A 1 430 ? 3.392 -3.481 -26.830 1.00 91.19 430 VAL A O 1
ATOM 3265 N N . THR A 1 431 ? 5.453 -3.759 -26.012 1.00 94.06 431 THR A N 1
ATOM 3266 C CA . THR A 1 431 ? 5.170 -4.925 -25.179 1.00 94.06 431 THR A CA 1
ATOM 3267 C C . THR A 1 431 ? 5.701 -4.658 -23.779 1.00 94.06 431 THR A C 1
ATOM 3269 O O . THR A 1 431 ? 6.759 -4.048 -23.621 1.00 94.06 431 THR A O 1
ATOM 3272 N N . VAL A 1 432 ? 4.977 -5.106 -22.757 1.00 95.81 432 VAL A N 1
ATOM 3273 C CA . VAL A 1 432 ? 5.376 -4.956 -21.355 1.00 95.81 432 VAL A CA 1
ATOM 3274 C C . VAL A 1 432 ? 5.731 -6.321 -20.786 1.00 95.81 432 VAL A C 1
ATOM 3276 O O . VAL A 1 432 ? 5.012 -7.295 -20.986 1.00 95.81 432 VAL A O 1
ATOM 3279 N N . ILE A 1 433 ? 6.853 -6.381 -20.079 1.00 97.00 433 ILE A N 1
ATOM 3280 C CA . ILE A 1 433 ? 7.333 -7.555 -19.359 1.00 97.00 433 ILE A CA 1
ATOM 3281 C C . ILE A 1 433 ? 7.474 -7.150 -17.894 1.00 97.00 433 ILE A C 1
ATOM 3283 O O . ILE A 1 433 ? 8.152 -6.173 -17.576 1.00 97.00 433 ILE A O 1
ATOM 3287 N N . SER A 1 434 ? 6.843 -7.888 -16.993 1.00 95.00 434 SER A N 1
ATOM 3288 C CA . SER A 1 434 ? 6.929 -7.663 -15.551 1.00 95.00 434 SER A CA 1
ATOM 3289 C C . SER A 1 434 ? 7.325 -8.957 -14.836 1.00 95.00 434 SER A C 1
ATOM 3291 O O . SER A 1 434 ? 7.213 -10.031 -15.434 1.00 95.00 434 SER A O 1
ATOM 3293 N N . PRO A 1 435 ? 7.773 -8.896 -13.571 1.00 93.12 435 PRO A N 1
ATOM 3294 C CA . PRO A 1 435 ? 7.927 -10.100 -12.762 1.00 93.12 435 PRO A CA 1
ATOM 3295 C C . PRO A 1 435 ? 6.617 -10.908 -12.711 1.00 93.12 435 PRO A C 1
ATOM 3297 O O . PRO A 1 435 ? 5.526 -10.329 -12.790 1.00 93.12 435 PRO A O 1
ATOM 3300 N N . GLN A 1 436 ? 6.732 -12.233 -12.595 1.00 75.56 436 GLN A N 1
ATOM 3301 C CA . GLN A 1 436 ? 5.591 -13.133 -12.376 1.00 75.56 436 GLN A CA 1
ATOM 3302 C C . GLN A 1 436 ? 5.251 -13.234 -10.895 1.00 75.56 436 GLN A C 1
ATOM 3304 O O . GLN A 1 436 ? 6.204 -13.244 -10.074 1.00 75.56 436 GLN A O 1
#

pLDDT: mean 86.97, std 15.1, range [29.91, 98.12]

Nearest PDB structures (foldseek):
  1nc7-assembly1_C  TM=6.341E-01  e=2.103E-03  Thermotoga maritima
  5nok-assembly1_A  TM=3.488E-01  e=1.103E-01  Bacteroides cellulosilyticus DSM 14838
  5nok-assembly2_B  TM=3.552E-01  e=1.282E-01  Bacteroides cellulosilyticus DSM 14838
  8hhe-assembly2_B  TM=2.200E-01  e=1.103E-01  Bacillus thuringiensis YBT-1518
  8hhe-assembly1_A  TM=2.445E-01  e=3.862E-01  Bacillus thuringiensis YBT-1518

Radius of gyration: 25.82 Å; Cα contacts (8 Å, |Δi|>4): 1057; chains: 1; bounding box: 92×50×66 Å

Sequence (436 aa):
MRRIVFLFLVLAAAASYADVFRIEPVAPTSASGVFVRVDTLWNGCLPRDAKVTRNGQDVDVLWTVPRGGGCVTAFIPWSDRVSLGALPPGTYKVTLRVDSPTGLQTIGTKTITVAEGASAFQLNPAFVSTTGGMVELIARVLCVANGSDVKKVVVDGAEVRINVDPCSVIAFLPPHAAGPVDVSVQVNDATYTVKSTLRYLDRSATPDEATFERVLIPVLYFGPGAFGSQWQTDATLRNLASTQLQWFSSVAFPTLCDVGDCGVPSGGTFGLFEFGNRPKGLVLFVPRTISDDVHYGLIARDTSRDDGAWGAEVRVVREKDARYGKFVIENVPLDSRYRTTLRIYAIDGGASEVKMSAFVGDVGSVATVRIEGCDAPPCNSADPGFGTFDVRSLFPRLPDKSRITLYIEAPSLRPHWALVSVTNNTTQHVTVISPQ

Mean predicted aligned error: 7.85 Å

Solvent-accessible surface area (backbone atoms only — not comparable to full-atom values): 23992 Å² total; per-residue (Å²): 136,85,84,81,80,83,79,79,77,80,76,79,73,79,73,77,77,67,73,43,58,46,58,40,56,69,53,33,25,36,74,37,65,33,28,41,39,38,52,43,76,38,77,30,62,73,70,40,79,74,42,77,46,76,60,90,47,40,34,40,38,37,23,38,32,82,83,81,75,92,56,62,85,42,78,39,83,44,72,52,78,46,76,67,43,63,45,71,54,38,65,32,45,41,36,34,33,39,42,37,93,92,44,79,41,79,73,45,73,49,78,48,59,20,18,51,59,80,58,80,52,47,56,49,54,46,50,38,43,29,78,22,45,66,30,36,38,42,29,81,77,47,15,39,86,77,75,36,46,77,78,50,41,30,50,71,88,40,80,45,56,71,48,82,47,65,45,29,33,42,33,46,46,66,62,45,74,65,43,65,33,37,41,34,39,31,39,71,94,46,76,49,68,38,38,34,53,39,28,29,35,55,70,88,52,56,80,53,61,59,52,28,41,50,35,36,39,65,58,32,41,72,47,81,48,75,96,75,33,28,36,39,44,54,38,38,39,35,28,63,29,96,51,59,48,60,63,75,54,75,84,61,65,92,79,89,71,87,74,95,70,76,40,44,42,50,71,28,74,45,63,54,63,74,66,45,80,26,76,70,18,40,37,43,56,36,44,54,93,44,43,88,38,48,44,76,50,37,34,41,30,52,71,66,58,90,78,83,74,91,49,23,71,46,79,70,37,44,61,89,68,39,43,52,28,70,50,55,33,70,74,43,66,38,34,90,65,39,49,39,38,36,38,42,36,21,68,59,8,40,42,44,66,35,41,34,38,37,37,51,86,91,51,71,44,70,41,74,47,70,29,49,48,36,89,64,76,81,40,69,57,43,48,34,4,32,35,76,41,51,51,60,77,59,40,70,86,58,68,74,75,38,57,25,46,40,39,38,40,39,56,63,81,46,46,28,48,55,38,35,39,39,28,34,72,84,80,58,53,55,45,65,46,54,55,131

Foldseek 3Di:
DDDDDDDPPPPPPPPQDDPQWDWPPLQAALPDWIKIKGKFWDFWAAWDDWDWDDDPQEIETETEGDDDDPTDGDTDIYIDMGIPTGDHFDKHKYWYWYQYPVGIDTSDIDIHGYWHPDAQWDWVVLEDALQWAKIKTFHPLLAVVVVKDWPFKAKQNHTFDWDRDRGIIITTTHRDDWAFIKMWIDIDNDIGITGRRRTHDHLPDADRSNFWWKKWPQFAAFAADPPRWTKGKWKKKFAQDQAWWDASYCLDDPDDDDDDDPTQGHRGMDTPCSSPGDGRIFIGTTGPVRVVRMDMWMFMDTPVDPPVDPGETDDIAILVNFDAFKFKFWFQAQAPQKWKKKKKWFSQFEKWKKKKKKDDPPDIDIAIDIFAGDPRDNGRHRRTRIDMDGVCVRPVPDDHRTTIMMMMGIHRNTTMWMKMWIARPPRRHIYITTTD